Protein AF-A0A495WZF1-F1 (afdb_monomer)

Nearest PDB structures (foldseek):
  8got-assembly1_A  TM=5.894E-01  e=1.343E-05  Senecavirus A
  2fyq-assembly1_A-2  TM=5.288E-01  e=5.429E-03  Norwalk virus
  5oge-assembly3_H-2  TM=3.166E-01  e=3.454E+00  Saccharomyces cerevisiae S288C

Secondary structure (DSSP, 8-state):
-HHHHHHHHHHHHTTTT-TTT-TT--TTPPPPHHHHHHHHHHHHHHHHHHH-PPPPHHHHHHHHHHHHHHHHHHHHHGGG----HHHHHHHHHHHHHTTSS--EEEETTEE-TT-GGGTTHHHHHHHTHHHHHHHHHHEEEEE--STT-TTSEEEEEEEEETTEEEE-HHHHHHHSTT-EEETTEEES-PPTT-EEETT--TT---GGGEEEEEEEEEE-PPPPGGGB-SS-TT-BTTS---EEEEEPPBTTBPPPPPPEE--TT-TTTTT-SS-TT-EEEEEE---B-SS--HHHHHTGGGTT--EEEEEEEEE-TTSSTT-TTS-EEEE-S---BT-TT-EEEESSSSS-EEEEEEEEEETTTEEEEEEGGGSHHHHHHHHT-

Foldseek 3Di:
DQLLQLLLQLQLVLCQPVPPPDPDDDRSGGDPLVLLLVLLVLLLVVCCVQQVDHFDPVLVVLLSVLLSVLVVQSVPVPPNRDHDQSNVLSSVSSSCRSQSKHKFFADPLFTDLPRNNVRPCSVLCVVQRVQSSLFLLFKWFFADCDPVPVVRGAAIWGAAAFQKIKFFVVSVCVQWPPWDQDPQAIDTDGDPPTWTQSQQGRPDRDCLRIWHFPDWLGAWADADQVLADPVHNVDGLRIDRMTMTGTDDDPPRGHRDGFAADACVPPVCVLPQQAAFFKKKWKWFAQAAPRPNSVSVSPNVVHGHIIMIIWTWHHGQPRDPSNPQSFKTKIDHDHHRRHGQIFIGGSPPNSTYGQFGWHADDPSPITMTGGRRSCVVVVCVSVVD

Organism: NCBI:txid543527

Radius of gyration: 20.34 Å; Cα contacts (8 Å, |Δi|>4): 909; chains: 1; bounding box: 48×44×63 Å

Structure (mmCIF, N/CA/C/O backbone):
data_AF-A0A495WZF1-F1
#
_entry.id   AF-A0A495WZF1-F1
#
loop_
_atom_site.group_PDB
_atom_site.id
_atom_site.type_symbol
_atom_site.label_atom_id
_atom_site.label_alt_id
_atom_site.label_comp_id
_atom_site.label_asym_id
_atom_site.label_entity_id
_atom_site.label_seq_id
_atom_site.pdbx_PDB_ins_code
_atom_site.Cartn_x
_atom_site.Cartn_y
_atom_site.Cartn_z
_atom_site.occupancy
_atom_site.B_iso_or_equiv
_atom_site.auth_seq_id
_atom_site.auth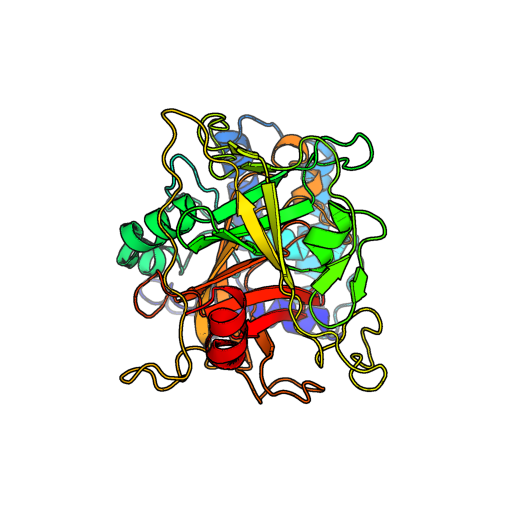_comp_id
_atom_site.auth_asym_id
_atom_site.auth_atom_id
_atom_site.pdbx_PDB_model_num
ATOM 1 N N . MET A 1 1 ? 22.920 -12.443 -8.332 1.00 47.28 1 MET A N 1
ATOM 2 C CA . MET A 1 1 ? 22.552 -13.458 -9.349 1.00 47.28 1 MET A CA 1
ATOM 3 C C . MET A 1 1 ? 21.035 -13.612 -9.475 1.00 47.28 1 MET A C 1
ATOM 5 O O . MET A 1 1 ? 20.539 -13.515 -10.585 1.00 47.28 1 MET A O 1
ATOM 9 N N . THR A 1 2 ? 20.268 -13.777 -8.387 1.00 58.72 2 THR A N 1
ATOM 10 C CA . THR A 1 2 ? 18.788 -13.861 -8.465 1.00 58.72 2 THR A CA 1
ATOM 11 C C . THR A 1 2 ? 18.129 -12.587 -9.016 1.00 58.72 2 THR A C 1
ATOM 13 O O . THR A 1 2 ? 17.181 -12.678 -9.790 1.00 58.72 2 THR A O 1
ATOM 16 N N . ASP A 1 3 ? 18.670 -11.411 -8.692 1.00 74.38 3 ASP A N 1
ATOM 17 C CA . ASP A 1 3 ? 18.010 -10.134 -9.000 1.00 74.38 3 ASP A CA 1
ATOM 18 C C . ASP A 1 3 ? 18.028 -9.801 -10.502 1.00 74.38 3 ASP A C 1
ATOM 20 O O . ASP A 1 3 ? 17.015 -9.382 -11.054 1.00 74.38 3 ASP A O 1
ATOM 24 N N . ALA A 1 4 ? 19.131 -10.084 -11.207 1.00 82.88 4 ALA A N 1
ATOM 25 C CA . ALA A 1 4 ? 19.244 -9.855 -12.651 1.00 82.88 4 ALA A CA 1
ATOM 26 C C . ALA A 1 4 ? 18.198 -10.654 -13.452 1.00 82.88 4 ALA A C 1
ATOM 28 O O . ALA A 1 4 ? 17.520 -10.117 -14.331 1.00 82.88 4 ALA A O 1
ATOM 29 N N . ARG A 1 5 ? 17.995 -11.934 -13.110 1.00 84.62 5 ARG A N 1
ATOM 30 C CA . ARG A 1 5 ? 16.960 -12.764 -13.747 1.00 84.62 5 ARG A CA 1
ATOM 31 C C . ARG A 1 5 ? 15.555 -12.194 -13.524 1.00 84.62 5 ARG A C 1
ATOM 33 O O . ARG A 1 5 ? 14.757 -12.191 -14.461 1.00 84.62 5 ARG A O 1
ATOM 40 N N . ASN A 1 6 ? 15.270 -11.691 -12.324 1.00 81.81 6 ASN A N 1
ATOM 41 C CA . ASN A 1 6 ? 13.982 -11.072 -12.009 1.00 81.81 6 ASN A CA 1
ATOM 42 C C . ASN A 1 6 ? 13.754 -9.796 -12.832 1.00 81.81 6 ASN A C 1
ATOM 44 O O . ASN A 1 6 ? 12.689 -9.647 -13.428 1.00 81.81 6 ASN A O 1
ATOM 48 N N . TYR A 1 7 ? 14.755 -8.919 -12.951 1.00 84.94 7 TYR A N 1
ATOM 49 C CA . TYR A 1 7 ? 14.640 -7.714 -13.778 1.00 84.94 7 TYR A CA 1
ATOM 50 C C . TYR A 1 7 ? 14.437 -8.023 -15.258 1.00 84.94 7 TYR A C 1
ATOM 52 O O . TYR A 1 7 ? 13.594 -7.399 -15.896 1.00 84.94 7 TYR A O 1
ATOM 60 N N . LEU A 1 8 ? 15.147 -9.010 -15.810 1.00 85.44 8 LEU A N 1
ATOM 61 C CA . LEU A 1 8 ? 14.919 -9.449 -17.191 1.00 85.44 8 LEU A CA 1
ATOM 62 C C . LEU A 1 8 ? 13.478 -9.917 -17.405 1.00 85.44 8 LEU A C 1
ATOM 64 O O . LEU A 1 8 ? 12.871 -9.587 -18.424 1.00 85.44 8 LEU A O 1
ATOM 68 N N . HIS A 1 9 ? 12.923 -10.653 -16.439 1.00 83.62 9 HIS A N 1
ATOM 69 C CA . HIS A 1 9 ? 11.530 -11.075 -16.488 1.00 83.62 9 HIS A CA 1
ATOM 70 C C . HIS A 1 9 ? 10.570 -9.879 -16.437 1.00 83.62 9 HIS A C 1
ATOM 72 O O . HIS A 1 9 ? 9.693 -9.786 -17.293 1.00 83.62 9 HIS A O 1
ATOM 78 N N . LEU A 1 10 ? 10.760 -8.954 -15.488 1.00 81.88 10 LEU A N 1
ATOM 79 C CA . LEU A 1 10 ? 9.926 -7.757 -15.327 1.00 81.88 10 LEU A CA 1
ATOM 80 C C . LEU A 1 10 ? 9.928 -6.892 -16.589 1.00 81.88 10 LEU A C 1
ATOM 82 O O . LEU A 1 10 ? 8.863 -6.640 -17.142 1.00 81.88 10 LEU A O 1
ATOM 86 N N . LEU A 1 11 ? 11.105 -6.537 -17.112 1.00 83.25 11 LEU A N 1
ATOM 87 C CA . LEU A 1 11 ? 11.225 -5.738 -18.338 1.00 83.25 11 LEU A CA 1
ATOM 88 C C . LEU A 1 11 ? 10.591 -6.446 -19.549 1.00 83.25 11 LEU A C 1
ATOM 90 O O . LEU A 1 11 ? 10.055 -5.801 -20.447 1.00 83.25 11 LEU A O 1
ATOM 94 N N . GLY A 1 12 ? 10.605 -7.782 -19.581 1.00 77.62 12 GLY A N 1
ATOM 95 C CA . GLY A 1 12 ? 9.908 -8.568 -20.602 1.00 77.62 12 GLY A CA 1
ATOM 96 C C . GLY A 1 12 ? 8.375 -8.463 -20.539 1.00 77.62 12 GLY A C 1
ATOM 97 O O . GLY A 1 12 ? 7.715 -8.647 -21.566 1.00 77.62 12 GLY A O 1
ATOM 98 N N . GLN A 1 13 ? 7.794 -8.148 -19.374 1.00 70.12 13 GLN A N 1
ATOM 99 C CA . GLN A 1 13 ? 6.345 -7.973 -19.194 1.00 70.12 13 GLN A CA 1
ATOM 100 C C . GLN A 1 13 ? 5.843 -6.630 -19.742 1.00 70.12 13 GLN A C 1
ATOM 102 O O . GLN A 1 13 ? 4.741 -6.584 -20.296 1.00 70.12 13 GLN A O 1
ATOM 107 N N . GLY A 1 14 ? 6.657 -5.569 -19.687 1.00 56.75 14 GLY A N 1
ATOM 108 C CA . GLY A 1 14 ? 6.304 -4.223 -20.166 1.00 56.75 14 GLY A CA 1
ATOM 109 C C . GLY A 1 14 ? 5.909 -4.131 -21.653 1.00 56.75 14 GLY A C 1
ATOM 110 O O . GLY A 1 14 ? 5.349 -3.126 -22.087 1.00 56.75 14 GLY A O 1
ATOM 111 N N . ARG A 1 15 ? 6.143 -5.185 -22.454 1.00 49.31 15 ARG A N 1
ATOM 112 C CA . ARG A 1 15 ? 5.791 -5.273 -23.889 1.00 49.31 15 ARG A CA 1
ATOM 113 C C . ARG A 1 15 ? 4.550 -6.107 -24.224 1.00 49.31 15 ARG A C 1
ATOM 115 O O . ARG A 1 15 ? 4.153 -6.137 -25.390 1.00 49.31 15 ARG A O 1
ATOM 122 N N . GLY A 1 16 ? 3.928 -6.779 -23.253 1.00 41.19 16 GLY A N 1
ATOM 123 C CA . GLY A 1 16 ? 2.973 -7.876 -23.478 1.00 41.19 16 GLY A CA 1
ATOM 124 C C . GLY A 1 16 ? 1.780 -7.622 -24.419 1.00 41.19 16 GLY A C 1
ATOM 125 O O . GLY A 1 16 ? 1.236 -8.595 -24.941 1.00 41.19 16 GLY A O 1
ATOM 126 N N . ALA A 1 17 ? 1.391 -6.371 -24.706 1.00 40.44 17 ALA A N 1
ATOM 127 C CA . ALA A 1 17 ? 0.242 -6.080 -25.574 1.00 40.44 17 ALA A CA 1
ATOM 128 C C . ALA A 1 17 ? 0.410 -4.936 -26.596 1.00 40.44 17 ALA A C 1
ATOM 130 O O . ALA A 1 17 ? -0.577 -4.560 -27.223 1.00 40.44 17 ALA A O 1
ATOM 131 N N . ALA A 1 18 ? 1.625 -4.457 -26.899 1.00 33.66 18 ALA A N 1
ATOM 132 C CA . ALA A 1 18 ? 1.863 -3.633 -28.106 1.00 33.66 18 ALA A CA 1
ATOM 133 C C . ALA A 1 18 ? 1.793 -4.474 -29.411 1.00 33.66 18 ALA A C 1
ATOM 135 O O . ALA A 1 18 ? 2.493 -4.226 -30.392 1.00 33.66 18 ALA A O 1
ATOM 136 N N . ARG A 1 19 ? 0.987 -5.544 -29.400 1.00 35.94 19 ARG A N 1
ATOM 137 C CA . ARG A 1 19 ? 0.975 -6.630 -30.387 1.00 35.94 19 ARG A CA 1
ATOM 138 C C . ARG A 1 19 ? 0.089 -6.383 -31.599 1.00 35.94 19 ARG A C 1
ATOM 140 O O . ARG A 1 19 ? 0.076 -7.228 -32.485 1.00 35.94 19 ARG A O 1
ATOM 147 N N . LEU A 1 20 ? -0.620 -5.261 -31.666 1.00 32.09 20 LEU A N 1
ATOM 148 C CA . LEU A 1 20 ? -1.395 -4.931 -32.862 1.00 32.09 20 LEU A CA 1
ATOM 149 C C . LEU A 1 20 ? -0.619 -4.111 -33.905 1.00 32.09 20 LEU A C 1
ATOM 151 O O . LEU A 1 20 ? -1.061 -4.076 -35.044 1.00 32.09 20 LEU A O 1
ATOM 155 N N . GLU A 1 21 ? 0.557 -3.550 -33.585 1.00 34.12 21 GLU A N 1
ATOM 156 C CA . GLU A 1 21 ? 1.238 -2.604 -34.497 1.00 34.12 21 GLU A CA 1
ATOM 157 C C . GLU A 1 21 ? 2.710 -2.944 -34.836 1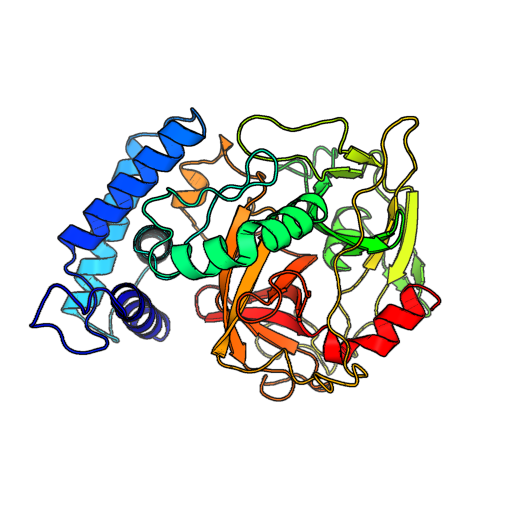.00 34.12 21 GLU A C 1
ATOM 159 O O . GLU A 1 21 ? 3.287 -2.307 -35.711 1.00 34.12 21 GLU A O 1
ATOM 164 N N . SER A 1 22 ? 3.354 -3.954 -34.227 1.00 33.81 22 SER A N 1
ATOM 165 C CA . SER A 1 22 ? 4.727 -4.339 -34.625 1.00 33.81 22 SER A CA 1
ATOM 166 C C . SER A 1 22 ? 4.941 -5.853 -34.709 1.00 33.81 22 SER A C 1
ATOM 168 O O . SER A 1 22 ? 5.063 -6.567 -33.713 1.00 33.81 22 SER A O 1
ATOM 170 N N . ALA A 1 23 ? 4.994 -6.364 -35.938 1.00 31.05 23 ALA A N 1
ATOM 171 C CA . ALA A 1 23 ? 5.399 -7.732 -36.224 1.00 31.05 23 ALA A CA 1
ATOM 172 C C . ALA A 1 23 ? 6.930 -7.845 -36.098 1.00 31.05 23 ALA A C 1
ATOM 174 O O . ALA A 1 23 ? 7.655 -7.315 -36.936 1.00 31.05 23 ALA A O 1
ATOM 175 N N . GLY A 1 24 ? 7.434 -8.524 -35.059 1.00 36.84 24 GLY A N 1
ATOM 176 C CA . GLY A 1 24 ? 8.856 -8.897 -35.019 1.00 36.84 24 GLY A CA 1
ATOM 177 C C . GLY A 1 24 ? 9.460 -9.339 -33.683 1.00 36.84 24 GLY A C 1
ATOM 178 O O . GLY A 1 24 ? 10.512 -9.969 -33.705 1.00 36.84 24 GLY A O 1
ATOM 179 N N . ALA A 1 25 ? 8.844 -9.062 -32.528 1.00 37.62 25 ALA A N 1
ATOM 180 C CA . ALA A 1 25 ? 9.428 -9.425 -31.228 1.00 37.62 25 ALA A CA 1
ATOM 181 C C . ALA A 1 25 ? 8.729 -10.636 -30.583 1.00 37.62 25 ALA A C 1
ATOM 183 O O . ALA A 1 25 ? 7.502 -10.674 -30.468 1.00 37.62 25 ALA A O 1
ATOM 184 N N . ALA A 1 26 ? 9.517 -11.621 -30.140 1.00 35.66 26 ALA A N 1
ATOM 185 C CA . ALA A 1 26 ? 9.022 -12.784 -29.409 1.00 35.66 26 ALA A CA 1
ATOM 186 C C . ALA A 1 26 ? 8.425 -12.379 -28.037 1.00 35.66 26 ALA A C 1
ATOM 188 O O . ALA A 1 26 ? 8.862 -11.391 -27.438 1.00 35.66 26 ALA A O 1
ATOM 189 N N . PRO A 1 27 ? 7.431 -13.124 -27.506 1.00 41.94 27 PRO A N 1
ATOM 190 C CA . PRO A 1 27 ? 6.984 -12.970 -26.121 1.00 41.94 27 PRO A CA 1
ATOM 191 C C . PRO A 1 27 ? 8.179 -12.999 -25.154 1.00 41.94 27 PRO A C 1
ATOM 193 O O . PRO A 1 27 ? 8.959 -13.945 -25.188 1.00 41.94 27 PRO A O 1
ATOM 196 N N . GLY A 1 28 ? 8.308 -11.991 -24.286 1.00 57.59 28 GLY A N 1
ATOM 197 C CA . GLY A 1 28 ? 9.335 -11.969 -23.238 1.00 57.59 28 GLY A CA 1
ATOM 198 C C . GLY A 1 28 ? 10.685 -11.358 -23.626 1.00 57.59 28 GLY A C 1
ATOM 199 O O . GLY A 1 28 ? 11.609 -11.426 -22.823 1.00 57.59 28 GLY A O 1
ATOM 200 N N . THR A 1 29 ? 10.831 -10.746 -24.809 1.00 67.44 29 THR A N 1
ATOM 201 C CA . THR A 1 29 ? 12.030 -9.947 -25.123 1.00 67.44 29 THR A CA 1
ATOM 202 C C . THR A 1 29 ? 11.923 -8.542 -24.506 1.00 67.44 29 THR A C 1
ATOM 204 O O . THR A 1 29 ? 10.969 -7.826 -24.834 1.00 67.44 29 THR A O 1
ATOM 207 N N . PRO A 1 30 ? 12.883 -8.118 -23.660 1.00 75.81 30 PRO A N 1
ATOM 208 C CA . PRO A 1 30 ? 12.905 -6.773 -23.084 1.00 75.81 30 PRO A CA 1
ATOM 209 C C . PRO A 1 30 ? 12.948 -5.656 -24.152 1.00 75.81 30 PRO A C 1
ATOM 211 O O . PRO A 1 30 ? 13.455 -5.888 -25.257 1.00 75.81 30 PRO A O 1
ATOM 214 N N . PRO A 1 31 ? 12.434 -4.443 -23.865 1.00 83.56 31 PRO A N 1
ATOM 215 C CA . PRO A 1 31 ? 12.527 -3.305 -24.778 1.00 83.56 31 PRO A CA 1
ATOM 216 C C . PRO A 1 31 ? 13.986 -2.895 -25.048 1.00 83.56 31 PRO A C 1
ATOM 218 O O . PRO A 1 31 ? 14.847 -3.093 -24.199 1.00 83.56 31 PRO A O 1
ATOM 221 N N . PRO A 1 32 ? 14.311 -2.282 -26.199 1.00 90.00 32 PRO A N 1
ATOM 222 C CA . PRO A 1 32 ? 15.640 -1.726 -26.429 1.00 90.00 32 PRO A CA 1
ATOM 223 C C . PRO A 1 32 ? 16.033 -0.718 -25.341 1.00 90.00 32 PRO A C 1
ATOM 225 O O . PRO A 1 32 ? 15.225 0.114 -24.935 1.00 90.00 32 PRO A O 1
ATOM 228 N N . LYS A 1 33 ? 17.307 -0.726 -24.926 1.00 93.00 33 LYS A N 1
ATOM 229 C CA . LYS A 1 33 ? 17.825 0.192 -23.897 1.00 93.00 33 LYS A CA 1
ATOM 230 C C . LYS A 1 33 ? 17.477 1.675 -24.144 1.00 93.00 33 LYS A C 1
ATOM 232 O O . LYS A 1 33 ? 17.077 2.323 -23.180 1.00 93.00 33 LYS A O 1
ATOM 237 N N . PRO A 1 34 ? 17.588 2.233 -25.373 1.00 93.06 34 PRO A N 1
ATOM 238 C CA . PRO A 1 34 ? 17.191 3.622 -25.615 1.00 93.06 34 PRO A CA 1
ATOM 239 C C . PRO A 1 34 ? 15.722 3.896 -25.265 1.00 93.06 34 PRO A C 1
ATOM 241 O O . PRO A 1 34 ? 15.437 4.891 -24.614 1.00 93.06 34 PRO A O 1
ATOM 244 N N . GLU A 1 35 ? 14.816 2.966 -25.591 1.00 91.62 35 GLU A N 1
ATOM 245 C CA . GLU A 1 35 ? 13.386 3.073 -25.269 1.00 91.62 35 GLU A CA 1
ATOM 246 C C . GLU A 1 35 ? 13.160 3.146 -23.749 1.00 91.62 35 GLU A C 1
ATOM 248 O O . GLU A 1 35 ? 12.401 3.985 -23.271 1.00 91.62 35 GLU A O 1
ATOM 253 N N . LEU A 1 36 ? 13.852 2.302 -22.974 1.00 90.94 36 LEU A N 1
ATOM 254 C CA . LEU A 1 36 ? 13.757 2.299 -21.509 1.00 90.94 36 LEU A CA 1
ATOM 255 C C . LEU A 1 36 ? 14.245 3.613 -20.886 1.00 90.94 36 LEU A C 1
ATOM 257 O O . LEU A 1 36 ? 13.603 4.150 -19.983 1.00 90.94 36 LEU A O 1
ATOM 261 N N . LEU A 1 37 ? 15.369 4.141 -21.372 1.00 93.75 37 LEU A N 1
ATOM 262 C CA . LEU A 1 37 ? 15.925 5.398 -20.870 1.00 93.75 37 LEU A CA 1
ATOM 263 C C . LEU A 1 37 ? 15.057 6.600 -21.260 1.00 93.75 37 LEU A C 1
ATOM 265 O O . LEU A 1 37 ? 14.905 7.516 -20.453 1.00 93.75 37 LEU A O 1
ATOM 269 N N . ASP A 1 38 ? 14.454 6.592 -22.449 1.00 93.00 38 ASP A N 1
ATOM 270 C CA . ASP A 1 38 ? 13.527 7.639 -22.882 1.00 93.00 38 ASP A CA 1
ATOM 271 C C . ASP A 1 38 ? 12.245 7.637 -22.041 1.00 93.00 38 ASP A C 1
ATOM 273 O O . ASP A 1 38 ? 11.805 8.701 -21.599 1.00 93.00 38 ASP A O 1
ATOM 277 N N . LYS A 1 39 ? 11.692 6.457 -21.726 1.00 90.44 39 LYS A N 1
ATOM 278 C CA . LYS A 1 39 ? 10.559 6.332 -20.795 1.00 90.44 39 LYS A CA 1
ATOM 279 C C . LYS A 1 39 ? 10.907 6.846 -19.400 1.00 90.44 39 LYS A C 1
ATOM 281 O O . LYS A 1 39 ? 10.132 7.606 -18.829 1.00 90.44 39 LYS A O 1
ATOM 286 N N . LEU A 1 40 ? 12.090 6.514 -18.876 1.00 90.75 40 LEU A N 1
ATOM 287 C CA . LEU A 1 40 ? 12.552 7.041 -17.588 1.00 90.75 40 LEU A CA 1
ATOM 288 C C . LEU A 1 40 ? 12.671 8.574 -17.601 1.00 90.75 40 LEU A C 1
ATOM 290 O O . LEU A 1 40 ? 12.231 9.233 -16.662 1.00 90.75 40 LEU A O 1
ATOM 294 N N . ARG A 1 41 ? 13.212 9.166 -18.673 1.00 92.38 41 ARG A N 1
ATOM 295 C CA . ARG A 1 41 ? 13.269 10.632 -18.829 1.00 92.38 41 ARG A CA 1
ATOM 296 C C . ARG A 1 41 ? 11.875 11.255 -18.881 1.00 92.38 41 ARG A C 1
ATOM 298 O O . ARG A 1 41 ? 11.660 12.289 -18.250 1.00 92.38 41 ARG A O 1
ATOM 305 N N . ALA A 1 42 ? 10.948 10.638 -19.613 1.00 91.06 42 ALA A N 1
ATOM 306 C CA . ALA A 1 42 ? 9.567 11.096 -19.712 1.00 91.06 42 ALA A CA 1
ATOM 307 C C . ALA A 1 42 ? 8.847 11.036 -18.358 1.00 91.06 42 ALA A C 1
ATOM 309 O O . ALA A 1 42 ? 8.158 11.987 -18.001 1.00 91.06 42 ALA A O 1
ATOM 310 N N . GLU A 1 43 ? 9.058 9.970 -17.583 1.00 88.25 43 GLU A N 1
ATOM 311 C CA . GLU A 1 43 ? 8.495 9.824 -16.239 1.00 88.25 43 GLU A CA 1
ATOM 312 C C . GLU A 1 43 ? 9.058 10.880 -15.279 1.00 88.25 43 GLU A C 1
ATOM 314 O O . GLU A 1 43 ? 8.296 11.540 -14.579 1.00 88.25 43 GLU A O 1
ATOM 319 N N . ILE A 1 44 ? 10.375 11.126 -15.292 1.00 88.38 44 ILE A N 1
ATOM 320 C CA . ILE A 1 44 ? 10.987 12.192 -14.480 1.00 88.38 44 ILE A CA 1
ATOM 321 C C . ILE A 1 44 ? 10.352 13.550 -14.814 1.00 88.38 44 ILE A C 1
ATOM 323 O O . ILE A 1 44 ? 9.903 14.251 -13.909 1.00 88.38 44 ILE A O 1
ATOM 327 N N . ALA A 1 45 ? 10.247 13.891 -16.102 1.00 89.88 45 ALA A N 1
ATOM 328 C CA . ALA A 1 45 ? 9.630 15.142 -16.543 1.00 89.88 45 ALA A CA 1
ATOM 329 C C . ALA A 1 45 ? 8.138 15.229 -16.170 1.00 89.88 45 ALA A C 1
ATOM 331 O O . ALA A 1 45 ? 7.638 16.307 -15.834 1.00 89.88 45 ALA A O 1
ATOM 332 N N . TRP A 1 46 ? 7.417 14.104 -16.210 1.00 88.31 46 TRP A N 1
ATOM 333 C CA . TRP A 1 46 ? 6.023 14.027 -15.780 1.00 88.31 46 TRP A CA 1
ATOM 334 C C . TRP A 1 46 ? 5.881 14.323 -14.288 1.00 88.31 46 TRP A C 1
ATOM 336 O O . TRP A 1 46 ? 5.069 15.168 -13.910 1.00 88.31 46 TRP A O 1
ATOM 346 N N . VAL A 1 47 ? 6.701 13.690 -13.445 1.00 85.94 47 VAL A N 1
ATOM 347 C CA . VAL A 1 47 ? 6.698 13.916 -11.993 1.00 85.94 47 VAL A CA 1
ATOM 348 C C . VAL A 1 47 ? 7.050 15.370 -11.668 1.00 85.94 47 VAL A C 1
ATOM 350 O O . VAL A 1 47 ? 6.351 15.989 -10.866 1.00 85.94 47 VAL A O 1
ATOM 353 N N . GLU A 1 48 ? 8.066 15.953 -12.311 1.00 87.56 48 GLU A N 1
ATOM 354 C CA . GLU A 1 48 ? 8.429 17.372 -12.145 1.00 87.56 48 GLU A CA 1
ATOM 355 C C . GLU A 1 48 ? 7.253 18.299 -12.479 1.00 87.56 48 GLU A C 1
ATOM 357 O O . GLU A 1 48 ? 6.910 19.194 -11.704 1.00 87.56 48 GLU A O 1
ATOM 362 N N . LYS A 1 49 ? 6.580 18.050 -13.608 1.00 88.50 49 LYS A N 1
ATOM 363 C CA . LYS A 1 49 ? 5.398 18.812 -14.027 1.00 88.50 49 LYS A CA 1
ATOM 364 C C . LYS A 1 49 ? 4.240 18.658 -13.042 1.00 88.50 49 LYS A C 1
ATOM 366 O O . LYS A 1 49 ? 3.611 19.651 -12.690 1.00 88.50 49 LYS A O 1
ATOM 371 N N . LYS A 1 50 ? 3.934 17.425 -12.632 1.00 84.69 50 LYS A N 1
ATOM 372 C CA . LYS A 1 50 ? 2.773 17.102 -11.790 1.00 84.69 50 LYS A CA 1
ATOM 373 C C . LYS A 1 50 ? 2.911 17.669 -10.382 1.00 84.69 50 LYS A C 1
ATOM 375 O O . LYS A 1 50 ? 1.927 18.067 -9.772 1.00 84.69 50 LYS A O 1
ATOM 380 N N . THR A 1 51 ? 4.131 17.690 -9.864 1.00 82.44 51 THR A N 1
ATOM 381 C CA . THR A 1 51 ? 4.404 18.043 -8.467 1.00 82.44 51 THR A CA 1
ATOM 382 C C . THR A 1 51 ? 4.865 19.486 -8.311 1.00 82.44 51 THR A C 1
ATOM 384 O O . THR A 1 51 ? 4.860 20.010 -7.201 1.00 82.44 51 THR A O 1
ATOM 387 N N . GLY A 1 52 ? 5.300 20.122 -9.404 1.00 84.38 52 GLY A N 1
ATOM 388 C CA . GLY A 1 52 ? 5.967 21.422 -9.375 1.00 84.38 52 GLY A CA 1
ATOM 389 C C . GLY A 1 52 ? 7.369 21.381 -8.756 1.00 84.38 52 GLY A C 1
ATOM 390 O O . GLY A 1 52 ? 8.021 22.420 -8.673 1.00 84.38 52 GLY A O 1
ATOM 391 N N . VAL A 1 53 ? 7.854 20.209 -8.327 1.00 82.06 53 VAL A N 1
ATOM 392 C CA . VAL A 1 53 ? 9.177 20.031 -7.718 1.00 82.06 53 VAL A CA 1
ATOM 393 C C . VAL A 1 53 ? 10.172 19.669 -8.810 1.00 82.06 53 VAL A C 1
ATOM 395 O O . VAL A 1 53 ? 10.051 18.621 -9.437 1.00 82.06 53 VAL A O 1
ATOM 398 N N . GLN A 1 54 ? 11.166 20.527 -9.028 1.00 83.06 54 GLN A N 1
ATOM 399 C CA . GLN A 1 54 ? 12.277 20.212 -9.926 1.00 83.06 54 GLN A CA 1
ATOM 400 C C . GLN A 1 54 ? 13.226 19.22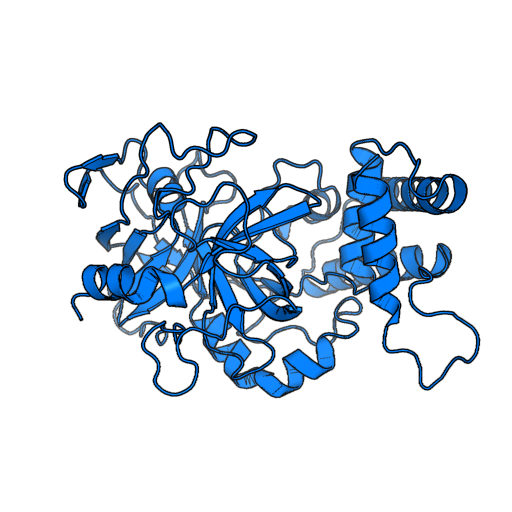3 -9.249 1.00 83.06 54 GLN A C 1
ATOM 402 O O . GLN A 1 54 ? 13.559 19.391 -8.071 1.00 83.06 54 GLN A O 1
ATOM 407 N N . ALA A 1 55 ? 13.651 18.199 -9.987 1.00 79.00 55 ALA A N 1
ATOM 408 C CA . ALA A 1 55 ? 14.691 17.299 -9.525 1.00 79.00 55 ALA A CA 1
ATOM 409 C C . ALA A 1 55 ? 16.021 18.050 -9.397 1.00 79.00 55 ALA A C 1
ATOM 411 O O . ALA A 1 55 ? 16.322 18.952 -10.177 1.00 79.00 55 ALA A O 1
ATOM 412 N N . ASP A 1 56 ? 16.853 17.633 -8.446 1.00 83.56 56 ASP A N 1
ATOM 413 C CA . ASP A 1 56 ? 18.261 18.016 -8.469 1.00 83.56 56 ASP A CA 1
ATOM 414 C C . ASP A 1 56 ? 18.928 17.441 -9.734 1.00 83.56 56 ASP A C 1
ATOM 416 O O . ASP A 1 56 ? 18.836 16.240 -10.006 1.00 83.56 56 ASP A O 1
ATOM 420 N N . GLU A 1 57 ? 19.567 18.300 -10.531 1.00 85.50 57 GLU A N 1
ATOM 421 C CA . GLU A 1 57 ? 20.101 17.923 -11.846 1.00 85.50 57 GLU A CA 1
ATOM 422 C C . GLU A 1 57 ? 21.262 16.922 -11.747 1.00 85.50 57 GLU A C 1
ATOM 424 O O . GLU A 1 57 ? 21.387 16.033 -12.597 1.00 85.50 57 GLU A O 1
ATOM 429 N N . ASP A 1 58 ? 22.078 17.002 -10.692 1.00 85.94 58 ASP A N 1
ATOM 430 C CA . ASP A 1 58 ? 23.154 16.038 -10.450 1.00 85.94 58 ASP A CA 1
ATOM 431 C C . ASP A 1 58 ? 22.580 14.676 -10.041 1.00 85.94 58 ASP A C 1
ATOM 433 O O . ASP A 1 58 ? 23.003 13.639 -10.560 1.00 85.94 58 ASP A O 1
ATOM 437 N N . ALA A 1 59 ? 21.553 14.654 -9.189 1.00 83.25 59 ALA A N 1
ATOM 438 C CA . ALA A 1 59 ? 20.838 13.433 -8.828 1.00 83.25 59 ALA A CA 1
ATOM 439 C C . ALA A 1 59 ? 20.127 12.799 -10.036 1.00 83.25 59 ALA A C 1
ATOM 441 O O . ALA A 1 59 ? 20.182 11.578 -10.211 1.00 83.25 59 ALA A O 1
ATOM 442 N N . LYS A 1 60 ? 19.505 13.608 -10.902 1.00 87.62 60 LYS A N 1
ATOM 443 C CA . LYS A 1 60 ? 18.865 13.168 -12.154 1.00 87.62 60 LYS A CA 1
ATOM 444 C C . LYS A 1 60 ? 19.876 12.535 -13.101 1.00 87.62 60 LYS A C 1
ATOM 446 O O . LYS A 1 60 ? 19.623 11.452 -13.630 1.00 87.62 60 LYS A O 1
ATOM 451 N N . ARG A 1 61 ? 21.038 13.171 -13.279 1.00 89.88 61 ARG A N 1
ATOM 452 C CA . ARG A 1 61 ? 22.146 12.618 -14.068 1.00 89.88 61 ARG A CA 1
ATOM 453 C C . ARG A 1 61 ? 22.627 11.295 -13.483 1.00 89.88 61 ARG A C 1
ATOM 455 O O . ARG A 1 61 ? 22.660 10.306 -14.206 1.00 89.88 61 ARG A O 1
ATOM 462 N N . ALA A 1 62 ? 22.889 11.252 -12.178 1.00 89.44 62 ALA A N 1
ATOM 463 C CA . ALA A 1 62 ? 23.333 10.041 -11.495 1.00 89.44 62 ALA A CA 1
ATOM 464 C C . ALA A 1 62 ? 22.335 8.883 -11.651 1.00 89.44 62 ALA A C 1
ATOM 466 O O . ALA A 1 62 ? 22.743 7.749 -11.888 1.00 89.44 62 ALA A O 1
ATOM 467 N N . LEU A 1 63 ? 21.026 9.146 -11.567 1.00 88.12 63 LEU A N 1
ATOM 468 C CA . LEU A 1 63 ? 20.008 8.116 -11.781 1.00 88.12 63 LEU A CA 1
ATOM 469 C C . LEU A 1 63 ? 20.022 7.578 -13.211 1.00 88.12 63 LEU A C 1
ATOM 471 O O . LEU A 1 63 ? 19.969 6.365 -13.402 1.00 88.12 63 LEU A O 1
ATOM 475 N N . LEU A 1 64 ? 20.083 8.462 -14.205 1.00 91.88 64 LEU A N 1
ATOM 476 C CA . LEU A 1 64 ? 20.100 8.070 -15.613 1.00 91.88 64 LEU A CA 1
ATOM 477 C C . LEU A 1 64 ? 21.374 7.300 -15.976 1.00 91.88 64 LEU A C 1
ATOM 479 O O . LEU A 1 64 ? 21.296 6.329 -16.729 1.00 91.88 64 LEU A O 1
ATOM 483 N N . ASP A 1 65 ? 22.519 7.689 -15.416 1.00 93.62 65 ASP A N 1
ATOM 484 C CA . ASP A 1 65 ? 23.793 6.995 -15.603 1.00 93.62 65 ASP A CA 1
ATOM 485 C C . ASP A 1 65 ? 23.752 5.601 -14.965 1.00 93.62 65 ASP A C 1
ATOM 487 O O . ASP A 1 65 ? 24.068 4.612 -15.630 1.00 93.62 65 ASP A O 1
ATOM 491 N N . ASN A 1 66 ? 23.261 5.502 -13.724 1.00 91.94 66 ASN A N 1
ATOM 492 C CA . ASN A 1 66 ? 23.062 4.225 -13.036 1.00 91.94 66 ASN A CA 1
ATOM 493 C C . ASN A 1 66 ? 22.099 3.312 -13.805 1.00 91.94 66 ASN A C 1
ATOM 495 O O . ASN A 1 66 ? 22.376 2.126 -13.964 1.00 91.94 66 ASN A O 1
ATOM 499 N N . ALA A 1 67 ? 20.987 3.850 -14.316 1.00 92.12 67 ALA A N 1
ATOM 500 C CA . ALA A 1 67 ? 20.031 3.102 -15.128 1.00 92.12 67 ALA A CA 1
ATOM 501 C C . ALA A 1 67 ? 20.656 2.620 -16.447 1.00 92.12 67 ALA A C 1
ATOM 503 O O . ALA A 1 67 ? 20.490 1.461 -16.828 1.00 92.12 67 ALA A O 1
ATOM 504 N N . ASN A 1 68 ? 21.409 3.480 -17.138 1.00 95.06 68 ASN A N 1
ATOM 505 C CA . ASN A 1 68 ? 22.088 3.116 -18.379 1.00 95.06 68 ASN A CA 1
ATOM 506 C C . ASN A 1 68 ? 23.129 2.011 -18.157 1.00 95.06 68 ASN A C 1
ATOM 508 O O . ASN A 1 68 ? 23.175 1.061 -18.942 1.00 95.06 68 ASN A O 1
ATOM 512 N N . GLU A 1 69 ? 23.944 2.119 -17.108 1.00 93.75 69 GLU A N 1
ATOM 513 C CA . GLU A 1 69 ? 24.941 1.104 -16.758 1.00 93.75 69 GLU A CA 1
ATOM 514 C C . GLU A 1 69 ? 24.265 -0.220 -16.399 1.00 93.75 69 GLU A C 1
ATOM 516 O O . GLU A 1 69 ? 24.611 -1.269 -16.945 1.00 93.75 69 GLU A O 1
ATOM 521 N N . ALA A 1 70 ? 23.235 -0.168 -15.556 1.00 91.62 70 ALA A N 1
ATOM 522 C CA . ALA A 1 70 ? 22.521 -1.352 -15.110 1.00 91.62 70 ALA A CA 1
ATOM 523 C C . ALA A 1 70 ? 21.856 -2.107 -16.268 1.00 91.62 70 ALA A C 1
ATOM 525 O O . ALA A 1 70 ? 22.028 -3.318 -16.382 1.00 91.62 70 ALA A O 1
ATOM 526 N N . VAL A 1 71 ? 21.161 -1.407 -17.175 1.00 92.62 71 VAL A N 1
ATOM 527 C CA . VAL A 1 71 ? 20.557 -2.033 -18.365 1.00 92.62 71 VAL A CA 1
ATOM 528 C C . VAL A 1 71 ? 21.633 -2.566 -19.317 1.00 92.62 71 VAL A C 1
ATOM 530 O O . VAL A 1 71 ? 21.448 -3.624 -19.914 1.00 92.62 71 VAL A O 1
ATOM 533 N N . SER A 1 72 ? 22.773 -1.878 -19.446 1.00 93.75 72 SER A N 1
ATOM 534 C CA . SER A 1 72 ? 23.883 -2.349 -20.290 1.00 93.75 72 SER A CA 1
ATOM 535 C C . SER A 1 72 ? 24.456 -3.669 -19.781 1.00 93.75 72 SER A C 1
ATOM 537 O O . SER A 1 72 ? 24.592 -4.605 -20.566 1.00 93.75 72 SER A O 1
ATOM 539 N N . ARG A 1 73 ? 24.718 -3.774 -18.473 1.00 92.44 73 ARG A N 1
ATOM 540 C CA . ARG A 1 73 ? 25.165 -5.027 -17.846 1.00 92.44 73 ARG A CA 1
ATOM 541 C C . ARG A 1 73 ? 24.106 -6.111 -17.942 1.00 92.44 73 ARG A C 1
ATOM 543 O O . ARG A 1 73 ? 24.416 -7.235 -18.308 1.00 92.44 73 ARG A O 1
ATOM 550 N N . LEU A 1 74 ? 22.845 -5.766 -17.688 1.00 91.12 74 LEU A N 1
ATOM 551 C CA . LEU A 1 74 ? 21.744 -6.722 -17.747 1.00 91.12 74 LEU A CA 1
ATOM 552 C C . LEU A 1 74 ? 21.572 -7.330 -19.147 1.00 91.12 74 LEU A C 1
ATOM 554 O O . LEU A 1 74 ? 21.267 -8.512 -19.268 1.00 91.12 74 LEU A O 1
ATOM 558 N N . TYR A 1 75 ? 21.759 -6.543 -20.210 1.00 91.62 75 TYR A N 1
ATOM 559 C CA . TYR A 1 75 ? 21.616 -7.025 -21.590 1.00 91.62 75 TYR A CA 1
ATOM 560 C C . TYR A 1 75 ? 22.889 -7.664 -22.145 1.00 91.62 75 TYR A C 1
ATOM 562 O O . TYR A 1 75 ? 22.787 -8.502 -23.039 1.00 91.62 75 TYR A O 1
ATOM 570 N N . GLY A 1 76 ? 24.063 -7.286 -21.636 1.00 90.25 76 GLY A N 1
ATOM 571 C CA . GLY A 1 76 ? 25.338 -7.908 -21.996 1.00 90.25 76 GLY A CA 1
ATOM 572 C C . GLY A 1 76 ? 25.547 -9.255 -21.306 1.00 90.25 76 GLY A C 1
ATOM 573 O O . GLY A 1 76 ? 25.770 -10.261 -21.975 1.00 90.25 76 GLY A O 1
ATOM 574 N N . ASP A 1 77 ? 25.415 -9.273 -19.980 1.00 90.06 77 ASP A N 1
ATOM 575 C CA . ASP A 1 77 ? 25.744 -10.420 -19.123 1.00 90.06 77 ASP A CA 1
ATOM 576 C C . ASP A 1 77 ? 24.510 -11.279 -18.786 1.00 90.06 77 ASP A C 1
ATOM 578 O O . ASP A 1 77 ? 24.615 -12.357 -18.199 1.00 90.06 77 ASP A O 1
ATOM 582 N N . GLY A 1 78 ? 23.309 -10.818 -19.147 1.00 87.19 78 GLY A N 1
ATOM 583 C CA . GLY A 1 78 ? 22.069 -11.560 -18.949 1.00 87.19 78 GLY A CA 1
ATOM 584 C C . GLY A 1 78 ? 21.766 -11.832 -17.473 1.00 87.19 78 GLY A C 1
ATOM 585 O O . GLY A 1 78 ? 21.881 -10.965 -16.608 1.00 87.19 78 GLY A O 1
ATOM 586 N N . ALA A 1 79 ? 21.343 -13.063 -17.176 1.00 86.00 79 ALA A N 1
ATOM 587 C CA . ALA A 1 79 ? 20.992 -13.482 -15.817 1.00 86.00 79 ALA A CA 1
ATOM 588 C C . ALA A 1 79 ? 22.200 -13.549 -14.861 1.00 86.00 79 ALA A C 1
ATOM 590 O O . ALA A 1 79 ? 22.001 -13.613 -13.646 1.00 86.00 79 ALA A O 1
ATOM 591 N N . ASP A 1 80 ? 23.422 -13.516 -15.395 1.00 87.12 80 ASP A N 1
ATOM 592 C CA . ASP A 1 80 ? 24.663 -13.589 -14.623 1.00 87.12 80 ASP A CA 1
ATOM 593 C C . ASP A 1 80 ? 25.214 -12.198 -14.263 1.00 87.12 80 ASP A C 1
ATOM 595 O O . ASP A 1 80 ? 26.226 -12.093 -13.567 1.00 87.12 80 ASP A O 1
ATOM 599 N N . ALA A 1 81 ? 24.526 -11.124 -14.674 1.00 88.19 81 ALA A N 1
ATOM 600 C CA . ALA A 1 81 ? 24.916 -9.752 -14.373 1.00 88.19 81 ALA A CA 1
ATOM 601 C C . ALA A 1 81 ? 25.084 -9.516 -12.859 1.00 88.19 81 ALA A C 1
ATOM 603 O O . ALA A 1 81 ? 24.205 -9.821 -12.040 1.00 88.19 81 ALA A O 1
ATOM 604 N N . SER A 1 82 ? 26.218 -8.916 -12.490 1.00 87.94 82 SER A N 1
ATOM 605 C CA . SER A 1 82 ? 26.496 -8.465 -11.126 1.00 87.94 82 SER A CA 1
ATOM 606 C C . SER A 1 82 ? 26.105 -6.995 -10.977 1.00 87.94 82 SER A C 1
ATOM 608 O O . SER A 1 82 ? 26.688 -6.109 -11.610 1.00 87.94 82 SER A O 1
ATOM 610 N N . LEU A 1 83 ? 25.090 -6.742 -10.152 1.00 84.69 83 LEU A N 1
ATOM 611 C CA . LEU A 1 83 ? 24.490 -5.424 -9.957 1.00 84.69 83 LEU A CA 1
ATOM 612 C C . LEU A 1 83 ? 24.778 -4.936 -8.535 1.00 84.69 83 LEU A C 1
ATOM 614 O O . LEU A 1 83 ? 24.500 -5.643 -7.565 1.00 84.69 83 LEU A O 1
ATOM 618 N N . GLY A 1 84 ? 25.351 -3.738 -8.417 1.00 85.12 84 GLY A N 1
ATOM 619 C CA . GLY A 1 84 ? 25.547 -3.056 -7.144 1.00 85.12 84 GLY A CA 1
ATOM 620 C C . GLY A 1 84 ? 24.319 -2.241 -6.737 1.00 85.12 84 GLY A C 1
ATOM 621 O O . GLY A 1 84 ? 23.345 -2.115 -7.477 1.00 85.12 84 GLY A O 1
ATOM 622 N N . GLY A 1 85 ? 24.363 -1.656 -5.537 1.00 83.25 85 GLY A N 1
ATOM 623 C CA . GLY A 1 85 ? 23.276 -0.817 -5.018 1.00 83.25 85 GLY A CA 1
ATOM 624 C C . GLY A 1 85 ? 22.846 0.324 -5.960 1.00 83.25 85 GLY A C 1
ATOM 625 O O . GLY A 1 85 ? 21.641 0.498 -6.157 1.00 83.25 85 GLY A O 1
ATOM 626 N N . PRO A 1 86 ? 23.778 1.091 -6.563 1.00 84.50 86 PRO A N 1
ATOM 627 C CA . PRO A 1 86 ? 23.438 2.121 -7.544 1.00 84.50 86 PRO A CA 1
ATOM 628 C C . PRO A 1 86 ? 22.751 1.563 -8.797 1.00 84.50 86 PRO A C 1
ATOM 630 O O . PRO A 1 86 ? 21.736 2.112 -9.222 1.00 84.50 86 PRO A O 1
ATOM 633 N N . GLU A 1 87 ? 23.245 0.459 -9.361 1.00 87.38 87 GLU A N 1
ATOM 634 C CA . GLU A 1 87 ? 22.662 -0.163 -10.555 1.00 87.38 87 GLU A CA 1
ATOM 635 C C . GLU A 1 87 ? 21.258 -0.723 -10.290 1.00 87.38 87 GLU A C 1
ATOM 637 O O . GLU A 1 87 ? 20.350 -0.515 -11.095 1.00 87.38 87 GLU A O 1
ATOM 642 N N . LEU A 1 88 ? 21.049 -1.371 -9.139 1.00 84.56 88 LEU A N 1
ATOM 643 C CA . LEU A 1 88 ? 19.727 -1.842 -8.708 1.00 84.56 88 LEU A CA 1
ATOM 644 C C . LEU A 1 88 ? 18.743 -0.673 -8.571 1.00 84.56 88 LEU A C 1
ATOM 646 O O . LEU A 1 88 ? 17.616 -0.744 -9.048 1.00 84.56 88 LEU A O 1
ATOM 650 N N . SER A 1 89 ? 19.193 0.445 -8.000 1.00 82.19 89 SER A N 1
ATOM 651 C CA . SER A 1 89 ? 18.397 1.673 -7.901 1.00 82.19 89 SER A CA 1
ATOM 652 C C . SER A 1 89 ? 18.001 2.240 -9.270 1.00 82.19 89 SER A C 1
ATOM 654 O O . SER A 1 89 ? 16.855 2.644 -9.477 1.00 82.19 89 SER A O 1
ATOM 656 N N . GLY A 1 90 ? 18.934 2.237 -10.228 1.00 87.00 90 GLY A N 1
ATOM 657 C CA . GLY A 1 90 ? 18.663 2.618 -11.614 1.00 87.00 90 GLY A CA 1
ATOM 658 C C . GLY A 1 90 ? 17.626 1.710 -12.280 1.00 87.00 90 GLY A C 1
ATOM 659 O O . GLY A 1 90 ? 16.712 2.208 -12.935 1.00 87.00 90 GLY A O 1
ATOM 660 N N . LEU A 1 91 ? 17.720 0.391 -12.078 1.00 86.88 91 LEU A N 1
ATOM 661 C CA . LEU A 1 91 ? 16.753 -0.575 -12.615 1.00 86.88 91 LEU A CA 1
ATOM 662 C C . LEU A 1 91 ? 15.363 -0.431 -12.000 1.00 86.88 91 LEU A C 1
ATOM 664 O O . LEU A 1 91 ? 14.383 -0.498 -12.736 1.00 86.88 91 LEU A O 1
ATOM 668 N N . GLU A 1 92 ? 15.258 -0.174 -10.695 1.00 83.75 92 GLU A N 1
ATOM 669 C CA . GLU A 1 92 ? 13.972 0.111 -10.047 1.00 83.75 92 GLU A CA 1
ATOM 670 C C . GLU A 1 92 ? 13.261 1.300 -10.696 1.00 83.75 92 GLU A C 1
ATOM 672 O O . GLU A 1 92 ? 12.063 1.246 -10.973 1.00 83.75 92 GLU A O 1
ATOM 677 N N . ALA A 1 93 ? 14.001 2.371 -10.988 1.00 84.81 93 ALA A N 1
ATOM 678 C CA . ALA A 1 93 ? 13.436 3.531 -11.665 1.00 84.81 93 ALA A CA 1
ATOM 679 C C . ALA A 1 93 ? 12.969 3.194 -13.088 1.00 84.81 93 ALA A C 1
ATOM 681 O O . ALA A 1 93 ? 11.902 3.643 -13.505 1.00 84.81 93 ALA A O 1
ATOM 682 N N . VAL A 1 94 ? 13.727 2.368 -13.814 1.00 87.69 94 VAL A N 1
ATOM 683 C CA . VAL A 1 94 ? 13.337 1.895 -15.149 1.00 87.69 94 VAL A CA 1
ATOM 684 C C . VAL A 1 94 ? 12.067 1.047 -15.090 1.00 87.69 94 VAL A C 1
ATOM 686 O O . VAL A 1 94 ? 11.148 1.314 -15.854 1.00 87.69 94 VAL A O 1
ATOM 689 N N . VAL A 1 95 ? 11.971 0.080 -14.176 1.00 84.69 95 VAL A N 1
ATOM 690 C CA . VAL A 1 95 ? 10.792 -0.799 -14.017 1.00 84.69 95 VAL A CA 1
ATOM 691 C C . VAL A 1 95 ? 9.531 -0.018 -13.632 1.00 84.69 95 VAL A C 1
ATOM 693 O O . VAL A 1 95 ? 8.415 -0.389 -14.006 1.00 84.69 95 VAL A O 1
ATOM 696 N N . ARG A 1 96 ? 9.687 1.078 -12.884 1.00 82.31 96 ARG A N 1
ATOM 697 C CA . ARG A 1 96 ? 8.573 1.984 -12.577 1.00 82.31 96 ARG A CA 1
ATOM 698 C C . ARG A 1 96 ? 8.144 2.799 -13.789 1.00 82.31 96 ARG A C 1
ATOM 700 O O . ARG A 1 96 ? 6.952 3.014 -13.976 1.00 82.31 96 ARG A O 1
ATOM 707 N N . ALA A 1 97 ? 9.097 3.238 -14.606 1.00 84.50 97 ALA A N 1
ATOM 708 C CA . ALA A 1 97 ? 8.838 4.104 -15.751 1.00 84.50 97 ALA A CA 1
ATOM 709 C C . ALA A 1 97 ? 8.413 3.351 -17.023 1.00 84.50 97 ALA A C 1
ATOM 711 O O . ALA A 1 97 ? 7.728 3.917 -17.873 1.00 84.50 97 ALA A O 1
ATOM 712 N N . ASP A 1 98 ? 8.819 2.092 -17.198 1.00 83.44 98 ASP A N 1
ATOM 713 C CA . ASP A 1 98 ? 8.593 1.348 -18.442 1.00 83.44 98 ASP A CA 1
ATOM 714 C C . ASP A 1 98 ? 7.172 0.777 -18.588 1.00 83.44 98 ASP A C 1
ATOM 716 O O . ASP A 1 98 ? 6.776 0.384 -19.695 1.00 83.44 98 ASP A O 1
ATOM 720 N N . GLY A 1 99 ? 6.431 0.787 -17.478 1.00 79.94 99 GLY A N 1
ATOM 721 C CA . GLY A 1 99 ? 5.074 0.285 -17.305 1.00 79.94 99 GLY A CA 1
ATOM 722 C C . GLY A 1 99 ? 4.958 -1.156 -16.849 1.00 79.94 99 GLY A C 1
ATOM 723 O O . GLY A 1 99 ? 3.850 -1.694 -16.799 1.00 79.94 99 GLY A O 1
ATOM 724 N N . SER A 1 100 ? 6.071 -1.765 -16.452 1.00 80.75 100 SER A N 1
ATOM 725 C CA . SER A 1 100 ? 6.082 -3.058 -15.786 1.00 80.75 100 SER A CA 1
ATOM 726 C C . SER A 1 100 ? 5.469 -2.939 -14.393 1.00 80.75 100 SER A C 1
ATOM 728 O O . SER A 1 100 ? 4.549 -3.692 -14.079 1.00 80.75 100 SER A O 1
ATOM 730 N N . ARG A 1 101 ? 5.914 -1.988 -13.559 1.00 84.75 101 ARG A N 1
ATOM 731 C CA . ARG A 1 101 ? 5.339 -1.742 -12.220 1.00 84.75 101 ARG A CA 1
ATOM 732 C C . ARG A 1 101 ? 5.158 -0.243 -11.957 1.00 84.75 101 ARG A C 1
ATOM 734 O O . ARG A 1 101 ? 5.926 0.346 -11.196 1.00 84.75 101 ARG A O 1
ATOM 741 N N . PRO A 1 102 ? 4.168 0.395 -12.605 1.00 87.00 102 PRO A N 1
ATOM 742 C CA . PRO A 1 102 ? 3.968 1.826 -12.455 1.00 87.00 102 PRO A CA 1
ATOM 743 C C . PRO A 1 102 ? 3.540 2.194 -11.040 1.00 87.00 102 PRO A C 1
ATOM 745 O O . PRO A 1 102 ? 2.890 1.423 -10.334 1.00 87.00 102 PRO A O 1
ATOM 748 N N . VAL A 1 103 ? 3.860 3.421 -10.648 1.00 88.06 103 VAL A N 1
ATOM 749 C CA . VAL A 1 103 ? 3.346 4.029 -9.423 1.00 88.06 103 VAL A CA 1
ATOM 750 C C . VAL A 1 103 ? 2.747 5.366 -9.800 1.00 88.06 103 VAL A C 1
ATOM 752 O O . VAL A 1 103 ? 3.445 6.249 -10.286 1.00 88.06 103 VAL A O 1
ATOM 755 N N . VAL A 1 104 ? 1.451 5.517 -9.568 1.00 88.88 104 VAL A N 1
ATOM 756 C CA . VAL A 1 104 ? 0.684 6.657 -10.065 1.00 88.88 104 VAL A CA 1
ATOM 757 C C . VAL A 1 104 ? 0.165 7.510 -8.923 1.00 88.88 104 VAL A C 1
ATOM 759 O O . VAL A 1 104 ? -0.144 7.013 -7.837 1.00 88.88 104 VAL A O 1
ATOM 762 N N . PHE A 1 105 ? 0.096 8.816 -9.158 1.00 90.88 105 PHE A N 1
ATOM 763 C CA . PHE A 1 105 ? -0.444 9.745 -8.178 1.00 90.88 105 PHE A CA 1
ATOM 764 C C . PHE A 1 105 ? -1.959 9.626 -8.068 1.00 90.88 105 PHE A C 1
ATOM 766 O O . PHE A 1 105 ? -2.650 9.350 -9.052 1.00 90.88 105 PHE A O 1
ATOM 773 N N . VAL A 1 106 ? -2.443 9.894 -6.857 1.00 93.31 106 VAL A N 1
ATOM 774 C CA . VAL A 1 106 ? -3.848 10.196 -6.603 1.00 93.31 106 VAL A CA 1
ATOM 775 C C . VAL A 1 106 ? -3.984 11.697 -6.354 1.00 93.31 106 VAL A C 1
ATOM 777 O O . VAL A 1 106 ? -3.214 12.254 -5.566 1.00 93.31 106 VAL A O 1
ATOM 780 N N . GLU A 1 107 ? -4.941 12.323 -7.033 1.00 92.69 107 GLU A N 1
ATOM 781 C CA . GLU A 1 107 ? -5.312 13.739 -6.945 1.00 92.69 107 GLU A CA 1
ATOM 782 C C . GLU A 1 107 ? -6.839 13.862 -7.004 1.00 92.69 107 GLU A C 1
ATOM 784 O O . GLU A 1 107 ? -7.469 13.340 -7.925 1.00 92.69 107 GLU A O 1
ATOM 789 N N . ASP A 1 108 ? -7.437 14.531 -6.021 1.00 92.75 108 ASP A N 1
ATOM 790 C CA . ASP A 1 108 ? -8.891 14.656 -5.858 1.00 92.75 108 ASP A CA 1
ATOM 791 C C . ASP A 1 108 ? -9.630 13.305 -5.899 1.00 92.75 108 ASP A C 1
ATOM 793 O O . ASP A 1 108 ? -10.721 13.165 -6.466 1.00 92.75 108 ASP A O 1
ATOM 797 N N . ASP A 1 109 ? -9.030 12.295 -5.265 1.00 95.06 109 ASP A N 1
ATOM 798 C CA . ASP A 1 109 ? -9.427 10.883 -5.270 1.00 95.06 109 ASP A CA 1
ATOM 799 C C . ASP A 1 109 ? -9.275 10.161 -6.621 1.00 95.06 109 ASP A C 1
ATOM 801 O O . ASP A 1 109 ? -9.534 8.958 -6.704 1.00 95.06 109 ASP A O 1
ATOM 805 N N . PHE A 1 110 ? -8.866 10.857 -7.681 1.00 94.12 110 PHE A N 1
ATOM 806 C CA . PHE A 1 110 ? -8.663 10.278 -9.003 1.00 94.12 110 PHE A CA 1
ATOM 807 C C . PHE A 1 110 ? -7.228 9.832 -9.205 1.00 94.12 110 PHE A C 1
ATOM 809 O O . PHE A 1 110 ? -6.270 10.471 -8.779 1.00 94.12 110 PHE A O 1
ATOM 816 N N . VAL A 1 111 ? -7.088 8.732 -9.928 1.00 92.25 111 VAL A N 1
ATOM 817 C CA . VAL A 1 111 ? -5.794 8.229 -10.363 1.00 92.25 111 VAL A CA 1
ATOM 818 C C . VAL A 1 111 ? -5.402 8.897 -11.671 1.00 92.25 111 VAL A C 1
ATOM 820 O O . VAL A 1 111 ? -6.220 9.029 -12.583 1.00 92.25 111 VAL A O 1
ATOM 823 N N . ASP A 1 112 ? -4.133 9.272 -11.783 1.00 87.12 112 ASP A N 1
ATOM 824 C CA . ASP A 1 112 ? -3.583 9.832 -13.011 1.00 87.12 112 ASP A CA 1
ATOM 825 C C . ASP A 1 112 ? -3.438 8.761 -14.107 1.00 87.12 112 ASP A C 1
ATOM 827 O O . ASP A 1 112 ? -2.412 8.092 -14.229 1.00 87.12 112 ASP A O 1
ATOM 831 N N . LEU A 1 113 ? -4.489 8.591 -14.914 1.00 87.25 113 LEU A N 1
ATOM 832 C CA . LEU A 1 113 ? -4.507 7.639 -16.029 1.00 87.25 113 LEU A CA 1
ATOM 833 C C . LEU A 1 113 ? -3.666 8.086 -17.237 1.00 87.25 113 LEU A C 1
ATOM 835 O O . LEU A 1 113 ? -3.517 7.318 -18.186 1.00 87.25 113 LEU A O 1
ATOM 839 N N . GLN A 1 114 ? -3.148 9.318 -17.232 1.00 82.81 114 GLN A N 1
ATOM 840 C CA . GLN A 1 114 ? -2.382 9.890 -18.344 1.00 82.81 114 GLN A CA 1
ATOM 841 C C . GLN A 1 114 ? -0.872 9.729 -18.176 1.00 82.81 114 GLN A C 1
ATOM 843 O O . GLN A 1 114 ? -0.123 10.062 -19.096 1.00 82.81 114 GLN A O 1
ATOM 848 N N . THR A 1 115 ? -0.417 9.233 -17.024 1.00 82.31 115 THR A N 1
ATOM 849 C CA . THR A 1 115 ? 1.012 9.059 -16.777 1.00 82.31 115 THR A CA 1
ATOM 850 C C . THR A 1 115 ? 1.643 8.080 -17.780 1.00 82.31 115 THR A C 1
ATOM 852 O O . THR A 1 115 ? 1.088 6.997 -18.010 1.00 82.31 115 THR A O 1
ATOM 855 N N . PRO A 1 116 ? 2.802 8.425 -18.381 1.00 78.12 116 PRO A N 1
ATOM 856 C CA . PRO A 1 116 ? 3.459 7.594 -19.393 1.00 78.12 116 PRO A CA 1
ATOM 857 C C . PRO A 1 116 ? 3.750 6.169 -18.917 1.00 78.12 116 PRO A C 1
ATOM 859 O O . PRO A 1 116 ? 3.687 5.224 -19.705 1.00 78.12 116 PRO A O 1
ATOM 862 N N . SER A 1 117 ? 4.039 6.016 -17.626 1.00 82.12 117 SER A N 1
ATOM 863 C CA . SER A 1 117 ? 4.349 4.735 -17.005 1.00 82.12 117 SER A CA 1
ATOM 864 C C . SER A 1 117 ? 3.153 3.795 -16.889 1.00 82.12 117 SER A C 1
ATOM 866 O O . SER A 1 117 ? 3.363 2.598 -16.767 1.00 82.12 117 SER A O 1
ATOM 868 N N . LEU A 1 118 ? 1.893 4.242 -16.952 1.00 83.69 118 LEU A N 1
ATOM 869 C CA . LEU A 1 118 ? 0.765 3.361 -16.602 1.00 83.69 118 LEU A CA 1
ATOM 870 C C . LEU A 1 118 ? 0.619 2.135 -17.517 1.00 83.69 118 LEU A C 1
ATOM 872 O O . LEU A 1 118 ? 0.120 1.089 -17.091 1.00 83.69 118 LEU A O 1
ATOM 876 N N . GLY A 1 119 ? 1.074 2.263 -18.766 1.00 83.12 119 GLY A N 1
ATOM 877 C CA . GLY A 1 119 ? 1.201 1.161 -19.710 1.00 83.12 119 GLY A CA 1
ATOM 878 C C . GLY A 1 119 ? -0.072 0.319 -19.822 1.00 83.12 119 GLY A C 1
ATOM 879 O O . GLY A 1 119 ? -1.163 0.822 -20.094 1.00 83.12 119 GLY A O 1
ATOM 880 N N . LEU A 1 120 ? 0.070 -0.988 -19.601 1.00 81.50 120 LEU A N 1
ATOM 881 C CA . LEU A 1 120 ? -1.007 -1.967 -19.781 1.00 81.50 120 LEU A CA 1
ATOM 882 C C . LEU A 1 120 ? -2.126 -1.855 -18.733 1.00 81.50 120 LEU A C 1
ATOM 884 O O . LEU A 1 120 ? -3.240 -2.320 -18.977 1.00 81.50 120 LEU A O 1
ATOM 888 N N . PHE A 1 121 ? -1.867 -1.221 -17.589 1.00 89.00 121 PHE A N 1
ATOM 889 C CA . PHE A 1 121 ? -2.847 -1.105 -16.511 1.00 89.00 121 PHE A CA 1
ATOM 890 C C . PHE A 1 121 ? -3.889 -0.009 -16.756 1.00 89.00 121 PHE A C 1
ATOM 892 O O . PHE A 1 121 ? -4.933 -0.022 -16.103 1.00 89.00 121 PHE A O 1
ATOM 899 N N . ALA A 1 122 ? -3.659 0.897 -17.714 1.00 90.06 122 ALA A N 1
ATOM 900 C CA . ALA A 1 122 ? -4.553 2.024 -17.987 1.00 90.06 122 ALA A CA 1
ATOM 901 C C . ALA A 1 122 ? -5.978 1.565 -18.332 1.00 90.06 122 ALA A C 1
ATOM 903 O O . ALA A 1 122 ? -6.949 2.079 -17.779 1.00 90.06 122 ALA A O 1
ATOM 904 N N . ALA A 1 123 ? -6.110 0.546 -19.188 1.00 90.12 123 ALA A N 1
ATOM 905 C CA . ALA A 1 123 ? -7.413 0.006 -19.569 1.00 90.12 123 ALA A CA 1
ATOM 906 C C . ALA A 1 123 ? -8.130 -0.661 -18.383 1.00 90.12 123 ALA A C 1
ATOM 908 O O . ALA A 1 123 ? -9.319 -0.426 -18.175 1.00 90.12 123 ALA A O 1
ATOM 909 N N . SER A 1 124 ? -7.418 -1.466 -17.584 1.00 92.06 124 SER A N 1
ATOM 910 C CA . SER A 1 124 ? -8.006 -2.129 -16.415 1.00 92.06 124 SER A CA 1
ATOM 911 C C . SER A 1 124 ? -8.461 -1.121 -15.365 1.00 92.06 124 SER A C 1
ATOM 913 O O . SER A 1 124 ? -9.615 -1.180 -14.954 1.00 92.06 124 SER A O 1
ATOM 915 N N . LEU A 1 125 ? -7.615 -0.153 -15.004 1.00 94.06 125 LEU A N 1
ATOM 916 C CA . LEU A 1 125 ? -7.956 0.889 -14.031 1.00 94.06 125 LEU A CA 1
ATOM 917 C C . LEU A 1 125 ? -9.083 1.798 -14.529 1.00 94.06 125 LEU A C 1
ATOM 919 O O . LEU A 1 125 ? -9.969 2.146 -13.755 1.00 94.06 125 LEU A O 1
ATOM 923 N N . SER A 1 126 ? -9.107 2.130 -15.824 1.00 93.75 126 SER A N 1
ATOM 924 C CA . SER A 1 126 ? -10.189 2.928 -16.406 1.00 93.75 126 SER A CA 1
ATOM 925 C C . SER A 1 126 ? -11.545 2.223 -16.334 1.00 93.75 126 SER A C 1
ATOM 927 O O . SER A 1 126 ? -12.552 2.904 -16.166 1.00 93.75 126 SER A O 1
ATOM 929 N N . ARG A 1 127 ? -11.601 0.887 -16.444 1.00 94.88 127 ARG A N 1
ATOM 930 C CA . ARG A 1 127 ? -12.867 0.133 -16.338 1.00 94.88 127 ARG A CA 1
ATOM 931 C C . ARG A 1 127 ? -13.484 0.186 -14.944 1.00 94.88 127 ARG A C 1
ATOM 933 O O . ARG A 1 127 ? -14.700 0.073 -14.827 1.00 94.88 127 ARG A O 1
ATOM 940 N N . VAL A 1 128 ? -12.661 0.336 -13.909 1.00 95.56 128 VAL A N 1
ATOM 941 C CA . VAL A 1 128 ? -13.090 0.339 -12.504 1.00 95.56 128 VAL A CA 1
ATOM 942 C C . VAL A 1 128 ? -12.846 1.688 -11.821 1.00 95.56 128 VAL A C 1
ATOM 944 O O . VAL A 1 128 ? -12.757 1.750 -10.598 1.00 95.56 128 VAL A O 1
ATOM 947 N N . SER A 1 129 ? -12.748 2.782 -12.584 1.00 95.56 129 SER A N 1
ATOM 948 C CA . SER A 1 129 ? -12.302 4.090 -12.081 1.00 95.56 129 SER A CA 1
ATOM 949 C C . SER A 1 129 ? -13.114 4.609 -10.895 1.00 95.56 129 SER A C 1
ATOM 951 O O . SER A 1 129 ? -12.538 5.140 -9.950 1.00 95.56 129 SER A O 1
ATOM 953 N N . ASP A 1 130 ? -14.435 4.423 -10.910 1.00 96.25 130 ASP A N 1
ATOM 954 C CA . ASP A 1 130 ? -15.310 4.866 -9.819 1.00 96.25 130 ASP A CA 1
ATOM 955 C C . ASP A 1 130 ? -15.076 4.049 -8.543 1.00 96.25 130 ASP A C 1
ATOM 957 O O . ASP A 1 130 ? -15.007 4.597 -7.447 1.00 96.25 130 ASP A O 1
ATOM 961 N N . ALA A 1 131 ? -14.881 2.737 -8.690 1.00 97.56 131 ALA A N 1
ATOM 962 C CA . ALA A 1 131 ? -14.577 1.848 -7.575 1.00 97.56 131 ALA A CA 1
ATOM 963 C C . ALA A 1 131 ? -13.196 2.168 -6.975 1.00 97.56 131 ALA A C 1
ATOM 965 O O . ALA A 1 131 ? -13.060 2.306 -5.759 1.00 97.56 131 ALA A O 1
ATOM 966 N N . VAL A 1 132 ? -12.198 2.399 -7.834 1.00 97.62 132 VAL A N 1
ATOM 967 C CA . VAL A 1 132 ? -10.858 2.842 -7.433 1.00 97.62 132 VAL A CA 1
ATOM 968 C C . VAL A 1 132 ? -10.924 4.172 -6.687 1.00 97.62 132 VAL A C 1
ATOM 970 O O . VAL A 1 132 ? -10.295 4.308 -5.639 1.00 97.62 132 VAL A O 1
ATOM 973 N N . ARG A 1 133 ? -11.727 5.127 -7.167 1.00 97.50 133 ARG A N 1
ATOM 974 C CA . ARG A 1 133 ? -11.946 6.420 -6.508 1.00 97.50 133 ARG A CA 1
ATOM 975 C C . ARG A 1 133 ? -12.526 6.257 -5.102 1.00 97.50 133 ARG A C 1
ATOM 977 O O . ARG A 1 133 ? -12.037 6.889 -4.165 1.00 97.50 133 ARG A O 1
ATOM 984 N N . ASP A 1 134 ? -13.530 5.399 -4.936 1.00 97.56 134 ASP A N 1
ATOM 985 C CA . ASP A 1 134 ? -14.126 5.107 -3.626 1.00 97.56 134 ASP A CA 1
ATOM 986 C C . ASP A 1 134 ? -13.097 4.498 -2.658 1.00 97.56 134 ASP A C 1
ATOM 988 O O . ASP A 1 134 ? -13.029 4.882 -1.485 1.00 97.56 134 ASP A O 1
ATOM 992 N N . VAL A 1 135 ? -12.240 3.596 -3.148 1.00 98.38 135 VAL A N 1
ATOM 993 C CA . VAL A 1 135 ? -11.125 3.054 -2.358 1.00 98.38 135 VAL A CA 1
ATOM 994 C C . VAL A 1 135 ? -10.132 4.149 -1.991 1.00 98.38 135 VAL A C 1
ATOM 996 O O . VAL A 1 135 ? -9.776 4.272 -0.819 1.00 98.38 135 VAL A O 1
ATOM 999 N N . CYS A 1 136 ? -9.712 4.981 -2.946 1.00 98.00 136 CYS A N 1
ATOM 1000 C CA . CYS A 1 136 ? -8.794 6.086 -2.691 1.00 98.00 136 CYS A CA 1
ATOM 1001 C C . CYS A 1 136 ? -9.326 7.012 -1.592 1.00 98.00 136 CYS A C 1
ATOM 1003 O O . CYS A 1 136 ? -8.571 7.328 -0.675 1.00 98.00 136 CYS A O 1
ATOM 1005 N N . ARG A 1 137 ? -10.618 7.362 -1.593 1.00 97.88 137 ARG A N 1
ATOM 1006 C CA . ARG A 1 137 ? -11.255 8.173 -0.529 1.00 97.88 137 ARG A CA 1
ATOM 1007 C C . ARG A 1 137 ? -11.137 7.569 0.867 1.00 97.88 137 ARG A C 1
ATOM 1009 O O . ARG A 1 137 ? -11.137 8.299 1.856 1.00 97.88 137 ARG A O 1
ATOM 1016 N N . SER A 1 138 ? -11.060 6.249 0.932 1.00 98.44 138 SER A N 1
ATOM 1017 C CA . SER A 1 138 ? -11.164 5.455 2.155 1.00 98.44 138 SER A CA 1
ATOM 1018 C C . SER A 1 138 ? -9.806 4.999 2.690 1.00 98.44 138 SER A C 1
ATOM 1020 O O . SER A 1 138 ? -9.734 4.405 3.763 1.00 98.44 138 SER A O 1
ATOM 1022 N N . VAL A 1 139 ? -8.723 5.290 1.965 1.00 98.56 139 VAL A N 1
ATOM 1023 C CA . VAL A 1 139 ? -7.339 5.005 2.355 1.00 98.56 139 VAL A CA 1
ATOM 1024 C C . VAL A 1 139 ? -6.672 6.303 2.803 1.00 98.56 139 VAL A C 1
ATOM 1026 O O . VAL A 1 139 ? -6.704 7.3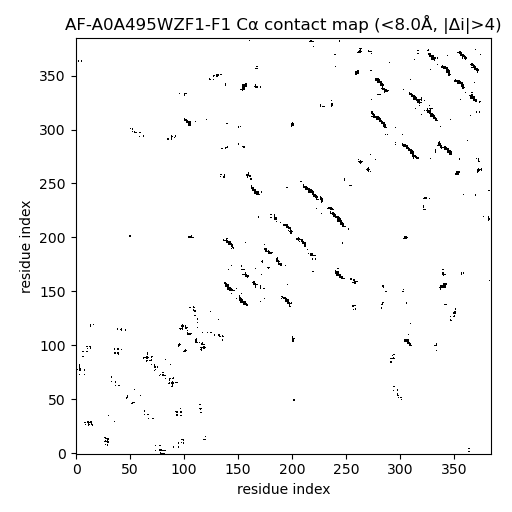14 2.099 1.00 98.56 139 VAL A O 1
ATOM 1029 N N . GLY A 1 140 ? -6.077 6.289 3.993 1.00 98.19 140 GLY A N 1
ATOM 1030 C CA . GLY A 1 140 ? -5.507 7.459 4.648 1.00 98.19 140 GLY A CA 1
ATOM 1031 C C . GLY A 1 140 ? -4.126 7.214 5.240 1.00 98.19 140 GLY A C 1
ATOM 1032 O O . GLY A 1 140 ? -3.724 6.085 5.523 1.00 98.19 140 GLY A O 1
ATOM 1033 N N . ARG A 1 141 ? -3.378 8.303 5.406 1.00 97.62 141 ARG A N 1
ATOM 1034 C CA . ARG A 1 141 ? -2.022 8.288 5.953 1.00 97.62 141 ARG A CA 1
ATOM 1035 C C . ARG A 1 141 ? -2.068 8.337 7.469 1.00 97.62 141 ARG A C 1
ATOM 1037 O O . ARG A 1 141 ? -2.772 9.180 8.016 1.00 97.62 141 ARG A O 1
ATOM 1044 N N . VAL A 1 142 ? -1.311 7.483 8.145 1.00 98.38 142 VAL A N 1
ATOM 1045 C CA . VAL A 1 142 ? -1.188 7.510 9.609 1.00 98.38 142 VAL A CA 1
ATOM 1046 C C . VAL A 1 142 ? -0.145 8.558 9.993 1.00 98.38 142 VAL A C 1
ATOM 1048 O O . VAL A 1 142 ? 1.052 8.268 10.023 1.00 98.38 142 VAL A O 1
ATOM 1051 N N . ASP A 1 143 ? -0.609 9.784 10.230 1.00 97.56 143 ASP A N 1
ATOM 1052 C CA . ASP A 1 143 ? 0.202 10.950 10.580 1.00 97.56 143 ASP A CA 1
ATOM 1053 C C . ASP A 1 143 ? 0.748 10.831 12.012 1.00 97.56 143 ASP A C 1
ATOM 1055 O O . ASP A 1 143 ? 0.016 10.538 12.963 1.00 97.56 143 ASP A O 1
ATOM 1059 N N . ASP A 1 144 ? 2.034 11.138 12.158 1.00 96.12 144 ASP A N 1
ATOM 1060 C CA . ASP A 1 144 ? 2.758 11.206 13.424 1.00 96.12 144 ASP A CA 1
ATOM 1061 C C . ASP A 1 144 ? 3.473 12.561 13.487 1.00 96.12 144 ASP A C 1
ATOM 1063 O O . ASP A 1 144 ? 4.475 12.755 12.798 1.00 96.12 144 ASP A O 1
ATOM 1067 N N . PRO A 1 145 ? 2.952 13.531 14.261 1.00 94.19 145 PRO A N 1
ATOM 1068 C CA . PRO A 1 145 ? 3.524 14.871 14.321 1.00 94.19 145 PRO A CA 1
ATOM 1069 C C . PRO A 1 145 ? 4.779 14.943 15.203 1.00 94.19 145 PRO A C 1
ATOM 1071 O O . PRO A 1 145 ? 5.284 16.043 15.440 1.00 94.19 145 PRO A O 1
ATOM 1074 N N . SER A 1 146 ? 5.255 13.818 15.753 1.00 92.19 146 SER A N 1
ATOM 1075 C CA . SER A 1 146 ? 6.407 13.828 16.648 1.00 92.19 146 SER A CA 1
ATOM 1076 C C . SER A 1 146 ? 7.701 14.179 15.895 1.00 92.19 146 SER A C 1
ATOM 1078 O O . SER A 1 146 ? 7.863 13.785 14.740 1.00 92.19 146 SER A O 1
ATOM 1080 N N . PRO A 1 147 ? 8.653 14.898 16.522 1.00 87.81 147 PRO A N 1
ATOM 1081 C CA . PRO A 1 147 ? 9.898 15.302 15.859 1.00 87.81 147 PRO A CA 1
ATOM 1082 C C . PRO A 1 147 ? 10.738 14.129 15.330 1.00 87.81 147 PRO A C 1
ATOM 1084 O O . PRO A 1 147 ? 11.509 14.289 14.388 1.00 87.81 147 PRO A O 1
ATOM 1087 N N . GLU A 1 148 ? 10.597 12.946 15.931 1.00 87.12 148 GLU A N 1
ATOM 1088 C CA . GLU A 1 148 ? 11.302 11.724 15.533 1.00 87.12 148 GLU A CA 1
ATOM 1089 C C . GLU A 1 148 ? 10.736 11.119 14.237 1.00 87.12 148 GLU A C 1
ATOM 1091 O O . GLU A 1 148 ? 11.438 10.391 13.530 1.00 87.12 148 GLU A O 1
ATOM 1096 N N . ALA A 1 149 ? 9.480 11.422 13.895 1.00 85.31 149 ALA A N 1
ATOM 1097 C CA . ALA A 1 149 ? 8.863 11.018 12.641 1.00 85.31 149 ALA A CA 1
ATOM 1098 C C . ALA A 1 149 ? 9.316 11.960 11.517 1.00 85.31 149 ALA A C 1
ATOM 1100 O O . ALA A 1 149 ? 8.616 12.889 11.131 1.00 85.31 149 ALA A O 1
ATOM 1101 N N . THR A 1 150 ? 10.503 11.707 10.963 1.00 80.69 150 THR A N 1
ATOM 1102 C CA . THR A 1 150 ? 11.138 12.573 9.943 1.00 80.69 150 THR A CA 1
ATOM 1103 C C . THR A 1 150 ? 10.286 12.833 8.694 1.00 80.69 150 THR A C 1
ATOM 1105 O O . THR A 1 150 ? 10.460 13.858 8.041 1.00 80.69 150 THR A O 1
ATOM 1108 N N . LEU A 1 151 ? 9.356 11.931 8.363 1.00 82.31 151 LEU A N 1
ATOM 1109 C CA . LEU A 1 151 ? 8.407 12.098 7.257 1.00 82.31 151 LEU A CA 1
ATOM 1110 C C . LEU A 1 151 ? 7.045 12.673 7.694 1.00 82.31 151 LEU A C 1
ATOM 1112 O O . LEU A 1 151 ? 6.213 12.982 6.841 1.00 82.31 151 LEU A O 1
ATOM 1116 N N . GLY A 1 152 ? 6.798 12.789 9.002 1.00 90.31 152 GLY A N 1
ATOM 1117 C CA . GLY A 1 152 ? 5.528 13.211 9.600 1.00 90.31 152 GLY A CA 1
ATOM 1118 C C . GLY A 1 152 ? 4.429 12.142 9.602 1.00 90.31 152 GLY A C 1
ATOM 1119 O O . GLY A 1 152 ? 3.266 12.460 9.847 1.00 90.31 152 GLY A O 1
ATOM 1120 N N . TYR A 1 153 ? 4.760 10.888 9.279 1.00 93.94 153 TYR A N 1
ATOM 1121 C CA . TYR A 1 153 ? 3.822 9.765 9.235 1.00 93.94 153 TYR A CA 1
ATOM 1122 C C . TYR A 1 153 ? 4.545 8.418 9.390 1.00 93.94 153 TYR A C 1
ATOM 1124 O O . TYR A 1 153 ? 5.760 8.348 9.201 1.00 93.94 153 TYR A O 1
ATOM 1132 N N . GLN A 1 154 ? 3.798 7.360 9.726 1.00 94.31 154 GLN A N 1
ATOM 1133 C CA . GLN A 1 154 ? 4.351 6.024 10.022 1.00 94.31 154 GLN A CA 1
ATOM 1134 C C . GLN A 1 154 ? 3.801 4.894 9.143 1.00 94.31 154 GLN A C 1
ATOM 1136 O O . GLN A 1 154 ? 4.362 3.801 9.122 1.00 94.31 154 GLN A O 1
ATOM 1141 N N . GLY A 1 155 ? 2.714 5.125 8.407 1.00 95.38 155 GLY A N 1
ATOM 1142 C CA . GLY A 1 155 ? 2.119 4.089 7.568 1.00 95.38 155 GLY A CA 1
ATOM 1143 C C . GLY A 1 155 ? 0.809 4.506 6.921 1.00 95.38 155 GLY A C 1
ATOM 1144 O O . GLY A 1 155 ? 0.490 5.693 6.812 1.00 95.38 155 GLY A O 1
ATOM 1145 N N . THR A 1 156 ? 0.048 3.500 6.512 1.00 98.38 156 THR A N 1
ATOM 1146 C CA . THR A 1 156 ? -1.243 3.618 5.837 1.00 98.38 156 THR A CA 1
ATOM 1147 C C . THR A 1 156 ? -2.331 2.933 6.669 1.00 98.38 156 THR A C 1
ATOM 1149 O O . THR A 1 156 ? -2.075 1.954 7.371 1.00 98.38 156 THR A O 1
ATOM 1152 N N . ALA A 1 157 ? -3.549 3.461 6.618 1.00 98.62 157 ALA A N 1
ATOM 1153 C CA . ALA A 1 157 ? -4.740 2.858 7.201 1.00 98.62 157 ALA A CA 1
ATOM 1154 C C . ALA A 1 157 ? -5.924 2.994 6.238 1.00 98.62 157 ALA A C 1
ATOM 1156 O O . ALA A 1 157 ? -5.912 3.850 5.352 1.00 98.62 157 ALA A O 1
ATOM 1157 N N . TRP A 1 158 ? -6.961 2.183 6.411 1.00 98.69 158 TRP A N 1
ATOM 1158 C CA . TRP A 1 158 ? -8.152 2.236 5.561 1.00 98.69 158 TRP A CA 1
ATOM 1159 C C . TRP A 1 158 ? -9.427 1.912 6.331 1.00 98.69 158 TRP A C 1
ATOM 1161 O O . TRP A 1 158 ? -9.396 1.172 7.313 1.00 98.69 158 TRP A O 1
ATOM 1171 N N . VAL A 1 159 ? -10.543 2.514 5.919 1.00 98.62 159 VAL A N 1
ATOM 1172 C CA . VAL A 1 159 ? -11.816 2.449 6.654 1.00 98.62 159 VAL A CA 1
ATOM 1173 C C . VAL A 1 159 ? -12.449 1.059 6.546 1.00 98.62 159 VAL A C 1
ATOM 1175 O O . VAL A 1 159 ? -12.728 0.583 5.451 1.00 98.62 159 VAL A O 1
ATOM 1178 N N . VAL A 1 160 ? -12.719 0.433 7.692 1.00 97.88 160 VAL A N 1
ATOM 1179 C CA . VAL A 1 160 ? -13.380 -0.886 7.827 1.00 97.88 160 VAL A CA 1
ATOM 1180 C C . VAL A 1 160 ? -14.792 -0.794 8.402 1.00 97.88 160 VAL A C 1
ATOM 1182 O O . VAL A 1 160 ? -15.563 -1.742 8.307 1.00 97.88 160 VAL A O 1
ATOM 1185 N N . GLY A 1 161 ? -15.142 0.345 8.992 1.00 96.81 161 GLY A N 1
ATOM 1186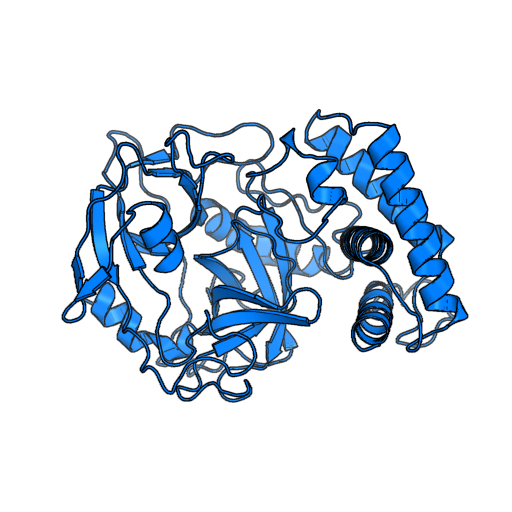 C CA . GLY A 1 161 ? -16.455 0.624 9.562 1.00 96.81 161 GLY A CA 1
ATOM 1187 C C . GLY A 1 161 ? -16.601 2.112 9.861 1.00 96.81 161 GLY A C 1
ATOM 1188 O O . GLY A 1 161 ? -15.658 2.879 9.667 1.00 96.81 161 GLY A O 1
ATOM 1189 N N . ASP A 1 162 ? -17.769 2.532 10.342 1.00 96.00 162 ASP A N 1
ATOM 1190 C CA . ASP A 1 162 ? -18.004 3.939 10.682 1.00 96.00 162 ASP A CA 1
ATOM 1191 C C . ASP A 1 162 ? -17.032 4.408 11.779 1.00 96.00 162 ASP A C 1
ATOM 1193 O O . ASP A 1 162 ? -17.036 3.888 12.893 1.00 96.00 162 ASP A O 1
ATOM 1197 N N . GLY A 1 163 ? -16.135 5.337 11.435 1.00 97.50 163 GLY A N 1
ATOM 1198 C CA . GLY A 1 163 ? -15.068 5.806 12.326 1.00 97.50 163 GLY A CA 1
ATOM 1199 C C . GLY A 1 163 ? -13.996 4.764 12.677 1.00 97.50 163 GLY A C 1
ATOM 1200 O O . GLY A 1 163 ? -13.175 5.027 13.555 1.00 97.50 163 GLY A O 1
ATOM 1201 N N . LEU A 1 164 ? -13.967 3.603 12.016 1.00 98.62 164 LEU A N 1
ATOM 1202 C CA . LEU A 1 164 ? -13.016 2.521 12.284 1.00 98.62 164 LEU A CA 1
ATOM 1203 C C . LEU A 1 164 ? -12.067 2.314 11.107 1.00 98.62 164 LEU A C 1
ATOM 1205 O O . LEU A 1 164 ? -12.505 2.184 9.964 1.00 98.62 164 LEU A O 1
ATOM 1209 N N . VAL A 1 165 ? -10.768 2.212 11.389 1.00 98.81 165 VAL A N 1
ATOM 1210 C CA . VAL A 1 165 ? -9.741 1.933 10.375 1.00 98.81 165 VAL A CA 1
ATOM 1211 C C . VAL A 1 165 ? -8.897 0.717 10.735 1.00 98.81 165 VAL A C 1
ATOM 1213 O O . VAL A 1 165 ? -8.566 0.510 11.903 1.00 98.81 165 VAL A O 1
ATOM 1216 N N . ALA A 1 166 ? -8.511 -0.058 9.725 1.00 98.62 166 ALA A N 1
ATOM 1217 C CA . ALA A 1 166 ? -7.494 -1.093 9.835 1.00 98.62 166 ALA A CA 1
ATOM 1218 C C . ALA A 1 166 ? -6.121 -0.552 9.423 1.00 98.62 166 ALA A C 1
ATOM 1220 O O . ALA A 1 166 ? -5.998 0.245 8.494 1.00 98.62 166 ALA A O 1
ATOM 1221 N N . THR A 1 167 ? -5.083 -1.006 10.117 1.00 98.75 167 THR A N 1
ATOM 1222 C CA . THR A 1 167 ? -3.668 -0.797 9.781 1.00 98.75 167 THR A CA 1
ATOM 1223 C C . THR A 1 167 ? -2.840 -1.962 10.334 1.00 98.75 167 THR A C 1
ATOM 1225 O O . THR A 1 167 ? -3.392 -2.885 10.939 1.00 98.75 167 THR A O 1
ATOM 1228 N N . ASN A 1 168 ? -1.520 -1.946 10.152 1.00 98.38 168 ASN A N 1
ATOM 1229 C CA . ASN A 1 168 ? -0.656 -2.924 10.806 1.00 98.38 168 ASN A CA 1
ATOM 1230 C C . ASN A 1 168 ? -0.445 -2.608 12.285 1.00 98.38 168 ASN A C 1
ATOM 1232 O O . ASN A 1 168 ? -0.421 -1.453 12.716 1.00 98.38 168 ASN A O 1
ATOM 1236 N N . PHE A 1 169 ? -0.190 -3.644 13.074 1.00 97.56 169 PHE A N 1
ATOM 1237 C CA . PHE A 1 169 ? 0.193 -3.458 14.464 1.00 97.56 169 PHE A CA 1
ATOM 1238 C C . PHE A 1 169 ? 1.564 -2.800 14.593 1.00 97.56 169 PHE A C 1
ATOM 1240 O O . PHE A 1 169 ? 1.739 -1.975 15.483 1.00 97.56 169 PHE A O 1
ATOM 1247 N N . HIS A 1 170 ? 2.524 -3.087 13.712 1.00 96.06 170 HIS A N 1
ATOM 1248 C CA . HIS A 1 170 ? 3.813 -2.390 13.780 1.00 96.06 170 HIS A CA 1
ATOM 1249 C C . HIS A 1 170 ? 3.688 -0.886 13.450 1.00 96.06 170 HIS A C 1
ATOM 1251 O O . HIS A 1 170 ? 4.420 -0.075 14.016 1.00 96.06 170 HIS A O 1
ATOM 1257 N N . VAL A 1 171 ? 2.714 -0.484 12.617 1.00 97.44 171 VAL A N 1
ATOM 1258 C CA . VAL A 1 171 ? 2.370 0.938 12.411 1.00 97.44 171 VAL A CA 1
ATOM 1259 C C . VAL A 1 171 ? 1.812 1.533 13.706 1.00 97.44 171 VAL A C 1
ATOM 1261 O O . VAL A 1 171 ? 2.240 2.610 14.120 1.00 97.44 171 VAL A O 1
ATOM 1264 N N . LEU A 1 172 ? 0.927 0.806 14.403 1.00 98.31 172 LEU A N 1
ATOM 1265 C CA . LEU A 1 172 ? 0.467 1.187 15.743 1.00 98.31 172 LEU A CA 1
ATOM 1266 C C . LEU A 1 172 ? 1.639 1.327 16.735 1.00 98.31 172 LEU A C 1
ATOM 1268 O O . LEU A 1 172 ? 1.681 2.297 17.485 1.00 98.31 172 LEU A O 1
ATOM 1272 N N . GLN A 1 173 ? 2.612 0.414 16.733 1.00 96.62 173 GLN A N 1
ATOM 1273 C CA . GLN A 1 173 ? 3.785 0.501 17.615 1.00 96.62 173 GLN A CA 1
ATOM 1274 C C . GLN A 1 173 ? 4.635 1.747 17.341 1.00 96.62 173 GLN A C 1
ATOM 1276 O O . GLN A 1 173 ? 5.155 2.348 18.281 1.00 96.62 173 GLN A O 1
ATOM 1281 N N . ALA A 1 174 ? 4.739 2.179 16.082 1.00 95.81 174 ALA A N 1
ATOM 1282 C CA . ALA A 1 174 ? 5.460 3.397 15.722 1.00 95.81 174 ALA A CA 1
ATOM 1283 C C . ALA A 1 174 ? 4.785 4.666 16.283 1.00 95.81 174 ALA A C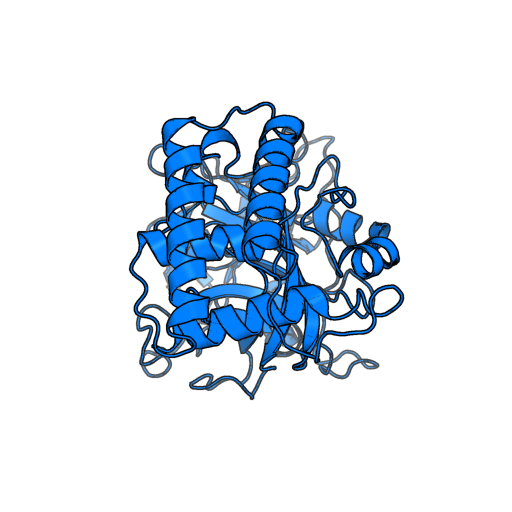 1
ATOM 1285 O O . ALA A 1 174 ? 5.466 5.570 16.777 1.00 95.81 174 ALA A O 1
ATOM 1286 N N . ILE A 1 175 ? 3.447 4.712 16.282 1.00 97.81 175 ILE A N 1
ATOM 1287 C CA . ILE A 1 175 ? 2.661 5.824 16.852 1.00 97.81 175 ILE A CA 1
ATOM 1288 C C . ILE A 1 175 ? 2.343 5.659 18.346 1.00 97.81 175 ILE A C 1
ATOM 1290 O O . ILE A 1 175 ? 1.724 6.538 18.945 1.00 97.81 175 ILE A O 1
ATOM 1294 N N . ALA A 1 176 ? 2.756 4.554 18.962 1.00 97.44 176 ALA A N 1
ATOM 1295 C CA . ALA A 1 176 ? 2.589 4.272 20.383 1.00 97.44 176 ALA A CA 1
ATOM 1296 C C . ALA A 1 176 ? 3.814 3.521 20.937 1.00 97.44 176 ALA A C 1
ATOM 1298 O O . ALA A 1 176 ? 3.718 2.328 21.253 1.00 97.44 176 ALA A O 1
ATOM 1299 N N . PRO A 1 177 ? 4.978 4.194 21.045 1.00 94.19 177 PRO A N 1
ATOM 1300 C CA . PRO A 1 177 ? 6.222 3.554 21.460 1.00 94.19 177 PRO A CA 1
ATOM 1301 C C . PRO A 1 177 ? 6.079 2.813 22.794 1.00 94.19 177 PRO A C 1
ATOM 1303 O O . PRO A 1 177 ? 5.519 3.340 23.755 1.00 94.19 177 PRO A O 1
ATOM 1306 N N . GLY A 1 178 ? 6.588 1.580 22.848 1.00 92.06 178 GLY A N 1
ATOM 1307 C CA . GLY A 1 178 ? 6.455 0.696 24.013 1.00 92.06 178 GLY A CA 1
ATOM 1308 C C . GLY A 1 178 ? 5.099 -0.010 24.129 1.00 92.06 178 GLY A C 1
ATOM 1309 O O . GLY A 1 178 ? 4.886 -0.748 25.086 1.00 92.06 178 GLY A O 1
ATOM 1310 N N . GLY A 1 179 ? 4.189 0.192 23.171 1.00 94.75 179 GLY A N 1
ATOM 1311 C CA . GLY A 1 179 ? 2.934 -0.541 23.088 1.00 94.75 179 GLY A CA 1
ATOM 1312 C C . GLY A 1 179 ? 3.143 -2.033 22.815 1.00 94.75 179 GLY A C 1
ATOM 1313 O O . GLY A 1 179 ? 3.902 -2.416 21.919 1.00 94.75 179 GLY A O 1
ATOM 1314 N N . VAL A 1 180 ? 2.441 -2.874 23.572 1.00 95.12 180 VAL A N 1
ATOM 1315 C CA . VAL A 1 180 ? 2.532 -4.339 23.498 1.00 95.12 180 VAL A CA 1
ATOM 1316 C C . VAL A 1 180 ? 1.159 -4.985 23.351 1.00 95.12 180 VAL A C 1
ATOM 1318 O O . VAL A 1 180 ? 0.123 -4.375 23.633 1.00 95.12 180 VAL A O 1
ATOM 1321 N N . ARG A 1 181 ? 1.158 -6.247 22.913 1.00 94.00 181 ARG A N 1
ATOM 1322 C CA . ARG A 1 181 ? -0.017 -7.118 22.976 1.00 94.00 181 ARG A CA 1
ATOM 1323 C C . ARG A 1 181 ? 0.019 -7.861 24.305 1.00 94.00 181 ARG A C 1
ATOM 1325 O O . ARG A 1 181 ? 1.027 -8.469 24.639 1.00 94.00 181 ARG A O 1
ATOM 1332 N N . ALA A 1 182 ? -1.068 -7.808 25.055 1.00 90.38 182 ALA A N 1
ATOM 1333 C CA . ALA A 1 182 ? -1.220 -8.541 26.303 1.00 90.38 182 ALA A CA 1
ATOM 1334 C C . ALA A 1 182 ? -2.661 -9.037 26.403 1.00 90.38 182 ALA A C 1
ATOM 1336 O O . ALA A 1 182 ? -3.601 -8.252 26.270 1.00 90.38 182 ALA A O 1
ATOM 1337 N N . ASP A 1 183 ? -2.824 -10.351 26.564 1.00 83.56 183 ASP A N 1
ATOM 1338 C CA . ASP A 1 183 ? -4.123 -11.031 26.643 1.00 83.56 183 ASP A CA 1
ATOM 1339 C C . ASP A 1 183 ? -5.081 -10.672 25.488 1.00 83.56 183 ASP A C 1
ATOM 1341 O O . ASP A 1 183 ? -6.269 -10.416 25.682 1.00 83.56 183 ASP A O 1
ATOM 1345 N N . GLY A 1 184 ? -4.545 -10.595 24.263 1.00 79.75 184 GLY A N 1
ATOM 1346 C CA . GLY A 1 184 ? -5.318 -10.249 23.062 1.00 79.75 184 GLY A CA 1
ATOM 1347 C C . GLY A 1 184 ? -5.747 -8.779 22.980 1.00 79.75 184 GLY A C 1
ATOM 1348 O O . GLY A 1 184 ? -6.562 -8.423 22.134 1.00 79.75 184 GLY A O 1
ATOM 1349 N N . ARG A 1 185 ? -5.213 -7.911 23.845 1.00 89.94 185 ARG A N 1
ATOM 1350 C CA . ARG A 1 185 ? -5.487 -6.469 23.862 1.00 89.94 185 ARG A CA 1
ATOM 1351 C C . ARG A 1 185 ? -4.213 -5.664 23.676 1.00 89.94 185 ARG A C 1
ATOM 1353 O O . ARG A 1 185 ? -3.108 -6.138 23.929 1.00 89.94 185 ARG A O 1
ATOM 1360 N N . PHE A 1 186 ? -4.381 -4.415 23.262 1.00 96.50 186 PHE A N 1
ATOM 1361 C CA . PHE A 1 186 ? -3.293 -3.450 23.246 1.00 96.50 186 PHE A CA 1
ATOM 1362 C C . PHE A 1 186 ? -3.089 -2.838 24.633 1.00 96.50 186 PHE A C 1
ATOM 1364 O O . PHE A 1 186 ? -4.042 -2.350 25.243 1.00 96.50 186 PHE A O 1
ATOM 1371 N N . GLN A 1 187 ? -1.845 -2.813 25.102 1.00 96.81 187 GLN A N 1
ATOM 1372 C CA . GLN A 1 187 ? -1.428 -2.048 26.274 1.00 96.81 187 GLN A CA 1
ATOM 1373 C C . GLN A 1 187 ? -0.347 -1.056 25.854 1.00 96.81 187 GLN A C 1
ATOM 1375 O O . GLN A 1 187 ? 0.748 -1.446 25.461 1.00 96.81 187 GLN A O 1
ATOM 1380 N N . GLY A 1 188 ? -0.659 0.235 25.918 1.00 96.06 188 GLY A N 1
ATOM 1381 C CA . GLY A 1 188 ? 0.249 1.299 25.508 1.00 96.06 188 GLY A CA 1
ATOM 1382 C C . GLY A 1 188 ? -0.445 2.654 25.463 1.00 96.06 188 GLY A C 1
ATOM 1383 O O . GLY A 1 188 ? -1.651 2.762 25.698 1.00 96.06 188 GLY A O 1
ATOM 1384 N N . ARG A 1 189 ? 0.322 3.701 25.154 1.00 96.81 189 ARG A N 1
ATOM 1385 C CA . ARG A 1 189 ? -0.180 5.071 25.011 1.00 96.81 189 ARG A CA 1
ATOM 1386 C C . ARG A 1 189 ? 0.166 5.596 23.623 1.00 96.81 189 ARG A C 1
ATOM 1388 O O . ARG A 1 189 ? 1.331 5.583 23.240 1.00 96.81 189 ARG A O 1
ATOM 1395 N N . LEU A 1 190 ? -0.848 6.073 22.903 1.00 98.00 190 LEU A N 1
ATOM 1396 C CA . LEU A 1 190 ? -0.662 6.776 21.635 1.00 98.00 190 LEU A CA 1
ATOM 1397 C C . LEU A 1 190 ? 0.140 8.067 21.862 1.00 98.00 190 LEU A C 1
ATOM 1399 O O . LEU A 1 190 ? -0.070 8.761 22.864 1.00 98.00 190 LEU A O 1
ATOM 1403 N N . LYS A 1 191 ? 1.026 8.411 20.927 1.00 97.81 191 LYS A N 1
ATOM 1404 C CA . LYS A 1 191 ? 1.657 9.734 20.876 1.00 97.81 191 LYS A CA 1
ATOM 1405 C C . LYS A 1 191 ? 0.587 10.820 20.734 1.00 97.81 191 LYS A C 1
ATOM 1407 O O . LYS A 1 191 ? -0.478 10.610 20.159 1.00 97.81 191 LYS A O 1
ATOM 1412 N N . THR A 1 192 ? 0.877 12.011 21.244 1.00 96.75 192 THR A N 1
ATOM 1413 C CA . THR A 1 192 ? -0.035 13.153 21.131 1.00 96.75 192 THR A CA 1
ATOM 1414 C C . THR A 1 192 ? -0.187 13.590 19.673 1.00 96.75 192 THR A C 1
ATOM 1416 O O . THR A 1 192 ? 0.805 13.767 18.974 1.00 96.75 192 THR A O 1
ATOM 1419 N N . GLY A 1 193 ? -1.426 13.825 19.235 1.00 97.06 193 GLY A N 1
ATOM 1420 C CA . GLY A 1 193 ? -1.720 14.430 17.930 1.00 97.06 193 GLY A CA 1
ATOM 1421 C C . GLY A 1 193 ? -1.671 13.477 16.733 1.00 97.06 193 GLY A C 1
ATOM 1422 O O . GLY A 1 193 ? -1.804 13.937 15.600 1.00 97.06 193 GLY A O 1
ATOM 1423 N N . VAL A 1 194 ? -1.509 12.172 16.964 1.00 98.62 194 VAL A N 1
ATOM 1424 C CA . VAL A 1 194 ? -1.587 11.164 15.898 1.00 98.62 194 VAL A CA 1
ATOM 1425 C C . VAL A 1 194 ? -2.972 11.167 15.250 1.00 98.62 194 VAL A C 1
ATOM 1427 O O . VAL A 1 194 ? -3.999 11.354 15.914 1.00 98.62 194 VAL A O 1
ATOM 1430 N N . SER A 1 195 ? -3.013 10.990 13.934 1.00 98.69 195 SER A N 1
ATOM 1431 C CA . SER A 1 195 ? -4.253 11.096 13.159 1.00 98.69 195 SER A CA 1
ATOM 1432 C C . SER A 1 195 ? -4.200 10.257 11.889 1.00 98.69 195 SER A C 1
ATOM 1434 O O . SER A 1 195 ? -3.133 9.811 11.477 1.00 98.69 195 SER A O 1
ATOM 1436 N N . VAL A 1 196 ? -5.353 10.052 11.258 1.00 98.75 196 VAL A N 1
ATOM 1437 C CA . VAL A 1 196 ? -5.435 9.512 9.900 1.00 98.75 196 VAL A CA 1
ATOM 1438 C C . VAL A 1 196 ? -5.841 10.627 8.946 1.00 98.75 196 VAL A C 1
ATOM 1440 O O . VAL A 1 196 ? -6.863 11.287 9.149 1.00 98.75 196 VAL A O 1
ATOM 1443 N N . HIS A 1 197 ? -5.034 10.856 7.910 1.00 98.00 197 HIS A N 1
ATOM 1444 C CA . HIS A 1 197 ? -5.252 11.883 6.893 1.00 98.00 197 HIS A CA 1
ATOM 1445 C C . HIS A 1 197 ? -5.596 11.246 5.543 1.00 98.00 197 HIS A C 1
ATOM 1447 O O . HIS A 1 197 ? -4.716 10.831 4.793 1.00 98.00 197 HIS A O 1
ATOM 1453 N N . PHE A 1 198 ? -6.887 11.210 5.208 1.00 98.19 198 PHE A N 1
ATOM 1454 C CA . PHE A 1 198 ? -7.398 10.646 3.949 1.00 98.19 198 PHE A CA 1
ATOM 1455 C C . PHE A 1 198 ? -7.186 11.559 2.740 1.00 98.19 198 PHE A C 1
ATOM 1457 O O . PHE A 1 198 ? -7.342 11.128 1.609 1.00 98.19 198 PHE A O 1
ATOM 1464 N N . GLY A 1 199 ? -6.845 12.826 2.962 1.00 96.25 199 GLY A N 1
ATOM 1465 C CA . GLY A 1 199 ? -6.715 13.840 1.919 1.00 96.25 199 GLY A CA 1
ATOM 1466 C C . GLY A 1 199 ? -5.283 14.235 1.582 1.00 96.25 199 GLY A C 1
ATOM 1467 O O . GLY A 1 199 ? -5.092 15.312 1.037 1.00 96.25 199 GLY A O 1
ATOM 1468 N N . HIS A 1 200 ? -4.268 13.457 1.972 1.00 94.50 200 HIS A N 1
ATOM 1469 C CA . HIS A 1 200 ? -2.868 13.800 1.695 1.00 94.50 200 HIS A CA 1
ATOM 1470 C C . HIS A 1 200 ? -2.446 13.404 0.266 1.00 94.50 200 HIS A C 1
ATOM 1472 O O . HIS A 1 200 ? -1.682 12.464 0.050 1.00 94.50 200 HIS A O 1
ATOM 1478 N N . GLU A 1 201 ? -2.997 14.097 -0.720 1.00 93.56 201 GLU A N 1
ATOM 1479 C CA . GLU A 1 201 ? -2.864 13.808 -2.153 1.00 93.56 201 GLU A CA 1
ATOM 1480 C C . GLU A 1 201 ? -1.955 14.824 -2.854 1.00 93.56 201 GLU 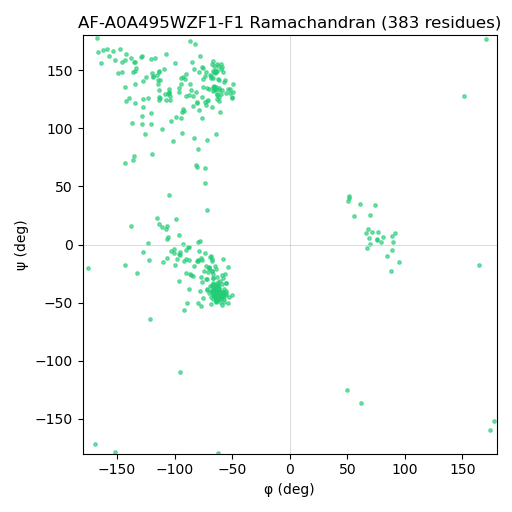A C 1
ATOM 1482 O O . GLU A 1 201 ? -1.640 15.878 -2.289 1.00 93.56 201 GLU A O 1
ATOM 1487 N N . VAL A 1 202 ? -1.493 14.499 -4.069 1.00 88.62 202 VAL A N 1
ATOM 1488 C CA . VAL A 1 202 ? -0.779 15.491 -4.893 1.00 88.62 202 VAL A CA 1
ATOM 1489 C C . VAL A 1 202 ? -1.762 16.592 -5.311 1.00 88.62 202 VAL A C 1
ATOM 1491 O O . VAL A 1 202 ? -2.965 16.363 -5.326 1.00 88.62 202 VAL A O 1
ATOM 1494 N N . GLY A 1 203 ? -1.272 17.797 -5.603 1.00 84.50 203 GLY A N 1
ATOM 1495 C CA . GLY A 1 203 ? -2.125 18.953 -5.926 1.00 84.50 203 GLY A CA 1
ATOM 1496 C C . GLY A 1 203 ? -2.562 19.763 -4.699 1.00 84.50 203 GLY A C 1
ATOM 1497 O O . GLY A 1 203 ? -2.773 20.969 -4.804 1.00 84.50 203 GLY A O 1
ATOM 1498 N N . GLY A 1 204 ? -2.571 19.157 -3.508 1.00 86.31 204 GLY A N 1
ATOM 1499 C CA . GLY A 1 204 ? -2.775 19.870 -2.247 1.00 86.31 204 GLY A CA 1
ATOM 1500 C C . GLY A 1 204 ? -3.424 18.996 -1.172 1.00 86.31 204 GLY A C 1
ATOM 1501 O O . GLY A 1 204 ? -4.486 18.429 -1.415 1.00 86.31 204 GLY A O 1
ATOM 1502 N N . PRO A 1 205 ? -2.853 18.898 0.044 1.00 89.06 205 PRO A N 1
ATOM 1503 C CA . PRO A 1 205 ? -3.494 18.144 1.110 1.00 89.06 205 PRO A CA 1
ATOM 1504 C C . PRO A 1 205 ? -4.810 18.790 1.555 1.00 89.06 205 PRO A C 1
ATOM 1506 O O . PRO A 1 205 ? -4.836 19.987 1.822 1.00 89.06 205 PRO A O 1
ATOM 1509 N N . LEU A 1 206 ? -5.857 17.983 1.737 1.00 94.00 206 LEU A N 1
ATOM 1510 C CA . LEU A 1 206 ? -7.186 18.392 2.218 1.00 94.00 206 LEU A CA 1
ATOM 1511 C C . LEU A 1 206 ? -7.289 18.213 3.749 1.00 94.00 206 LEU A C 1
ATOM 1513 O O . LEU A 1 206 ? -7.510 17.084 4.212 1.00 94.00 206 LEU A O 1
ATOM 1517 N N . PRO A 1 207 ? -7.067 19.247 4.590 1.00 94.06 207 PRO A N 1
ATOM 1518 C CA . PRO A 1 207 ? -6.957 19.090 6.047 1.00 94.06 207 PRO A CA 1
ATOM 1519 C C . PRO A 1 207 ? -8.287 18.733 6.726 1.00 94.06 207 PRO A C 1
ATOM 1521 O O . PRO A 1 207 ? -8.307 18.202 7.838 1.00 94.06 207 PRO A O 1
ATOM 1524 N N . GLU A 1 208 ? -9.411 19.007 6.071 1.00 96.00 208 GLU A N 1
ATOM 1525 C CA . GLU A 1 208 ? -10.750 18.593 6.485 1.00 96.00 208 GLU A CA 1
ATOM 1526 C C . GLU A 1 208 ? -10.965 17.078 6.396 1.00 96.00 208 GLU A C 1
ATOM 1528 O O . GLU A 1 208 ? -11.904 16.558 6.986 1.00 96.00 208 GLU A O 1
ATOM 1533 N N . ARG A 1 209 ? -10.065 16.346 5.736 1.00 97.06 209 ARG A N 1
ATOM 1534 C CA . ARG A 1 209 ? -10.063 14.878 5.697 1.00 97.06 209 ARG A CA 1
ATOM 1535 C C . ARG A 1 209 ? -9.075 14.252 6.687 1.00 97.06 209 ARG A C 1
ATOM 1537 O O . ARG A 1 209 ? -8.624 13.125 6.484 1.00 97.06 209 ARG A O 1
ATOM 1544 N N . ARG A 1 210 ? -8.682 14.990 7.729 1.00 97.94 210 ARG A N 1
ATOM 1545 C CA . ARG A 1 210 ? -7.838 14.500 8.827 1.00 97.94 210 ARG A CA 1
ATOM 1546 C C . ARG A 1 210 ? -8.666 14.299 10.093 1.00 97.94 210 ARG A C 1
ATOM 1548 O O . ARG A 1 210 ? -9.346 15.226 10.537 1.00 97.94 210 ARG A O 1
ATOM 1555 N N . PHE A 1 211 ? -8.537 13.119 10.692 1.00 98.75 211 PHE A N 1
ATOM 1556 C CA . PHE A 1 211 ? -9.260 12.714 11.896 1.00 98.75 211 PHE A CA 1
ATOM 1557 C C . PHE A 1 211 ? -8.277 12.205 12.959 1.00 98.75 211 PHE A C 1
ATOM 1559 O O . PHE A 1 211 ? -7.482 11.312 12.656 1.00 98.75 211 PHE A O 1
ATOM 1566 N N . PRO A 1 212 ? -8.284 12.752 14.189 1.00 98.75 212 PRO A N 1
ATOM 1567 C CA . PRO A 1 212 ? -7.461 12.238 15.284 1.00 98.75 212 PRO A CA 1
ATOM 1568 C C . PRO A 1 212 ? -7.754 10.766 15.576 1.00 98.75 212 PRO A C 1
ATOM 1570 O O . PRO A 1 212 ? -8.893 10.326 15.444 1.00 98.75 212 PRO A O 1
ATOM 1573 N N . ILE A 1 213 ? -6.750 10.009 16.017 1.00 98.75 213 ILE A N 1
ATOM 1574 C CA . ILE A 1 213 ? -6.976 8.643 16.506 1.00 98.75 213 ILE A CA 1
ATOM 1575 C C . ILE A 1 213 ? -7.390 8.729 17.977 1.00 98.75 213 ILE A C 1
ATOM 1577 O O . ILE A 1 213 ? -6.629 9.213 18.816 1.00 98.75 213 ILE A O 1
ATOM 1581 N N . ARG A 1 214 ? -8.597 8.254 18.290 1.00 98.25 214 ARG A N 1
ATOM 1582 C CA . ARG A 1 214 ? -9.193 8.297 19.631 1.00 98.25 214 ARG A CA 1
ATOM 1583 C C . ARG A 1 214 ? -8.649 7.189 20.526 1.00 98.25 214 ARG A C 1
ATOM 1585 O O . ARG A 1 214 ? -8.240 7.449 21.656 1.00 98.25 214 ARG A O 1
ATOM 1592 N N . ARG A 1 215 ? -8.662 5.943 20.041 1.00 97.75 215 ARG A N 1
ATOM 1593 C CA . ARG A 1 215 ? -8.175 4.765 20.780 1.00 97.75 215 ARG A CA 1
ATOM 1594 C C . ARG A 1 215 ? -7.895 3.577 19.864 1.00 97.75 215 ARG A C 1
ATOM 1596 O O . ARG A 1 215 ? -8.344 3.527 18.723 1.00 97.75 215 ARG A O 1
ATOM 1603 N N . VAL A 1 216 ? -7.206 2.584 20.419 1.00 98.31 216 VAL A N 1
ATOM 1604 C CA . VAL A 1 216 ? -7.077 1.248 19.825 1.00 98.31 216 VAL A CA 1
ATOM 1605 C C . VAL A 1 216 ? -8.297 0.416 20.222 1.00 98.31 216 VAL A C 1
ATOM 1607 O O . VAL A 1 216 ? -8.635 0.337 21.404 1.00 98.31 216 VAL A O 1
ATOM 1610 N N . VAL A 1 217 ? -8.972 -0.178 19.241 1.00 97.19 217 VAL A N 1
ATOM 1611 C CA . VAL A 1 217 ? -10.153 -1.035 19.441 1.00 97.19 217 VAL A CA 1
ATOM 1612 C C . VAL A 1 217 ? -9.727 -2.480 19.636 1.00 97.19 217 VAL A C 1
ATOM 1614 O O . VAL A 1 217 ? -10.120 -3.117 20.610 1.00 97.19 217 VAL A O 1
ATOM 1617 N N . ALA A 1 218 ? -8.892 -2.972 18.725 1.00 96.88 218 ALA A N 1
ATOM 1618 C CA . ALA A 1 218 ? -8.442 -4.352 18.696 1.00 96.88 218 ALA A CA 1
ATOM 1619 C C . ALA A 1 218 ? -7.055 -4.448 18.060 1.00 96.88 218 ALA A C 1
ATOM 1621 O O . ALA A 1 218 ? -6.632 -3.574 17.300 1.00 96.88 218 ALA A O 1
ATOM 1622 N N . VAL A 1 219 ? -6.354 -5.533 18.361 1.00 97.25 219 VAL A N 1
ATOM 1623 C CA . VAL A 1 219 ? -5.098 -5.917 17.715 1.00 97.25 219 VAL A CA 1
ATOM 1624 C C . VAL A 1 219 ? -5.178 -7.393 17.367 1.00 97.25 219 VAL A C 1
ATOM 1626 O O . VAL A 1 219 ? -5.883 -8.148 18.033 1.00 97.25 219 VAL A O 1
ATOM 1629 N N . GLY A 1 220 ? -4.470 -7.812 16.323 1.00 94.94 220 GLY A N 1
ATOM 1630 C CA . GLY A 1 220 ? -4.430 -9.220 15.947 1.00 94.94 220 GLY A CA 1
ATOM 1631 C C . GLY A 1 220 ? -3.807 -10.101 17.039 1.00 94.94 220 GLY A C 1
ATOM 1632 O O . GLY A 1 220 ? -3.300 -9.634 18.066 1.00 94.94 220 GLY A O 1
ATOM 1633 N N . ARG A 1 221 ? -3.726 -11.402 16.776 1.00 91.88 221 ARG A N 1
ATOM 1634 C CA . ARG A 1 221 ? -2.961 -12.334 17.618 1.00 91.88 221 ARG A CA 1
ATOM 1635 C C . ARG A 1 221 ? -1.452 -12.208 17.407 1.00 91.88 221 ARG A C 1
ATOM 1637 O O . ARG A 1 221 ? -0.998 -12.023 16.280 1.00 91.88 221 ARG A O 1
ATOM 1644 N N . GLU A 1 222 ? -0.676 -12.331 18.479 1.00 92.25 222 GLU A N 1
ATOM 1645 C CA . GLU A 1 222 ? 0.780 -12.463 18.383 1.00 92.25 222 GLU A CA 1
ATOM 1646 C C . GLU A 1 222 ? 1.157 -13.866 17.885 1.00 92.25 222 GLU A C 1
ATOM 1648 O O . GLU A 1 222 ? 0.475 -14.848 18.185 1.00 92.25 222 GLU A O 1
ATOM 1653 N N . GLY A 1 223 ? 2.225 -13.961 17.093 1.00 90.56 223 GLY A N 1
ATOM 1654 C CA . GLY A 1 223 ? 2.750 -15.242 16.629 1.00 90.56 223 GLY A CA 1
ATOM 1655 C C . GLY A 1 223 ? 3.664 -15.891 17.668 1.00 90.56 223 GLY A C 1
ATOM 1656 O O . GLY A 1 223 ? 4.345 -15.207 18.428 1.00 90.56 223 GLY A O 1
ATOM 1657 N N . GLY A 1 224 ? 3.731 -17.222 17.677 1.00 89.62 224 GLY A N 1
ATOM 1658 C CA . GLY A 1 224 ? 4.661 -17.944 18.546 1.00 89.62 224 GLY A CA 1
ATOM 1659 C C . GLY A 1 224 ? 6.125 -17.693 18.161 1.00 89.62 224 GLY A C 1
ATOM 1660 O O . GLY A 1 224 ? 6.436 -17.357 17.020 1.00 89.62 224 GLY A O 1
ATOM 1661 N N . ALA A 1 225 ? 7.060 -17.900 19.091 1.00 86.81 225 ALA A N 1
ATOM 1662 C CA . ALA A 1 225 ? 8.489 -17.740 18.798 1.00 86.81 225 ALA A CA 1
ATOM 1663 C C . ALA A 1 225 ? 8.971 -18.667 17.660 1.00 86.81 225 ALA A C 1
ATOM 1665 O O . ALA A 1 225 ? 9.813 -18.273 16.861 1.00 86.81 225 ALA A O 1
ATOM 1666 N N . GLY A 1 226 ? 8.391 -19.870 17.558 1.00 87.56 226 GLY A N 1
ATOM 1667 C CA . GLY A 1 226 ? 8.709 -20.859 16.522 1.00 87.56 226 GLY A CA 1
ATOM 1668 C C . GLY A 1 226 ? 8.063 -20.612 15.154 1.00 87.56 226 GLY A C 1
ATOM 1669 O O . GLY A 1 226 ? 8.232 -21.437 14.267 1.00 87.56 226 GLY A O 1
ATOM 1670 N N . THR A 1 227 ? 7.309 -19.522 14.976 1.00 89.88 227 THR A N 1
ATOM 1671 C CA . THR A 1 227 ? 6.649 -19.177 13.700 1.00 89.88 227 THR A CA 1
ATOM 1672 C C . THR A 1 227 ? 7.257 -17.944 13.028 1.00 89.88 227 THR A C 1
ATOM 1674 O O . THR A 1 227 ? 6.651 -17.357 12.131 1.00 89.88 227 THR A O 1
ATOM 1677 N N . ARG A 1 228 ? 8.450 -17.531 13.477 1.00 91.75 228 ARG A N 1
ATOM 1678 C CA . ARG A 1 228 ? 9.251 -16.496 12.815 1.00 91.75 228 ARG A CA 1
ATOM 1679 C C . ARG A 1 228 ? 9.774 -17.004 11.478 1.00 91.75 228 ARG A C 1
ATOM 1681 O O . ARG A 1 228 ? 10.122 -18.178 11.357 1.00 91.75 228 ARG A O 1
ATOM 1688 N N . HIS A 1 229 ? 9.831 -16.115 10.492 1.00 90.44 229 HIS A N 1
ATOM 1689 C CA . HIS A 1 229 ? 10.372 -16.463 9.187 1.00 90.44 229 HIS A CA 1
ATOM 1690 C C . HIS A 1 229 ? 11.881 -16.739 9.319 1.00 90.44 229 HIS A C 1
ATOM 1692 O O . HIS A 1 229 ? 12.584 -15.927 9.927 1.00 90.44 229 HIS A O 1
ATOM 1698 N N . PRO A 1 230 ? 12.407 -17.847 8.763 1.00 88.81 230 PRO A N 1
ATOM 1699 C CA . PRO A 1 230 ? 13.809 -18.229 8.949 1.00 88.81 230 PRO A CA 1
ATOM 1700 C C . PRO A 1 230 ? 14.787 -17.184 8.400 1.00 88.81 230 PRO A C 1
ATOM 1702 O O . PRO A 1 230 ? 15.764 -16.854 9.065 1.00 88.81 230 PRO A O 1
ATOM 1705 N N . ASP A 1 231 ? 14.482 -16.613 7.232 1.00 88.75 231 ASP A N 1
ATOM 1706 C CA . ASP A 1 231 ? 15.334 -15.599 6.593 1.00 88.75 231 ASP A CA 1
ATOM 1707 C C . ASP A 1 231 ? 15.040 -14.158 7.051 1.00 88.75 231 ASP A C 1
ATOM 1709 O O . ASP A 1 231 ? 15.828 -13.251 6.790 1.00 88.75 231 ASP A O 1
ATOM 1713 N N . PHE A 1 232 ? 13.914 -13.933 7.741 1.00 88.38 232 PHE A N 1
ATOM 1714 C CA . PHE A 1 232 ? 13.444 -12.606 8.159 1.00 88.38 232 PHE A CA 1
ATOM 1715 C C . PHE A 1 232 ? 12.969 -12.673 9.616 1.00 88.38 232 PHE A C 1
ATOM 1717 O O . PHE A 1 232 ? 11.766 -12.701 9.871 1.00 88.38 232 PHE A O 1
ATOM 1724 N N . PRO A 1 233 ? 13.890 -12.719 10.595 1.00 83.94 233 PRO A N 1
ATOM 1725 C CA . PRO A 1 233 ? 13.554 -13.008 11.992 1.00 83.94 233 PRO A CA 1
ATOM 1726 C C . PRO A 1 233 ? 12.648 -11.954 12.647 1.00 83.94 233 PRO A C 1
ATOM 1728 O O . PRO A 1 233 ? 11.954 -12.260 13.622 1.00 83.94 233 PRO A O 1
ATOM 1731 N N . ASP A 1 234 ? 12.613 -10.736 12.103 1.00 86.38 234 ASP A N 1
ATOM 1732 C CA . ASP A 1 234 ? 11.705 -9.669 12.532 1.00 86.38 234 ASP A CA 1
ATOM 1733 C C . ASP A 1 234 ? 10.250 -9.916 12.096 1.00 86.38 234 ASP A C 1
ATOM 1735 O O . ASP A 1 234 ? 9.324 -9.366 12.692 1.00 86.38 234 ASP A O 1
ATOM 1739 N N . LEU A 1 235 ? 10.029 -10.792 11.110 1.00 91.25 235 LEU A N 1
ATOM 1740 C CA . LEU A 1 235 ? 8.709 -11.176 10.621 1.00 91.25 235 LEU A CA 1
ATOM 1741 C C . LEU A 1 235 ? 8.235 -12.470 11.283 1.00 91.25 235 LEU A C 1
ATOM 1743 O O . LEU A 1 235 ? 8.959 -13.463 11.380 1.00 91.25 235 LEU A O 1
ATOM 1747 N N . ASN A 1 236 ? 6.975 -12.476 11.715 1.00 93.19 236 ASN A N 1
ATOM 1748 C CA . ASN A 1 236 ? 6.343 -13.641 12.323 1.00 93.19 236 ASN A CA 1
ATOM 1749 C C . ASN A 1 236 ? 5.047 -13.995 11.596 1.00 93.19 236 ASN A C 1
ATOM 1751 O O . ASN A 1 236 ? 3.985 -13.464 11.915 1.00 93.19 236 ASN A O 1
ATOM 1755 N N . PHE A 1 237 ? 5.135 -14.932 10.649 1.00 94.94 237 PHE A N 1
ATOM 1756 C CA . PHE A 1 237 ? 3.996 -15.356 9.829 1.00 94.94 237 PHE A CA 1
ATOM 1757 C C . PHE A 1 237 ? 2.945 -16.138 10.628 1.00 94.94 237 PHE A C 1
ATOM 1759 O O . PHE A 1 237 ? 1.834 -16.334 10.149 1.00 94.94 237 PHE A O 1
ATOM 1766 N N . GLY A 1 238 ? 3.232 -16.553 11.867 1.00 94.62 238 GLY A N 1
ATOM 1767 C CA . GLY A 1 238 ? 2.214 -17.121 12.758 1.00 94.62 238 GLY A CA 1
ATOM 1768 C C . GLY A 1 238 ? 1.338 -16.084 13.471 1.00 94.62 238 GLY A C 1
ATOM 1769 O O . GLY A 1 238 ? 0.300 -16.459 14.026 1.00 94.62 238 GLY A O 1
ATOM 1770 N N . GLY A 1 239 ? 1.734 -14.806 13.467 1.00 94.62 239 GLY A N 1
ATOM 1771 C CA . GLY A 1 239 ? 0.989 -13.690 14.058 1.00 94.62 239 GLY A CA 1
ATOM 1772 C C . GLY A 1 239 ? 0.198 -12.892 13.023 1.00 94.62 239 GLY A C 1
ATOM 1773 O O . GLY A 1 239 ? 0.533 -12.895 11.846 1.00 94.62 239 GLY A O 1
ATOM 1774 N N . LEU A 1 240 ? -0.853 -12.202 13.470 1.00 96.25 240 LEU A N 1
ATOM 1775 C CA . LEU A 1 240 ? -1.642 -11.295 12.638 1.00 96.25 240 LEU A CA 1
ATOM 1776 C C . LEU A 1 240 ? -1.184 -9.860 12.884 1.00 96.25 240 LEU A C 1
ATOM 1778 O O . LEU A 1 240 ? -1.440 -9.292 13.953 1.00 96.25 240 LEU A O 1
ATOM 1782 N N . ASP A 1 241 ? -0.522 -9.253 11.911 1.00 96.94 241 ASP A N 1
ATOM 1783 C CA . ASP A 1 241 ? -0.062 -7.870 11.973 1.00 96.94 241 ASP A CA 1
ATOM 1784 C C . ASP A 1 241 ? -1.196 -6.884 11.651 1.00 96.94 241 ASP A C 1
ATOM 1786 O O . ASP A 1 241 ? -1.203 -6.212 10.624 1.00 96.94 241 ASP A O 1
ATOM 1790 N N . LEU A 1 242 ? -2.186 -6.832 12.545 1.00 97.75 242 LEU A N 1
ATOM 1791 C CA . LEU A 1 242 ? -3.397 -6.021 12.434 1.00 97.75 242 LEU A CA 1
ATOM 1792 C C . LEU A 1 242 ? -3.590 -5.165 13.688 1.00 97.75 242 LEU A C 1
ATOM 1794 O O . LEU A 1 242 ? -3.418 -5.647 14.812 1.00 97.75 242 LEU A O 1
ATOM 1798 N N . ALA A 1 243 ? -4.041 -3.934 13.491 1.00 98.19 243 ALA A N 1
ATOM 1799 C CA . ALA A 1 243 ? -4.660 -3.096 14.505 1.00 98.19 243 ALA A CA 1
ATOM 1800 C C . ALA A 1 243 ? -5.922 -2.437 13.934 1.00 98.19 243 ALA A C 1
ATOM 1802 O O . ALA A 1 243 ? -5.912 -1.955 12.801 1.00 98.19 243 ALA A O 1
ATOM 1803 N N . ILE A 1 244 ? -6.984 -2.391 14.740 1.00 98.31 244 ILE A N 1
ATOM 1804 C CA . ILE A 1 244 ? -8.188 -1.603 14.472 1.00 98.31 244 ILE A CA 1
ATOM 1805 C C . ILE A 1 244 ? -8.159 -0.375 15.371 1.00 98.31 244 ILE A C 1
ATOM 1807 O O . ILE A 1 244 ? -8.044 -0.489 16.596 1.00 98.31 244 ILE A O 1
ATOM 1811 N N . LEU A 1 245 ? -8.257 0.799 14.761 1.00 98.69 245 LEU A N 1
ATOM 1812 C CA . LEU A 1 245 ? -8.227 2.088 15.440 1.00 98.69 245 LEU A CA 1
ATOM 1813 C C . LEU A 1 245 ? -9.581 2.778 15.287 1.00 98.69 245 LEU A C 1
ATOM 1815 O O . LEU A 1 245 ? -10.192 2.724 14.223 1.00 98.69 245 LEU A O 1
ATOM 1819 N N . GLU A 1 246 ? -10.023 3.446 16.346 1.00 98.62 246 GLU A N 1
ATOM 1820 C CA . GLU A 1 246 ? -11.195 4.320 16.319 1.00 98.62 246 GLU A CA 1
ATOM 1821 C C . GLU A 1 246 ? -10.738 5.765 16.116 1.00 98.62 246 GLU A C 1
ATOM 1823 O O . GLU A 1 246 ? -9.831 6.245 16.806 1.00 98.62 246 GLU A O 1
ATOM 1828 N N . LEU A 1 247 ? -11.370 6.453 15.174 1.00 98.81 247 LEU A N 1
ATOM 1829 C CA . LEU A 1 247 ? -11.149 7.860 14.871 1.00 98.81 247 LEU A CA 1
ATOM 1830 C C . LEU A 1 247 ? -12.078 8.747 15.707 1.00 98.81 247 LEU A C 1
ATOM 1832 O O . LEU A 1 247 ? -13.219 8.394 15.991 1.00 98.81 247 LEU A O 1
ATOM 1836 N N . GLU A 1 248 ? -11.597 9.928 16.083 1.00 98.38 248 GLU A N 1
ATOM 1837 C CA . GLU A 1 248 ? -12.408 10.946 16.749 1.00 98.38 248 GLU A CA 1
ATOM 1838 C C . GLU A 1 248 ? -13.322 11.639 15.721 1.00 98.38 248 GLU A C 1
ATOM 1840 O O . GLU A 1 248 ? -12.818 12.163 14.718 1.00 98.38 248 GLU A O 1
ATOM 1845 N N . PRO A 1 249 ? -14.648 11.698 15.951 1.00 97.44 249 PRO A N 1
ATOM 1846 C CA . PRO A 1 249 ? -15.549 12.480 15.115 1.00 97.44 249 PRO A CA 1
ATOM 1847 C C . PRO A 1 249 ? -15.183 13.963 15.153 1.00 97.44 249 PRO A C 1
ATOM 1849 O O . PRO A 1 249 ? -14.978 14.543 16.218 1.00 97.44 249 PRO A O 1
ATOM 1852 N N . VAL A 1 250 ? -15.161 14.610 13.988 1.00 97.06 250 VAL A N 1
ATOM 1853 C CA . VAL A 1 250 ? -14.943 16.057 13.894 1.00 97.06 250 VAL A CA 1
ATOM 1854 C C . VAL A 1 250 ? -16.223 16.714 13.370 1.00 97.06 250 VAL A C 1
ATOM 1856 O O . VAL A 1 250 ? -16.697 16.334 12.297 1.00 97.06 250 VAL A O 1
ATOM 1859 N N . PRO A 1 251 ? -16.808 17.699 14.082 1.00 96.25 251 PRO A N 1
ATOM 1860 C CA . PRO A 1 251 ? -18.055 18.336 13.664 1.00 96.25 251 PRO A CA 1
ATOM 1861 C C . PRO A 1 251 ? -18.015 18.845 12.218 1.00 96.25 251 PRO A C 1
ATOM 1863 O O . PRO A 1 251 ? -17.081 19.538 11.814 1.00 96.25 251 PRO A O 1
ATOM 1866 N N . GLY A 1 252 ? -19.042 18.496 11.439 1.00 95.31 252 GLY A N 1
ATOM 1867 C CA . GLY A 1 252 ? -19.171 18.893 10.034 1.00 95.31 252 GLY A CA 1
ATOM 1868 C C . GLY A 1 252 ? -18.277 18.128 9.051 1.00 95.31 252 GLY A C 1
ATOM 1869 O O . GLY A 1 252 ? -18.274 18.464 7.870 1.00 95.31 252 GLY A O 1
ATOM 1870 N N . ARG A 1 253 ? -17.533 17.109 9.503 1.00 96.25 253 ARG A N 1
ATOM 1871 C CA . ARG A 1 253 ? -16.659 16.286 8.655 1.00 96.25 253 ARG A CA 1
ATOM 1872 C C . ARG A 1 253 ? -17.105 14.823 8.734 1.00 96.25 253 ARG A C 1
ATOM 1874 O O . ARG A 1 253 ? -16.846 14.180 9.750 1.00 96.25 253 ARG A O 1
ATOM 1881 N N . PRO A 1 254 ? -17.800 14.292 7.712 1.00 96.12 254 PRO A N 1
ATOM 1882 C CA . PRO A 1 254 ? -18.194 12.890 7.711 1.00 96.12 254 PRO A CA 1
ATOM 1883 C C . PRO A 1 254 ? -16.962 11.994 7.553 1.00 96.12 254 PRO A C 1
ATOM 1885 O O . PRO A 1 254 ? -16.025 12.346 6.832 1.00 96.12 254 PRO A O 1
ATOM 1888 N N . PHE A 1 255 ? -16.979 10.825 8.191 1.00 97.69 255 PHE A N 1
ATOM 1889 C CA . PHE A 1 255 ? -15.986 9.796 7.901 1.00 97.69 255 PHE A CA 1
ATOM 1890 C C . PHE A 1 255 ? -16.121 9.320 6.443 1.00 97.69 255 PHE A C 1
ATOM 1892 O O . PHE A 1 255 ? -17.228 9.338 5.890 1.00 97.69 255 PHE A O 1
ATOM 1899 N N . PRO A 1 256 ? -15.023 8.893 5.793 1.00 97.44 256 PRO A N 1
ATOM 1900 C CA . PRO A 1 256 ? -15.123 8.172 4.529 1.00 97.44 256 PRO A CA 1
ATOM 1901 C C . PRO A 1 256 ? -15.928 6.877 4.699 1.00 97.44 256 PRO A C 1
ATOM 1903 O O . PRO A 1 256 ? -15.993 6.316 5.793 1.00 97.44 256 PRO A O 1
ATOM 1906 N N . ALA A 1 257 ? -16.531 6.395 3.613 1.00 97.44 257 ALA A N 1
ATOM 1907 C CA . ALA A 1 257 ? -17.236 5.119 3.628 1.00 97.44 257 ALA A CA 1
ATOM 1908 C C . ALA A 1 257 ? -16.248 3.952 3.839 1.00 97.44 257 ALA A C 1
ATOM 1910 O O . ALA A 1 257 ? -15.102 4.041 3.403 1.00 97.44 257 ALA A O 1
ATOM 1911 N N . PRO A 1 258 ? -16.660 2.848 4.483 1.00 97.19 258 PRO A N 1
ATOM 1912 C CA . PRO A 1 258 ? -15.819 1.664 4.581 1.00 97.19 258 PRO A CA 1
ATOM 1913 C C . PRO A 1 258 ? -15.611 1.014 3.212 1.00 97.19 258 PRO A C 1
ATOM 1915 O O . PRO A 1 258 ? -16.535 0.940 2.396 1.00 97.19 258 PRO A O 1
ATOM 1918 N N . VAL A 1 259 ? -14.406 0.494 2.976 1.00 96.12 259 VAL A N 1
ATOM 1919 C CA . VAL A 1 259 ? -14.149 -0.351 1.803 1.00 96.12 259 VAL A CA 1
ATOM 1920 C C . VAL A 1 259 ? -14.744 -1.736 2.012 1.00 96.12 259 VAL A C 1
ATOM 1922 O O . VAL A 1 259 ? -14.858 -2.237 3.133 1.00 96.12 259 VAL A O 1
ATOM 1925 N N . ARG A 1 260 ? -15.104 -2.390 0.907 1.00 96.06 260 ARG A N 1
ATOM 1926 C CA . ARG A 1 260 ? -15.500 -3.795 0.946 1.00 96.06 260 ARG A CA 1
ATOM 1927 C C . ARG A 1 260 ? -14.267 -4.644 1.242 1.00 96.06 260 ARG A C 1
ATOM 1929 O O . ARG A 1 260 ? -13.238 -4.479 0.599 1.00 96.06 260 ARG A O 1
ATOM 1936 N N . VAL A 1 261 ? -14.392 -5.590 2.164 1.00 97.19 261 VAL A N 1
ATOM 1937 C CA . VAL A 1 261 ? -13.342 -6.566 2.473 1.00 97.19 261 VAL A CA 1
ATOM 1938 C C . VAL A 1 261 ? -13.771 -7.930 1.950 1.00 97.19 261 VAL A C 1
ATOM 1940 O O . VAL A 1 261 ? -14.899 -8.352 2.205 1.00 97.19 261 VAL A O 1
ATOM 1943 N N . ALA A 1 262 ? -12.899 -8.606 1.201 1.00 97.00 262 ALA A N 1
ATOM 1944 C CA . ALA A 1 262 ? -13.164 -9.956 0.721 1.00 97.00 262 ALA A CA 1
ATOM 1945 C C . ALA A 1 262 ? -13.241 -10.936 1.900 1.00 97.00 262 ALA A C 1
ATOM 1947 O O . ALA A 1 262 ? -12.413 -10.891 2.813 1.00 97.00 262 ALA A O 1
ATOM 1948 N N . ARG A 1 263 ? -14.236 -11.827 1.879 1.00 96.12 263 ARG A N 1
ATOM 1949 C CA . ARG A 1 263 ? -14.515 -12.754 2.980 1.00 96.12 263 ARG A CA 1
ATOM 1950 C C . ARG A 1 263 ? -14.383 -14.208 2.551 1.00 96.12 263 ARG A C 1
ATOM 1952 O O . ARG A 1 263 ? -14.769 -14.578 1.446 1.00 96.12 263 ARG A O 1
ATOM 1959 N N . GLY A 1 264 ? -13.882 -15.044 3.457 1.00 95.56 264 GLY A N 1
ATOM 1960 C CA . GLY A 1 264 ? -13.762 -16.487 3.241 1.00 95.56 264 GLY A CA 1
ATOM 1961 C C . GLY A 1 264 ? -15.102 -17.222 3.231 1.00 95.56 264 GLY A C 1
ATOM 1962 O O . GLY A 1 264 ? -15.213 -18.292 2.638 1.00 95.56 264 GLY A O 1
ATOM 1963 N N . ASP A 1 265 ? -16.117 -16.642 3.870 1.00 95.00 265 ASP A N 1
ATOM 1964 C CA . ASP A 1 265 ? -17.485 -17.158 3.953 1.00 95.00 265 ASP A CA 1
ATOM 1965 C C . ASP A 1 265 ? -18.431 -16.543 2.906 1.00 95.00 265 ASP A C 1
ATOM 1967 O O . ASP A 1 265 ? -19.635 -16.804 2.942 1.00 95.00 265 ASP A O 1
ATOM 1971 N N . ASP A 1 266 ? -17.908 -15.761 1.950 1.00 95.00 266 ASP A N 1
ATOM 1972 C CA . ASP A 1 266 ? -18.718 -15.215 0.863 1.00 95.00 266 ASP A CA 1
ATOM 1973 C C . ASP A 1 266 ? -19.319 -16.362 0.022 1.00 95.00 266 ASP A C 1
ATOM 1975 O O . ASP A 1 266 ? -18.591 -17.244 -0.448 1.00 95.00 266 ASP A O 1
ATOM 1979 N N . PRO A 1 267 ? -20.646 -16.389 -0.200 1.00 92.31 267 PRO A N 1
ATOM 1980 C CA . PRO A 1 267 ? -21.304 -17.513 -0.864 1.00 92.31 267 PRO A CA 1
ATOM 1981 C C . PRO A 1 267 ? -20.919 -17.658 -2.343 1.00 92.31 267 PRO A C 1
ATOM 1983 O O . PRO A 1 267 ? -21.063 -18.753 -2.903 1.00 92.31 267 PRO A O 1
ATOM 1986 N N . VAL A 1 268 ? -20.452 -16.575 -2.975 1.00 91.31 268 VAL A N 1
ATOM 1987 C CA . VAL A 1 268 ? -20.091 -16.523 -4.394 1.00 91.31 268 VAL A CA 1
ATOM 1988 C C . VAL A 1 268 ? -18.615 -16.851 -4.579 1.00 91.31 268 VAL A C 1
ATOM 1990 O O . VAL A 1 268 ? -18.300 -17.790 -5.310 1.00 91.31 268 VAL A O 1
ATOM 1993 N N . SER A 1 269 ? -17.712 -16.119 -3.923 1.00 90.44 269 SER A N 1
ATOM 1994 C CA . SER A 1 269 ? -16.270 -16.334 -4.074 1.00 90.44 269 SER A CA 1
ATOM 1995 C C . SER A 1 269 ? -15.766 -17.547 -3.303 1.00 90.44 269 SER A C 1
ATOM 1997 O O . SER A 1 269 ? -14.770 -18.143 -3.710 1.00 90.44 269 SER A O 1
ATOM 1999 N N . ARG A 1 270 ? -16.435 -17.914 -2.200 1.00 90.25 270 ARG A N 1
ATOM 2000 C CA . ARG A 1 270 ? -16.046 -18.997 -1.282 1.00 90.25 270 ARG A CA 1
ATOM 2001 C C . ARG A 1 270 ? -14.589 -18.894 -0.822 1.00 90.25 270 ARG A C 1
ATOM 2003 O O . ARG A 1 270 ? -13.893 -19.907 -0.733 1.00 90.25 270 ARG A O 1
ATOM 2010 N N . GLY A 1 271 ? -14.111 -17.670 -0.593 1.00 89.69 271 GLY A N 1
ATOM 2011 C CA . GLY A 1 271 ? -12.723 -17.421 -0.203 1.00 89.69 271 GLY A CA 1
ATOM 2012 C C . GLY A 1 271 ? -11.696 -17.674 -1.314 1.00 89.69 271 GLY A C 1
ATOM 2013 O O . GLY A 1 271 ? -10.561 -18.048 -1.017 1.00 89.69 271 GLY A O 1
ATOM 2014 N N . GLY A 1 272 ? -12.115 -17.579 -2.578 1.00 91.31 272 GLY A N 1
ATOM 2015 C CA . GLY A 1 272 ? -11.311 -17.891 -3.760 1.00 91.31 272 GLY A CA 1
ATOM 2016 C C . GLY A 1 272 ? -10.855 -16.677 -4.571 1.00 91.31 272 GLY A C 1
ATOM 2017 O O . GLY A 1 272 ? -10.426 -16.858 -5.713 1.00 91.31 272 GLY A O 1
ATOM 2018 N N . LEU A 1 273 ? -10.965 -15.447 -4.057 1.00 93.56 273 LEU A N 1
ATOM 2019 C CA . LEU A 1 273 ? -10.495 -14.270 -4.794 1.00 93.56 273 LEU A CA 1
ATOM 2020 C C . LEU A 1 273 ? -8.971 -14.170 -4.764 1.00 93.56 273 LEU A C 1
ATOM 2022 O O . LEU A 1 273 ? -8.377 -13.971 -5.821 1.00 93.56 273 LEU A O 1
ATOM 2026 N N . ALA A 1 274 ? -8.327 -14.352 -3.609 1.00 94.38 274 ALA A N 1
ATOM 2027 C CA . ALA A 1 274 ? -6.882 -14.177 -3.426 1.00 94.38 274 ALA A CA 1
ATOM 2028 C C . ALA A 1 274 ? -6.041 -15.311 -4.057 1.00 94.38 274 ALA A C 1
ATOM 2030 O O . ALA A 1 274 ? -5.384 -16.088 -3.369 1.00 94.38 274 ALA A O 1
ATOM 2031 N N . THR A 1 275 ? -6.059 -15.423 -5.384 1.00 95.12 275 THR A N 1
ATOM 2032 C CA . THR A 1 275 ? -5.410 -16.495 -6.153 1.00 95.12 275 THR A CA 1
ATOM 2033 C C . THR A 1 275 ? -4.258 -15.968 -7.002 1.00 95.12 275 THR A C 1
ATOM 2035 O O . THR A 1 275 ? -4.272 -14.826 -7.465 1.00 95.12 275 THR A O 1
ATOM 2038 N N . ARG A 1 276 ? -3.241 -16.812 -7.209 1.00 96.38 276 ARG A N 1
ATOM 2039 C CA . ARG A 1 276 ? -2.074 -16.504 -8.043 1.00 96.38 276 ARG A CA 1
ATOM 2040 C C . ARG A 1 276 ? -2.491 -16.003 -9.428 1.00 96.38 276 ARG A C 1
ATOM 2042 O O . ARG A 1 276 ? -3.320 -16.612 -10.096 1.00 96.38 276 ARG A O 1
ATOM 2049 N N . GLY A 1 277 ? -1.861 -14.921 -9.870 1.00 94.81 277 GLY A N 1
ATOM 2050 C CA . GLY A 1 277 ? -2.086 -14.289 -11.166 1.00 94.81 277 GLY A CA 1
ATOM 2051 C C . GLY A 1 277 ? -3.252 -13.303 -11.203 1.00 94.81 277 GLY A C 1
ATOM 2052 O O . GLY A 1 277 ? -3.360 -12.581 -12.191 1.00 94.81 277 GLY A O 1
ATOM 2053 N N . ARG A 1 278 ? -4.093 -13.223 -10.160 1.00 96.00 278 ARG A N 1
ATOM 2054 C CA . ARG A 1 278 ? -5.155 -12.210 -10.098 1.00 96.00 278 ARG A CA 1
ATOM 2055 C C . ARG A 1 278 ? -4.546 -10.809 -10.063 1.00 96.00 278 ARG A C 1
ATOM 2057 O O . ARG A 1 278 ? -3.688 -10.524 -9.223 1.00 96.00 278 ARG A O 1
ATOM 2064 N N . GLY A 1 279 ? -5.032 -9.945 -10.946 1.00 96.62 279 GLY A N 1
ATOM 2065 C CA . GLY A 1 279 ? -4.704 -8.531 -10.995 1.00 96.62 279 GLY A CA 1
ATOM 2066 C C . GLY A 1 279 ? -5.172 -7.805 -9.741 1.00 96.62 279 GLY A C 1
ATOM 2067 O O . GLY A 1 279 ? -6.296 -7.975 -9.262 1.00 96.62 279 GLY A O 1
ATOM 2068 N N . THR A 1 280 ? -4.299 -6.963 -9.208 1.00 97.56 280 THR A N 1
ATOM 2069 C CA . THR A 1 280 ? -4.546 -6.197 -7.991 1.00 97.56 280 THR A CA 1
ATOM 2070 C C . THR A 1 280 ? -3.951 -4.802 -8.105 1.00 97.56 280 THR A C 1
ATOM 2072 O O . THR A 1 280 ? -3.125 -4.525 -8.976 1.00 97.56 280 THR A O 1
ATOM 2075 N N . TYR A 1 281 ? -4.367 -3.904 -7.225 1.00 97.50 281 TYR A N 1
ATOM 2076 C CA . TYR A 1 281 ? -3.660 -2.663 -6.980 1.00 97.50 281 TYR A CA 1
ATOM 2077 C C . TYR A 1 281 ? -3.534 -2.390 -5.485 1.00 97.50 281 TYR A C 1
ATOM 2079 O O . TYR A 1 281 ? -4.386 -2.765 -4.684 1.00 97.50 281 TYR A O 1
ATOM 2087 N N . LEU A 1 282 ? -2.453 -1.717 -5.116 1.00 97.19 282 LEU A N 1
ATOM 2088 C CA . LEU A 1 282 ? -2.191 -1.245 -3.767 1.00 97.19 282 LEU A CA 1
ATOM 2089 C C . LEU A 1 282 ? -2.430 0.262 -3.716 1.00 97.19 282 LEU A C 1
ATOM 2091 O O . LEU A 1 282 ? -1.931 0.980 -4.582 1.00 97.19 282 LEU A O 1
ATOM 2095 N N . VAL A 1 283 ? -3.146 0.752 -2.705 1.00 97.00 283 VAL A N 1
ATOM 2096 C CA . VAL A 1 283 ? -3.243 2.195 -2.418 1.00 97.00 283 VAL A CA 1
ATOM 2097 C C . VAL A 1 283 ? -2.570 2.477 -1.088 1.00 97.00 283 VAL A C 1
ATOM 2099 O O . VAL A 1 283 ? -2.912 1.857 -0.081 1.00 97.00 283 VAL A O 1
ATOM 2102 N N . GLY A 1 284 ? -1.635 3.423 -1.083 1.00 94.31 284 GLY A N 1
ATOM 2103 C CA . GLY A 1 284 ? -0.833 3.713 0.097 1.00 94.31 284 GLY A CA 1
ATOM 2104 C C . GLY A 1 284 ? -0.008 4.983 0.000 1.00 94.31 284 GLY A C 1
ATOM 2105 O O . GLY A 1 284 ? -0.140 5.781 -0.931 1.00 94.31 284 GLY A O 1
ATOM 2106 N N . TYR A 1 285 ? 0.851 5.170 0.999 1.00 91.75 285 TYR A N 1
ATOM 2107 C CA . TYR A 1 285 ? 1.676 6.365 1.165 1.00 91.75 285 TYR A CA 1
ATOM 2108 C C . TYR A 1 285 ? 3.170 6.019 1.151 1.00 91.75 285 TYR A C 1
ATOM 2110 O O . TYR A 1 285 ? 3.817 5.984 2.202 1.00 91.75 285 TYR A O 1
ATOM 2118 N N . PRO A 1 286 ? 3.765 5.772 -0.028 1.00 84.81 286 PRO A N 1
ATOM 2119 C CA . PRO A 1 286 ? 5.203 5.551 -0.136 1.00 84.81 286 PRO A CA 1
ATOM 2120 C C . PRO A 1 286 ? 5.991 6.825 0.211 1.00 84.81 286 PRO A C 1
ATOM 2122 O O . PRO A 1 286 ? 5.680 7.924 -0.264 1.00 84.81 286 PRO A O 1
ATOM 2125 N N . GLY A 1 287 ? 7.057 6.683 0.996 1.00 67.00 287 GLY A N 1
ATOM 2126 C CA . GLY A 1 287 ? 7.933 7.814 1.330 1.00 67.00 287 GLY A CA 1
ATOM 2127 C C . GLY A 1 287 ? 9.183 7.485 2.141 1.00 67.00 287 GLY A C 1
ATOM 2128 O O . GLY A 1 287 ? 10.144 8.250 2.080 1.00 67.00 287 GLY A O 1
ATOM 2129 N N . GLY A 1 288 ? 9.231 6.348 2.837 1.00 60.75 288 GLY A N 1
ATOM 2130 C CA . GLY A 1 288 ? 10.462 5.823 3.432 1.00 60.75 288 GLY A CA 1
ATOM 2131 C C . GLY A 1 288 ? 11.186 4.891 2.464 1.00 60.75 288 GLY A C 1
ATOM 2132 O O . GLY A 1 288 ? 10.549 4.116 1.762 1.00 60.75 288 GLY A O 1
ATOM 2133 N N . SER A 1 289 ? 12.515 4.914 2.431 1.00 51.53 289 SER A N 1
ATOM 2134 C CA . SER A 1 289 ? 13.280 3.865 1.756 1.00 51.53 289 SER A CA 1
ATOM 2135 C C . SER A 1 289 ? 14.434 3.422 2.640 1.00 51.53 289 SER A C 1
ATOM 2137 O O . SER A 1 289 ? 15.266 4.243 3.023 1.00 51.53 289 SER A O 1
ATOM 2139 N N . THR A 1 290 ? 14.479 2.131 2.965 1.00 40.62 290 THR A N 1
ATOM 2140 C CA . THR A 1 290 ? 15.675 1.462 3.499 1.00 40.62 290 THR A CA 1
ATOM 2141 C C . THR A 1 290 ? 16.621 1.040 2.373 1.00 40.62 290 THR A C 1
ATOM 2143 O O . THR A 1 290 ? 17.809 0.843 2.617 1.00 40.62 290 THR A O 1
ATOM 2146 N N . SER A 1 291 ? 16.130 0.956 1.128 1.00 44.22 291 SER A N 1
ATOM 2147 C CA . SER A 1 291 ? 16.956 0.766 -0.064 1.00 44.22 291 SER A CA 1
ATOM 2148 C C . SER A 1 291 ? 17.480 2.116 -0.578 1.00 44.22 291 SER A C 1
ATOM 2150 O O . SER A 1 291 ? 16.887 3.170 -0.306 1.00 44.22 291 SER A O 1
ATOM 2152 N N . PRO A 1 292 ? 18.587 2.151 -1.334 1.00 48.34 292 PRO A N 1
ATOM 2153 C CA . PRO A 1 292 ? 19.061 3.366 -1.978 1.00 48.34 292 PRO A CA 1
ATOM 2154 C C . PRO A 1 292 ? 18.182 3.735 -3.186 1.00 48.34 292 PRO A C 1
ATOM 2156 O O . PRO A 1 292 ? 18.717 3.951 -4.261 1.00 48.34 292 PRO A O 1
ATOM 2159 N N . ASP A 1 293 ? 16.857 3.829 -3.033 1.00 62.09 293 ASP A N 1
ATOM 2160 C CA . ASP A 1 293 ? 15.928 4.294 -4.069 1.00 62.09 293 ASP A CA 1
ATOM 2161 C C . ASP A 1 293 ? 16.221 5.765 -4.401 1.00 62.09 293 ASP A C 1
ATOM 2163 O O . ASP A 1 293 ? 15.808 6.701 -3.708 1.00 62.09 293 ASP A O 1
ATOM 2167 N N . LEU A 1 294 ? 17.025 5.960 -5.444 1.00 60.84 294 LEU A N 1
ATOM 2168 C CA . LEU A 1 294 ? 17.496 7.258 -5.887 1.00 60.84 294 LEU A CA 1
ATOM 2169 C C . LEU A 1 294 ? 16.351 8.031 -6.542 1.00 60.84 294 LEU A C 1
ATOM 2171 O O . LEU A 1 294 ? 16.297 9.243 -6.381 1.00 60.84 294 LEU A O 1
ATOM 2175 N N . PHE A 1 295 ? 15.379 7.351 -7.156 1.00 62.59 295 PHE A N 1
ATOM 2176 C CA . PHE A 1 295 ? 14.166 7.974 -7.686 1.00 62.59 295 PHE A CA 1
ATOM 2177 C C . PHE A 1 295 ? 13.342 8.617 -6.559 1.00 62.59 295 PHE A C 1
ATOM 2179 O O . PHE A 1 295 ? 12.991 9.794 -6.624 1.00 62.59 295 PHE A O 1
ATOM 2186 N N . ALA A 1 296 ? 13.130 7.904 -5.450 1.00 62.81 296 ALA A N 1
ATOM 2187 C CA . ALA A 1 296 ? 12.477 8.467 -4.264 1.00 62.81 296 ALA A CA 1
ATOM 2188 C C . ALA A 1 296 ? 13.312 9.557 -3.558 1.00 62.81 296 ALA A C 1
ATOM 2190 O O . ALA A 1 296 ? 12.767 10.368 -2.802 1.00 62.81 296 ALA A O 1
ATOM 2191 N N . LYS A 1 297 ? 14.640 9.584 -3.741 1.00 62.66 297 LYS A N 1
ATOM 2192 C CA . LYS A 1 297 ? 15.527 10.666 -3.259 1.00 62.66 297 LYS A CA 1
ATOM 2193 C C . LYS A 1 297 ? 15.480 11.905 -4.141 1.00 62.66 297 LYS A C 1
ATOM 2195 O O . LYS A 1 297 ? 15.431 12.999 -3.592 1.00 62.66 297 LYS A O 1
ATOM 2200 N N . ILE A 1 298 ? 15.428 11.733 -5.457 1.00 61.94 298 ILE A N 1
ATOM 2201 C CA . ILE A 1 298 ? 15.283 12.824 -6.425 1.00 61.94 298 ILE A CA 1
ATOM 2202 C C . ILE A 1 298 ? 14.013 13.627 -6.138 1.00 61.94 298 ILE A C 1
ATOM 2204 O O . ILE A 1 298 ? 14.030 14.852 -6.173 1.00 61.94 298 ILE A O 1
ATOM 2208 N N . PHE A 1 299 ? 12.939 12.941 -5.747 1.00 61.00 299 PHE A N 1
ATOM 2209 C CA . PHE A 1 299 ? 11.661 13.564 -5.421 1.00 61.00 299 PHE A CA 1
ATOM 2210 C C . PHE A 1 299 ? 11.398 13.623 -3.912 1.00 61.00 299 PHE A C 1
ATOM 2212 O O . PHE A 1 299 ? 10.287 13.352 -3.456 1.00 61.00 299 PHE A O 1
ATOM 2219 N N . ALA A 1 300 ? 12.409 13.975 -3.110 1.00 54.59 300 ALA A N 1
ATOM 2220 C CA . ALA A 1 300 ? 12.289 14.021 -1.649 1.00 54.59 300 ALA A CA 1
ATOM 2221 C C . ALA A 1 300 ? 11.131 14.909 -1.142 1.00 54.59 300 ALA A C 1
ATOM 2223 O O . ALA A 1 300 ? 10.497 14.557 -0.150 1.00 54.59 300 ALA A O 1
ATOM 2224 N N . GLY A 1 301 ? 10.801 15.998 -1.850 1.00 56.66 301 GLY A N 1
ATOM 2225 C CA . GLY A 1 301 ? 9.649 16.869 -1.556 1.00 56.66 301 GLY A CA 1
ATOM 2226 C C . GLY A 1 301 ? 8.284 16.335 -2.020 1.00 56.66 301 GLY A C 1
ATOM 2227 O O . GLY A 1 301 ? 7.259 16.931 -1.718 1.00 56.66 301 GLY A O 1
ATOM 2228 N N . VAL A 1 302 ? 8.267 15.211 -2.737 1.00 62.88 302 VAL A N 1
ATOM 2229 C CA . VAL A 1 302 ? 7.069 14.521 -3.253 1.00 62.88 302 VAL A CA 1
ATOM 2230 C C . VAL A 1 302 ? 6.792 13.237 -2.457 1.00 62.88 302 VAL A C 1
ATOM 2232 O O . VAL A 1 302 ? 5.922 12.422 -2.783 1.00 62.88 302 VAL A O 1
ATOM 2235 N N . ARG A 1 303 ? 7.570 12.986 -1.405 1.00 66.69 303 ARG A N 1
ATOM 2236 C CA . ARG A 1 303 ? 7.318 11.874 -0.491 1.00 66.69 303 ARG A CA 1
ATOM 2237 C C . ARG A 1 303 ? 5.974 12.081 0.198 1.00 66.69 303 ARG A C 1
ATOM 2239 O O . ARG A 1 303 ? 5.484 13.200 0.318 1.00 66.69 303 ARG A O 1
ATOM 2246 N N . SER A 1 304 ? 5.381 10.978 0.642 1.00 77.00 304 SER A N 1
ATOM 2247 C CA . SER A 1 304 ? 4.231 11.015 1.545 1.00 77.00 304 SER A CA 1
ATOM 2248 C C . SER A 1 304 ? 2.879 11.386 0.919 1.00 77.00 304 SER A C 1
ATOM 2250 O O . SER A 1 304 ? 1.907 11.464 1.671 1.00 77.00 304 SER A O 1
ATOM 2252 N N . PHE A 1 305 ? 2.786 11.578 -0.405 1.00 90.00 305 PHE A N 1
ATOM 2253 C CA . PHE A 1 305 ? 1.506 11.646 -1.124 1.00 90.00 305 PHE A CA 1
ATOM 2254 C C . PHE A 1 305 ? 0.918 10.261 -1.373 1.00 90.00 305 PHE A C 1
ATOM 2256 O O . PHE A 1 305 ? 1.655 9.291 -1.585 1.00 90.00 305 PHE A O 1
ATOM 2263 N N . LYS A 1 306 ? -0.415 10.200 -1.385 1.00 94.06 306 LYS A N 1
ATOM 2264 C CA . LYS A 1 306 ? -1.171 9.007 -1.760 1.00 94.06 306 LYS A CA 1
ATOM 2265 C C . LYS A 1 306 ? -0.813 8.581 -3.180 1.00 94.06 306 LYS A C 1
ATOM 2267 O O . LYS A 1 306 ? -0.779 9.401 -4.103 1.00 94.06 306 LYS A O 1
ATOM 2272 N N . ARG A 1 307 ? -0.555 7.290 -3.348 1.00 93.19 307 ARG A N 1
ATOM 2273 C CA . ARG A 1 307 ? -0.269 6.670 -4.639 1.00 93.19 307 ARG A CA 1
ATOM 2274 C C . ARG A 1 307 ? -1.027 5.365 -4.791 1.00 93.19 307 ARG A C 1
ATOM 2276 O O . ARG A 1 307 ? -1.391 4.730 -3.800 1.00 93.19 307 ARG A O 1
ATOM 2283 N N . LEU A 1 308 ? -1.217 4.973 -6.042 1.00 94.88 308 LEU A N 1
ATOM 2284 C CA . LEU A 1 308 ? -1.694 3.656 -6.426 1.00 94.88 308 LEU A CA 1
ATOM 2285 C C . LEU A 1 308 ? -0.578 2.923 -7.179 1.00 94.88 308 LEU A C 1
ATOM 2287 O O . LEU A 1 308 ? 0.110 3.517 -8.007 1.00 94.88 308 LEU A O 1
ATOM 2291 N N . ALA A 1 309 ? -0.396 1.638 -6.897 1.00 94.19 309 ALA A N 1
ATOM 2292 C CA . ALA A 1 309 ? 0.520 0.766 -7.626 1.00 94.19 309 ALA A CA 1
ATOM 2293 C C . ALA A 1 309 ? -0.224 -0.505 -8.063 1.00 94.19 309 ALA A C 1
ATOM 2295 O O . ALA A 1 309 ? -0.592 -1.308 -7.201 1.00 94.19 309 ALA A O 1
ATOM 2296 N N . PRO A 1 310 ? -0.492 -0.706 -9.364 1.00 95.12 310 PRO A N 1
ATOM 2297 C CA . PRO A 1 310 ? -1.085 -1.941 -9.847 1.00 95.12 310 PRO A CA 1
ATOM 2298 C C . PRO A 1 310 ? -0.041 -3.068 -9.935 1.00 95.12 310 PRO A C 1
ATOM 2300 O O . PRO A 1 310 ? 1.169 -2.833 -9.936 1.00 95.12 310 PRO A O 1
ATOM 2303 N N . GLY A 1 311 ? -0.521 -4.305 -9.998 1.00 94.06 311 GLY A N 1
ATOM 2304 C CA . GLY A 1 311 ? 0.288 -5.518 -10.050 1.00 94.06 311 GLY A CA 1
ATOM 2305 C C . GLY A 1 311 ? -0.583 -6.772 -10.056 1.00 94.06 311 GLY A C 1
ATOM 2306 O O . GLY A 1 311 ? -1.731 -6.748 -10.504 1.00 94.06 311 GLY A O 1
ATOM 2307 N N . ALA A 1 312 ? -0.044 -7.869 -9.545 1.00 95.25 312 ALA A N 1
ATOM 2308 C CA . ALA A 1 312 ? -0.708 -9.156 -9.428 1.00 95.25 312 ALA A CA 1
ATOM 2309 C C . ALA A 1 312 ? -0.312 -9.888 -8.138 1.00 95.25 312 ALA A C 1
ATOM 2311 O O . ALA A 1 312 ? 0.744 -9.649 -7.540 1.00 95.25 312 ALA A O 1
ATOM 2312 N N . ILE A 1 313 ? -1.165 -10.825 -7.728 1.00 96.94 313 ILE A N 1
ATOM 2313 C CA . ILE A 1 313 ? -0.832 -11.819 -6.705 1.00 96.94 313 ILE A CA 1
ATOM 2314 C C . ILE A 1 313 ? 0.177 -12.808 -7.302 1.00 96.94 313 ILE A C 1
ATOM 2316 O O . ILE A 1 313 ? -0.086 -13.437 -8.327 1.00 96.94 313 ILE A O 1
ATOM 2320 N N . MET A 1 314 ? 1.324 -12.975 -6.652 1.00 95.44 314 MET A N 1
ATOM 2321 C CA . MET A 1 314 ? 2.372 -13.910 -7.069 1.00 95.44 314 MET A CA 1
ATOM 2322 C C . MET A 1 314 ? 2.156 -15.311 -6.496 1.00 95.44 314 MET A C 1
ATOM 2324 O O . MET A 1 314 ? 2.392 -16.289 -7.201 1.00 95.44 314 MET A O 1
ATOM 2328 N N . ALA A 1 315 ? 1.691 -15.412 -5.251 1.00 96.88 315 ALA A N 1
ATOM 2329 C CA . ALA A 1 315 ? 1.317 -16.656 -4.588 1.00 96.88 315 ALA A CA 1
ATOM 2330 C C . ALA A 1 315 ? 0.088 -16.420 -3.704 1.00 96.88 315 ALA A C 1
ATOM 2332 O O . ALA A 1 315 ? 0.004 -15.413 -2.997 1.00 96.88 315 ALA A O 1
ATOM 2333 N N . GLY A 1 316 ? -0.879 -17.333 -3.771 1.00 97.00 316 GLY A N 1
ATOM 2334 C CA . GLY A 1 316 ? -2.086 -17.274 -2.947 1.00 97.00 316 GLY A CA 1
ATOM 2335 C C . GLY A 1 316 ? -1.877 -17.838 -1.533 1.00 97.00 316 GLY A C 1
ATOM 2336 O O . GLY A 1 316 ? -0.850 -18.460 -1.250 1.00 97.00 316 GLY A O 1
ATOM 2337 N N . PRO A 1 317 ? -2.866 -17.690 -0.636 1.00 95.62 317 PRO A N 1
ATOM 2338 C CA . PRO A 1 317 ? -2.817 -18.279 0.697 1.00 95.62 317 PRO A CA 1
ATOM 2339 C C . PRO A 1 317 ? -2.690 -19.801 0.655 1.00 95.62 317 PRO A C 1
ATOM 2341 O O . PRO A 1 317 ? -3.476 -20.475 -0.013 1.00 95.62 317 PRO A O 1
ATOM 2344 N N . GLY A 1 318 ? -1.719 -20.333 1.399 1.00 94.88 318 GLY A N 1
ATOM 2345 C CA . GLY A 1 318 ? -1.360 -21.755 1.390 1.00 94.88 318 GLY A CA 1
ATOM 2346 C C . GLY A 1 318 ? -0.308 -22.142 0.343 1.00 94.88 318 GLY A C 1
ATOM 2347 O O . GLY A 1 318 ? 0.137 -23.285 0.345 1.00 94.88 318 GLY A O 1
ATOM 2348 N N . GLU A 1 319 ? 0.115 -21.209 -0.515 1.00 96.25 319 GLU A N 1
ATOM 2349 C CA . GLU A 1 319 ? 1.240 -21.393 -1.446 1.00 96.25 319 GLU A CA 1
ATOM 2350 C C . GLU A 1 319 ? 2.540 -20.733 -0.956 1.00 96.25 319 GLU A C 1
ATOM 2352 O O . GLU A 1 319 ? 3.574 -20.876 -1.605 1.00 96.25 319 GLU A O 1
ATOM 2357 N N . VAL A 1 320 ? 2.483 -19.971 0.141 1.00 94.50 320 VAL A N 1
ATOM 2358 C CA . VAL A 1 320 ? 3.622 -19.227 0.695 1.00 94.50 320 VAL A CA 1
ATOM 2359 C C . VAL A 1 320 ? 4.410 -20.114 1.658 1.00 94.50 320 VAL A C 1
ATOM 2361 O O . VAL A 1 320 ? 3.846 -20.706 2.582 1.00 94.50 320 VAL A O 1
ATOM 2364 N N . ASP A 1 321 ? 5.724 -20.182 1.456 1.00 90.56 321 ASP A N 1
ATOM 2365 C CA . ASP A 1 321 ? 6.625 -20.933 2.325 1.00 90.56 321 ASP A CA 1
ATOM 2366 C C . ASP A 1 321 ? 6.659 -20.346 3.745 1.00 90.56 321 ASP A C 1
ATOM 2368 O O . ASP A 1 321 ? 6.509 -19.144 3.961 1.00 90.56 321 ASP A O 1
ATOM 2372 N N . HIS A 1 322 ? 6.869 -21.213 4.739 1.00 90.44 322 HIS A N 1
ATOM 2373 C CA . HIS A 1 322 ? 6.962 -20.828 6.154 1.00 90.44 322 HIS A CA 1
ATOM 2374 C C . HIS A 1 322 ? 5.741 -20.058 6.702 1.00 90.44 322 HIS A C 1
ATOM 2376 O O . HIS A 1 322 ? 5.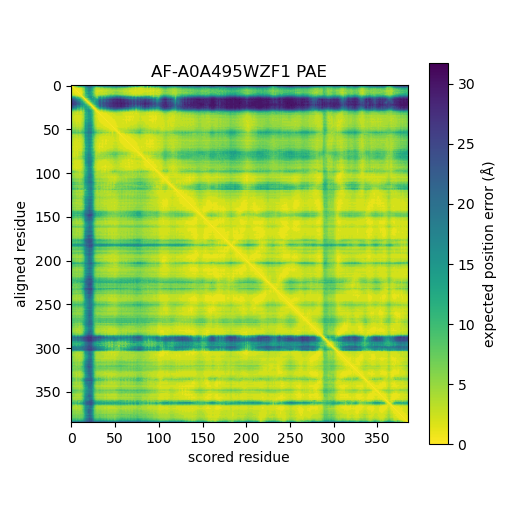851 -19.363 7.712 1.00 90.44 322 HIS A O 1
ATOM 2382 N N . ASP A 1 323 ? 4.563 -20.234 6.093 1.00 94.06 323 ASP A N 1
ATOM 2383 C CA . ASP A 1 323 ? 3.279 -19.724 6.577 1.00 94.06 323 ASP A CA 1
ATOM 2384 C C . ASP A 1 323 ? 2.455 -20.838 7.261 1.00 94.06 323 ASP A C 1
ATOM 2386 O O . ASP A 1 323 ? 1.638 -21.510 6.624 1.00 94.06 323 ASP A O 1
ATOM 2390 N N . PRO A 1 324 ? 2.609 -21.049 8.580 1.00 93.75 324 PRO A N 1
ATOM 2391 C CA . PRO A 1 324 ? 1.928 -22.132 9.291 1.00 93.75 324 PRO A CA 1
ATOM 2392 C C . PRO A 1 324 ? 0.405 -21.952 9.388 1.00 93.75 324 PRO A C 1
ATOM 2394 O O . PRO A 1 324 ? -0.284 -22.857 9.864 1.00 93.75 324 PRO A O 1
ATOM 2397 N N . LYS A 1 325 ? -0.135 -20.784 9.020 1.00 94.56 325 LYS A N 1
ATOM 2398 C CA . LYS A 1 325 ? -1.571 -20.483 9.083 1.00 94.56 325 LYS A CA 1
ATOM 2399 C C . LYS A 1 325 ? -2.233 -20.468 7.704 1.00 94.56 325 LYS A C 1
ATOM 2401 O O . LYS A 1 325 ? -3.461 -20.478 7.658 1.00 94.56 325 LYS A O 1
ATOM 2406 N N . GLY A 1 326 ? -1.463 -20.477 6.613 1.00 95.69 326 GLY A N 1
ATOM 2407 C CA . GLY A 1 326 ? -1.989 -20.460 5.243 1.00 95.69 326 GLY A CA 1
ATOM 2408 C C . GLY A 1 326 ? -2.816 -19.207 4.937 1.00 95.69 326 GLY A C 1
ATOM 2409 O O . GLY A 1 326 ? -3.838 -19.285 4.256 1.00 95.69 326 GLY A O 1
ATOM 2410 N N . TRP A 1 327 ? -2.419 -18.071 5.503 1.00 96.56 327 TRP A N 1
ATOM 2411 C CA . TRP A 1 327 ? -3.120 -16.785 5.467 1.00 96.56 327 TRP A CA 1
ATOM 2412 C C . TRP A 1 327 ? -2.287 -15.635 4.894 1.00 96.56 327 TRP A C 1
ATOM 2414 O O . TRP A 1 327 ? -2.768 -14.503 4.853 1.00 96.56 327 TRP A O 1
ATOM 2424 N N . ILE A 1 328 ? -1.054 -15.898 4.469 1.00 97.69 328 ILE A N 1
ATOM 2425 C CA . ILE A 1 328 ? -0.201 -14.940 3.774 1.00 97.69 328 ILE A CA 1
ATOM 2426 C C . ILE A 1 328 ? -0.380 -15.145 2.275 1.00 97.69 328 ILE A C 1
ATOM 2428 O O . ILE A 1 328 ? -0.419 -16.273 1.794 1.00 97.69 328 ILE A O 1
ATOM 2432 N N . LEU A 1 329 ? -0.471 -14.048 1.536 1.00 98.06 329 LEU A N 1
ATOM 2433 C CA . LEU A 1 329 ? -0.305 -14.033 0.085 1.00 98.06 329 LEU A CA 1
ATOM 2434 C C . LEU A 1 329 ? 0.914 -13.185 -0.277 1.00 98.06 329 LEU A C 1
ATOM 2436 O O . LEU A 1 329 ? 1.337 -12.335 0.517 1.00 98.06 329 LEU A O 1
ATOM 2440 N N . THR A 1 330 ? 1.446 -13.383 -1.483 1.00 97.69 330 THR A N 1
ATOM 2441 C CA . THR A 1 330 ? 2.501 -12.529 -2.040 1.00 97.69 330 THR A CA 1
ATOM 2442 C C . THR A 1 330 ? 2.010 -11.736 -3.244 1.00 97.69 330 THR A C 1
ATOM 2444 O O . THR A 1 330 ? 1.133 -12.186 -3.982 1.00 97.69 330 THR A O 1
ATOM 2447 N N . HIS A 1 331 ? 2.556 -10.540 -3.455 1.00 95.88 331 HIS A N 1
ATOM 2448 C CA . HIS A 1 331 ? 2.197 -9.662 -4.571 1.00 95.88 331 HIS A CA 1
ATOM 2449 C C . HIS A 1 331 ? 3.394 -8.850 -5.082 1.00 95.88 331 HIS A C 1
ATOM 2451 O O . HIS A 1 331 ? 4.358 -8.599 -4.356 1.00 95.88 331 HIS A O 1
ATOM 2457 N N . ASP A 1 332 ? 3.316 -8.404 -6.334 1.00 92.00 332 ASP A N 1
ATOM 2458 C CA . ASP A 1 332 ? 4.405 -7.696 -7.024 1.00 92.00 332 ASP A CA 1
ATOM 2459 C C . ASP A 1 332 ? 4.178 -6.184 -7.195 1.00 92.00 332 ASP A C 1
ATOM 2461 O O . ASP A 1 332 ? 4.971 -5.518 -7.862 1.00 92.00 332 ASP A O 1
ATOM 2465 N N . THR A 1 333 ? 3.114 -5.628 -6.604 1.00 91.12 333 THR A N 1
ATOM 2466 C CA . THR A 1 333 ? 2.857 -4.178 -6.641 1.00 91.12 333 THR A CA 1
ATOM 2467 C C . THR A 1 333 ? 4.053 -3.422 -6.063 1.00 91.12 333 THR A C 1
ATOM 2469 O O . THR A 1 333 ? 4.586 -3.820 -5.026 1.00 91.12 333 THR A O 1
ATOM 2472 N N . SER A 1 334 ? 4.443 -2.296 -6.654 1.00 88.06 334 SER A N 1
ATOM 2473 C CA . SER A 1 334 ? 5.543 -1.496 -6.110 1.00 88.06 334 SER A CA 1
ATOM 2474 C C . SER A 1 334 ? 5.228 -0.953 -4.718 1.00 88.06 334 SER A C 1
ATOM 2476 O O . SER A 1 334 ? 4.209 -0.298 -4.501 1.00 88.06 334 SER A O 1
ATOM 2478 N N . THR A 1 335 ? 6.150 -1.176 -3.784 1.00 83.00 335 THR A N 1
ATOM 2479 C CA . THR A 1 335 ? 6.074 -0.665 -2.416 1.00 83.00 335 THR A CA 1
ATOM 2480 C C . THR A 1 335 ? 7.370 0.043 -2.031 1.00 83.00 335 THR A C 1
ATOM 2482 O O . THR A 1 335 ? 8.425 -0.110 -2.642 1.00 83.00 335 THR A O 1
ATOM 2485 N N . LEU A 1 336 ? 7.246 0.858 -0.996 1.00 79.31 336 LEU A N 1
ATOM 2486 C CA . LEU A 1 336 ? 8.292 1.559 -0.263 1.00 79.31 336 LEU A CA 1
ATOM 2487 C C . LEU A 1 336 ? 7.836 1.673 1.193 1.00 79.31 336 LEU A C 1
ATOM 2489 O O . LEU A 1 336 ? 6.654 1.469 1.496 1.00 79.31 336 LEU A O 1
ATOM 2493 N N . GLY A 1 337 ? 8.745 2.069 2.082 1.00 76.81 337 GLY A N 1
ATOM 2494 C CA . GLY A 1 337 ? 8.400 2.438 3.451 1.00 76.81 337 GLY A CA 1
ATOM 2495 C C . GLY A 1 337 ? 7.236 3.433 3.479 1.00 76.81 337 GLY A C 1
ATOM 2496 O O . GLY A 1 337 ? 7.154 4.343 2.648 1.00 76.81 337 GLY A O 1
ATOM 2497 N N . GLY A 1 338 ? 6.312 3.222 4.414 1.00 82.88 338 GLY A N 1
ATOM 2498 C CA . GLY A 1 338 ? 5.041 3.944 4.497 1.00 82.88 338 GLY A CA 1
ATOM 2499 C C . GLY A 1 338 ? 3.850 3.236 3.831 1.00 82.88 338 GLY A C 1
ATOM 2500 O O . GLY A 1 338 ? 2.708 3.566 4.152 1.00 82.88 338 GLY A O 1
ATOM 2501 N N . ASN A 1 339 ? 4.076 2.218 2.986 1.00 90.31 339 ASN A N 1
ATOM 2502 C CA . ASN A 1 339 ? 2.986 1.369 2.481 1.00 90.31 339 ASN A CA 1
ATOM 2503 C C . ASN A 1 339 ? 2.496 0.330 3.492 1.00 90.31 339 ASN A C 1
ATOM 2505 O O . ASN A 1 339 ? 1.441 -0.253 3.265 1.00 90.31 339 ASN A O 1
ATOM 2509 N N . SER A 1 340 ? 3.197 0.094 4.600 1.00 95.12 340 SER A N 1
ATOM 2510 C CA . SER A 1 340 ? 2.683 -0.761 5.671 1.00 95.12 340 SER A CA 1
ATOM 2511 C C . SER A 1 340 ? 1.268 -0.344 6.073 1.00 95.12 340 SER A C 1
ATOM 2513 O O . SER A 1 340 ? 1.009 0.830 6.346 1.00 95.12 340 SER A O 1
ATOM 2515 N N . GLY A 1 341 ? 0.347 -1.300 6.059 1.00 97.44 341 GLY A N 1
ATOM 2516 C CA . GLY A 1 341 ? -1.065 -1.118 6.360 1.00 97.44 341 GLY A CA 1
ATOM 2517 C C . GLY A 1 341 ? -1.918 -0.770 5.142 1.00 97.44 341 GLY A C 1
ATOM 2518 O O . GLY A 1 341 ? -3.120 -0.569 5.287 1.00 97.44 341 GLY A O 1
ATOM 2519 N N . SER A 1 342 ? -1.329 -0.705 3.945 1.00 98.00 342 SER A N 1
ATOM 2520 C CA . SER A 1 342 ? -2.052 -0.432 2.698 1.00 98.00 342 SER A CA 1
ATOM 2521 C C . SER A 1 342 ? -3.042 -1.537 2.347 1.00 98.00 342 SER A C 1
ATOM 2523 O O . SER A 1 342 ? -2.807 -2.722 2.604 1.00 98.00 342 SER A O 1
ATOM 2525 N N . ALA A 1 343 ? -4.137 -1.128 1.711 1.00 97.12 343 ALA A N 1
ATOM 2526 C CA . ALA A 1 343 ? -5.137 -2.033 1.170 1.00 97.12 343 ALA A CA 1
ATOM 2527 C C . ALA A 1 343 ? -4.663 -2.580 -0.182 1.00 97.12 343 ALA A C 1
ATOM 2529 O O . ALA A 1 343 ? -4.417 -1.806 -1.111 1.00 97.12 343 ALA A O 1
ATOM 2530 N N . LEU A 1 344 ? -4.552 -3.905 -0.289 1.00 98.31 344 LEU A N 1
ATOM 2531 C CA . LEU A 1 344 ? -4.360 -4.614 -1.551 1.00 98.31 344 LEU A CA 1
ATOM 2532 C C . LEU A 1 344 ? -5.738 -4.987 -2.099 1.00 98.31 344 LEU A C 1
ATOM 2534 O O . LEU A 1 344 ? -6.462 -5.748 -1.459 1.00 98.31 344 LEU A O 1
ATOM 2538 N N . VAL A 1 345 ? -6.124 -4.432 -3.242 1.00 98.56 345 VAL A N 1
ATOM 2539 C CA . VAL A 1 345 ? -7.505 -4.439 -3.745 1.00 98.56 345 VAL A CA 1
ATOM 2540 C C . VAL A 1 345 ? -7.604 -5.164 -5.076 1.00 98.56 345 VAL A C 1
ATOM 2542 O O . VAL A 1 345 ? -6.683 -5.128 -5.891 1.00 98.56 345 VAL A O 1
ATOM 2545 N N . ASP A 1 346 ? -8.718 -5.852 -5.284 1.00 97.12 346 ASP A N 1
ATOM 2546 C CA . ASP A 1 346 ? -9.030 -6.544 -6.526 1.00 97.12 346 ASP A CA 1
ATOM 2547 C C . ASP A 1 346 ? -9.123 -5.575 -7.712 1.00 97.12 346 ASP A C 1
ATOM 2549 O O . ASP A 1 346 ? -9.924 -4.642 -7.686 1.00 97.12 346 ASP A O 1
ATOM 2553 N N . LEU A 1 347 ? -8.329 -5.807 -8.761 1.00 96.69 347 LEU A N 1
ATOM 2554 C CA . LEU A 1 347 ? -8.394 -5.042 -10.012 1.00 96.69 347 LEU A CA 1
ATOM 2555 C C . LEU A 1 347 ? -9.248 -5.743 -11.075 1.00 96.69 347 LEU A C 1
ATOM 2557 O O . LEU A 1 347 ? -9.853 -5.076 -11.913 1.00 96.69 347 LEU A O 1
ATOM 2561 N N . ASP A 1 348 ? -9.278 -7.076 -11.058 1.00 94.25 348 ASP A N 1
ATOM 2562 C CA . ASP A 1 348 ? -9.889 -7.877 -12.124 1.00 94.25 348 ASP A CA 1
ATOM 2563 C C . ASP A 1 348 ? -11.393 -8.090 -11.925 1.00 94.25 348 ASP A C 1
ATOM 2565 O O . ASP A 1 348 ? -12.113 -8.342 -12.894 1.00 94.25 348 ASP A O 1
ATOM 2569 N N . GLY A 1 349 ? -11.871 -8.027 -10.680 1.00 89.88 349 GLY A N 1
ATOM 2570 C CA . GLY A 1 349 ? -13.287 -8.141 -10.341 1.00 89.88 349 GLY A CA 1
ATOM 2571 C C . GLY A 1 349 ? -13.975 -6.788 -10.197 1.00 89.88 349 GLY A C 1
ATOM 2572 O O . GLY A 1 349 ? -14.254 -6.106 -11.180 1.00 89.88 349 GLY A O 1
ATOM 2573 N N . ASP A 1 350 ? -14.335 -6.429 -8.965 1.00 91.81 350 ASP A N 1
ATOM 2574 C CA . ASP A 1 350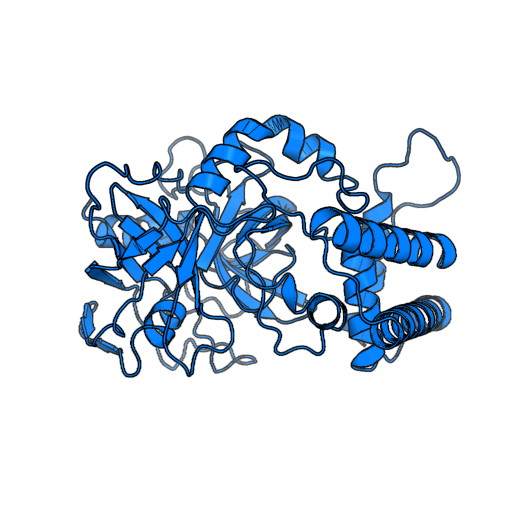 ? -15.224 -5.289 -8.692 1.00 91.81 350 ASP A CA 1
ATOM 2575 C C . ASP A 1 350 ? -14.508 -3.943 -8.495 1.00 91.81 350 ASP A C 1
ATOM 2577 O O . ASP A 1 350 ? -15.174 -2.913 -8.332 1.00 91.81 350 ASP A O 1
ATOM 2581 N N . GLY A 1 351 ? -13.171 -3.944 -8.491 1.00 95.44 351 GLY A N 1
ATOM 2582 C CA . GLY A 1 351 ? -12.366 -2.742 -8.301 1.00 95.44 351 GLY A CA 1
ATOM 2583 C C . GLY A 1 351 ? -12.461 -2.129 -6.905 1.00 95.44 351 GLY A C 1
ATOM 2584 O O . GLY A 1 351 ? -12.118 -0.962 -6.756 1.00 95.44 351 GLY A O 1
ATOM 2585 N N . ARG A 1 352 ? -13.019 -2.830 -5.906 1.00 95.81 352 ARG A N 1
ATOM 2586 C CA . ARG A 1 352 ? -13.267 -2.271 -4.558 1.00 95.81 352 ARG A CA 1
ATOM 2587 C C . ARG A 1 352 ? -13.043 -3.240 -3.405 1.00 95.81 352 ARG A C 1
ATOM 2589 O O . ARG A 1 352 ? -12.951 -2.793 -2.264 1.00 95.81 352 ARG A O 1
ATOM 2596 N N . SER A 1 353 ? -12.999 -4.542 -3.669 1.00 96.88 353 SER A N 1
ATOM 2597 C CA . SER A 1 353 ? -12.816 -5.563 -2.639 1.00 96.88 353 SER A CA 1
ATOM 2598 C C . SER A 1 353 ? -11.355 -5.670 -2.211 1.00 96.88 353 SER A C 1
ATOM 2600 O O . SER A 1 353 ? -10.492 -6.057 -2.998 1.00 96.88 353 SER A O 1
ATOM 2602 N N . VAL A 1 354 ? -11.070 -5.358 -0.946 1.00 98.12 354 VAL A N 1
ATOM 2603 C CA . VAL A 1 354 ? -9.755 -5.568 -0.332 1.00 98.12 354 VAL A CA 1
ATOM 2604 C C . VAL A 1 354 ? -9.491 -7.066 -0.211 1.00 98.12 354 VAL A C 1
ATOM 2606 O O . VAL A 1 354 ? -10.208 -7.778 0.492 1.00 98.12 354 VAL A O 1
ATOM 2609 N N . LEU A 1 355 ? -8.446 -7.530 -0.888 1.00 98.44 355 LEU A N 1
ATOM 2610 C CA . LEU A 1 355 ? -7.956 -8.907 -0.884 1.00 98.44 355 LEU A CA 1
ATOM 2611 C C . LEU A 1 355 ? -6.914 -9.148 0.209 1.00 98.44 355 LEU A C 1
ATOM 2613 O O . LEU A 1 355 ? -6.751 -10.284 0.657 1.00 98.44 355 LEU A O 1
ATOM 2617 N N . GLY A 1 356 ? -6.215 -8.106 0.665 1.00 98.06 356 GLY A N 1
ATOM 2618 C CA . GLY A 1 356 ? -5.251 -8.253 1.746 1.00 98.06 356 GLY A CA 1
ATOM 2619 C C . GLY A 1 356 ? -4.761 -6.957 2.383 1.00 98.06 356 GLY A C 1
ATOM 2620 O O . GLY A 1 356 ? -4.933 -5.861 1.851 1.00 98.06 356 GLY A O 1
ATOM 2621 N N . LEU A 1 357 ? -4.131 -7.121 3.545 1.00 98.44 357 LEU A N 1
ATOM 2622 C CA . LEU A 1 357 ? -3.454 -6.077 4.310 1.00 98.44 357 LEU A CA 1
ATOM 2623 C C . LEU A 1 357 ? -1.942 -6.218 4.123 1.00 98.44 357 LEU A C 1
ATOM 2625 O O . LEU A 1 357 ? -1.343 -7.139 4.685 1.00 98.44 357 LEU A O 1
ATOM 2629 N N . HIS A 1 358 ? -1.331 -5.326 3.343 1.00 98.12 358 HIS A N 1
ATOM 2630 C CA . HIS A 1 358 ? 0.119 -5.325 3.130 1.00 98.12 358 HIS A CA 1
ATOM 2631 C C . HIS A 1 358 ? 0.858 -5.023 4.439 1.00 98.12 358 HIS A C 1
ATOM 2633 O O . HIS A 1 358 ? 0.491 -4.071 5.131 1.00 98.12 358 HIS A O 1
ATOM 2639 N N . PHE A 1 359 ? 1.892 -5.804 4.772 1.00 96.38 359 PHE A N 1
ATOM 2640 C CA . PHE A 1 359 ? 2.642 -5.626 6.026 1.00 96.38 359 PHE A CA 1
ATOM 2641 C C . PHE A 1 359 ? 4.164 -5.624 5.885 1.00 96.38 359 PHE A C 1
ATOM 2643 O O . PHE A 1 359 ? 4.847 -5.050 6.731 1.00 96.38 359 PHE A O 1
ATOM 2650 N N . ALA A 1 360 ? 4.716 -6.245 4.845 1.00 92.88 360 ALA A N 1
ATOM 2651 C CA . ALA A 1 360 ? 6.157 -6.295 4.644 1.00 92.88 360 ALA A CA 1
ATOM 2652 C C . ALA A 1 360 ? 6.499 -6.573 3.179 1.00 92.88 360 ALA A C 1
ATOM 2654 O O . ALA A 1 360 ? 5.648 -6.978 2.388 1.00 92.88 360 ALA A O 1
ATOM 2655 N N . GLY A 1 361 ? 7.768 -6.403 2.824 1.00 87.12 361 GLY A N 1
ATOM 2656 C CA . GLY A 1 361 ? 8.277 -6.831 1.530 1.00 87.12 361 GLY A CA 1
ATOM 2657 C C . GLY A 1 361 ? 9.735 -7.247 1.591 1.00 87.12 361 GLY A C 1
ATOM 2658 O O . GLY A 1 361 ? 10.527 -6.703 2.361 1.00 87.12 361 GLY A O 1
ATOM 2659 N N . ASN A 1 362 ? 10.074 -8.216 0.752 1.00 81.12 362 ASN A N 1
ATOM 2660 C CA . ASN A 1 362 ? 11.431 -8.579 0.406 1.00 81.12 362 ASN A CA 1
ATOM 2661 C C . ASN A 1 362 ? 11.811 -7.831 -0.867 1.00 81.12 362 ASN A C 1
ATOM 2663 O O . ASN A 1 362 ? 11.294 -8.120 -1.952 1.00 81.12 362 ASN A O 1
ATOM 2667 N N . HIS A 1 363 ? 12.696 -6.847 -0.722 1.00 68.88 363 HIS A N 1
ATOM 2668 C CA . HIS A 1 363 ? 13.102 -5.984 -1.822 1.00 68.88 363 HIS A CA 1
ATOM 2669 C C . HIS A 1 363 ? 13.495 -6.818 -3.055 1.00 68.88 363 HIS A C 1
ATOM 2671 O O . HIS A 1 363 ? 14.269 -7.767 -2.948 1.00 68.88 363 HIS A O 1
ATOM 2677 N N . LEU A 1 364 ? 12.948 -6.454 -4.221 1.00 64.31 364 LEU A N 1
ATOM 2678 C CA . LEU A 1 364 ? 13.220 -7.072 -5.533 1.00 64.31 364 LEU A CA 1
ATOM 2679 C C . LEU A 1 364 ? 12.701 -8.501 -5.737 1.00 64.31 364 LEU A C 1
ATOM 2681 O O . LEU A 1 364 ? 12.992 -9.125 -6.764 1.00 64.31 364 LEU A O 1
ATOM 2685 N N . ARG A 1 365 ? 11.945 -9.040 -4.778 1.00 75.38 365 ARG A N 1
ATOM 2686 C CA . ARG A 1 365 ? 11.391 -10.392 -4.875 1.00 75.38 365 ARG A CA 1
ATOM 2687 C C . ARG A 1 365 ? 9.884 -10.397 -4.775 1.00 75.38 365 ARG A C 1
ATOM 2689 O O . ARG A 1 365 ? 9.226 -10.770 -5.736 1.00 75.38 365 ARG A O 1
ATOM 2696 N N . GLU A 1 366 ? 9.355 -9.990 -3.632 1.00 85.25 366 GLU A N 1
ATOM 2697 C CA . GLU A 1 366 ? 7.928 -10.087 -3.356 1.00 85.25 366 GLU A CA 1
ATOM 2698 C C . GLU A 1 366 ? 7.528 -9.210 -2.177 1.00 85.25 366 GLU A C 1
ATOM 2700 O O . GLU A 1 366 ? 8.332 -8.892 -1.301 1.00 85.25 366 GLU A O 1
ATOM 2705 N N . ASN A 1 367 ? 6.255 -8.845 -2.141 1.00 93.88 367 ASN A N 1
ATOM 2706 C CA . ASN A 1 367 ? 5.622 -8.223 -0.992 1.00 93.88 367 ASN A CA 1
ATOM 2707 C C . ASN A 1 367 ? 4.657 -9.202 -0.341 1.00 93.88 367 ASN A C 1
ATOM 2709 O O . ASN A 1 367 ? 4.065 -10.018 -1.040 1.00 93.88 367 ASN A O 1
ATOM 2713 N N . TRP A 1 368 ? 4.452 -9.082 0.967 1.00 97.19 368 TRP A N 1
ATOM 2714 C CA . TRP A 1 368 ? 3.547 -9.929 1.733 1.00 97.19 368 TRP A CA 1
ATOM 2715 C C . TRP A 1 368 ? 2.349 -9.146 2.258 1.00 97.19 368 TRP A C 1
ATOM 2717 O O . TRP A 1 368 ? 2.462 -8.006 2.727 1.00 97.19 368 TRP A O 1
ATOM 2727 N N . ALA A 1 369 ? 1.195 -9.806 2.228 1.00 98.25 369 ALA A N 1
ATOM 2728 C CA . ALA A 1 369 ? -0.033 -9.316 2.829 1.00 98.25 369 ALA A CA 1
ATOM 2729 C C . ALA A 1 369 ? -0.755 -10.437 3.584 1.00 98.25 369 ALA A C 1
ATOM 2731 O O . ALA A 1 369 ? -0.711 -11.600 3.178 1.00 98.25 369 ALA A O 1
ATOM 2732 N N . HIS A 1 370 ? -1.463 -10.085 4.656 1.00 98.38 370 HIS A N 1
ATOM 2733 C CA . HIS A 1 370 ? -2.453 -10.985 5.243 1.00 98.38 370 HIS A CA 1
ATOM 2734 C C . HIS A 1 370 ? -3.679 -11.026 4.333 1.00 98.38 370 HIS A C 1
ATOM 2736 O O . HIS A 1 370 ? -4.274 -9.985 4.055 1.00 98.38 370 HIS A O 1
ATOM 2742 N N . ALA A 1 371 ? -4.060 -12.212 3.872 1.00 98.25 371 ALA A N 1
ATOM 2743 C CA . ALA A 1 371 ? -5.190 -12.408 2.978 1.00 98.25 371 ALA A CA 1
ATOM 2744 C C . ALA A 1 371 ? -6.516 -12.226 3.720 1.00 98.25 371 ALA A C 1
ATOM 2746 O O . ALA A 1 371 ? -6.818 -12.972 4.654 1.00 98.25 371 ALA A O 1
ATOM 2747 N N . ALA A 1 372 ? -7.326 -11.266 3.274 1.00 97.62 372 ALA A N 1
ATOM 2748 C CA . ALA A 1 372 ? -8.584 -10.872 3.908 1.00 97.62 372 ALA A CA 1
ATOM 2749 C C . ALA A 1 372 ? -9.553 -12.057 4.088 1.00 97.62 372 ALA A C 1
ATOM 2751 O O . ALA A 1 372 ? -10.112 -12.262 5.168 1.00 97.62 372 ALA A O 1
ATOM 2752 N N . GLU A 1 373 ? -9.650 -12.917 3.070 1.00 96.69 373 GLU A N 1
ATOM 2753 C CA . GLU A 1 373 ? -10.505 -14.111 3.075 1.00 96.69 373 GLU A CA 1
ATOM 2754 C C . GLU A 1 373 ? -10.074 -15.163 4.118 1.00 96.69 373 GLU A C 1
ATOM 2756 O O . GLU A 1 373 ? -10.865 -16.024 4.498 1.00 96.69 373 GLU A O 1
ATOM 2761 N N . ARG A 1 374 ? -8.830 -15.109 4.615 1.00 97.31 374 ARG A N 1
ATOM 2762 C CA . ARG A 1 374 ? -8.299 -16.032 5.637 1.00 97.31 374 ARG A CA 1
ATOM 2763 C C . ARG A 1 374 ? -8.352 -15.470 7.054 1.00 97.31 374 ARG A C 1
ATOM 2765 O O . ARG A 1 374 ? -8.176 -16.228 8.005 1.00 97.31 374 ARG A O 1
ATOM 2772 N N . ILE A 1 375 ? -8.617 -14.173 7.196 1.00 96.25 375 ILE A N 1
ATOM 2773 C CA . ILE A 1 375 ? -8.721 -13.471 8.484 1.00 96.25 375 ILE A CA 1
ATOM 2774 C C . ILE A 1 375 ? -10.142 -12.976 8.764 1.00 96.25 375 ILE A C 1
ATOM 2776 O O . ILE A 1 375 ? -10.330 -12.124 9.624 1.00 96.25 375 ILE A O 1
ATOM 2780 N N . THR A 1 376 ? -11.154 -13.499 8.064 1.00 96.06 376 THR A N 1
ATOM 2781 C CA . THR A 1 376 ? -12.555 -13.071 8.214 1.00 96.06 376 THR A CA 1
ATOM 2782 C C . THR A 1 376 ? -13.027 -13.133 9.668 1.00 96.06 376 THR A C 1
ATOM 2784 O O . THR A 1 376 ? -13.478 -12.126 10.197 1.00 96.06 376 THR A O 1
ATOM 2787 N N . ALA A 1 377 ? -12.815 -14.260 10.354 1.00 94.12 377 ALA A N 1
ATOM 2788 C CA . ALA A 1 377 ? -13.193 -14.399 11.762 1.00 94.12 377 ALA A CA 1
ATOM 2789 C C . ALA A 1 377 ? -12.391 -13.474 12.700 1.00 94.12 377 ALA A C 1
ATOM 2791 O O . ALA A 1 377 ? -12.928 -12.991 13.693 1.00 94.12 377 ALA A O 1
ATOM 2792 N N . ASP A 1 378 ? -11.113 -13.219 12.393 1.00 94.06 378 ASP A N 1
ATOM 2793 C CA . ASP A 1 378 ? -10.284 -12.287 13.166 1.00 94.06 378 ASP A CA 1
ATOM 2794 C C . ASP A 1 378 ? -10.785 -10.836 13.002 1.00 94.06 378 ASP A C 1
ATOM 2796 O O . ASP A 1 378 ? -10.823 -10.086 13.978 1.00 94.06 378 ASP A O 1
ATOM 2800 N N . LEU A 1 379 ? -11.195 -10.447 11.789 1.00 93.00 379 LEU A N 1
ATOM 2801 C CA . LEU A 1 379 ? -11.782 -9.135 11.504 1.00 93.00 379 LEU A CA 1
ATOM 2802 C C . LEU A 1 379 ? -13.163 -8.979 12.143 1.00 93.00 379 LEU A C 1
ATOM 2804 O O . LEU A 1 379 ? -13.404 -7.958 12.779 1.00 93.00 379 LEU A O 1
ATOM 2808 N N . ASP A 1 380 ? -14.032 -9.984 12.042 1.00 93.81 380 ASP A N 1
ATOM 2809 C CA . ASP A 1 380 ? -15.367 -9.957 12.653 1.00 93.81 380 ASP A CA 1
ATOM 2810 C C . ASP A 1 380 ? -15.271 -9.795 14.173 1.00 93.81 380 ASP A C 1
ATOM 2812 O O . ASP A 1 380 ? -15.878 -8.894 14.753 1.00 93.81 380 ASP A O 1
ATOM 2816 N N . ALA A 1 381 ? -14.396 -10.573 14.817 1.00 90.75 381 ALA A N 1
ATOM 2817 C CA . ALA A 1 381 ? -14.136 -10.449 16.248 1.00 90.75 381 ALA A CA 1
ATOM 2818 C C . ALA A 1 381 ? -13.581 -9.065 16.632 1.00 90.75 381 ALA A C 1
ATOM 2820 O O . ALA A 1 381 ? -13.934 -8.528 17.683 1.00 90.75 381 ALA A O 1
ATOM 2821 N N . ALA A 1 382 ? -12.721 -8.476 15.795 1.00 87.31 382 ALA A N 1
ATOM 2822 C CA . ALA A 1 382 ? -12.143 -7.153 16.025 1.00 87.31 382 ALA A CA 1
ATOM 2823 C C . ALA A 1 382 ? -13.153 -6.007 15.825 1.00 87.31 382 ALA A C 1
ATOM 2825 O O . ALA A 1 382 ? -13.026 -4.963 16.469 1.00 87.31 382 ALA A O 1
ATOM 2826 N N . LEU A 1 383 ? -14.137 -6.200 14.944 1.00 88.56 383 LEU A N 1
ATOM 2827 C CA . LEU A 1 383 ? -15.201 -5.241 14.636 1.00 88.56 383 LEU A CA 1
ATOM 2828 C C . LEU A 1 383 ? -16.461 -5.448 15.493 1.00 88.56 383 LEU A C 1
ATOM 2830 O O . LEU A 1 383 ? -17.293 -4.547 15.569 1.00 88.56 383 LEU A O 1
ATOM 2834 N N . GLY A 1 384 ? -16.577 -6.590 16.176 1.00 83.75 384 GLY A N 1
ATOM 2835 C CA . GLY A 1 384 ? -17.721 -6.940 17.017 1.00 83.75 384 GLY A CA 1
ATOM 2836 C C . GLY A 1 384 ? -18.974 -7.317 16.223 1.00 83.75 384 GLY A C 1
ATOM 2837 O O . GLY A 1 384 ? -20.074 -6.989 16.674 1.00 83.75 384 GLY A O 1
ATOM 2838 N N . VAL A 1 385 ? -18.809 -7.952 15.057 1.00 72.56 385 VAL A N 1
ATOM 2839 C CA . VAL A 1 385 ? -19.896 -8.355 14.139 1.00 72.56 385 VAL A CA 1
ATOM 2840 C C . VAL A 1 385 ? -20.063 -9.861 14.016 1.00 72.56 385 VAL A C 1
ATOM 2842 O O . VAL A 1 385 ? -19.088 -10.596 14.291 1.00 72.56 385 VAL A O 1
#

pLDDT: mean 88.07, std 13.8, range [31.05, 98.81]

InterPro domains:
  IPR009003 Peptidase S1, PA clan [SSF50494] (125-365)

Solvent-accessible surface area (backbone atoms only — not comparable to full-atom values): 19592 Å² total; per-residue (Å²): 87,74,59,36,43,47,50,50,53,44,47,10,52,43,55,78,72,67,69,90,83,56,94,83,77,64,92,60,57,52,72,58,66,69,59,42,53,51,32,32,53,52,38,51,53,46,50,26,66,69,66,70,51,75,58,49,66,68,55,50,49,52,42,52,51,24,25,53,53,32,52,49,41,39,70,72,50,35,49,69,23,84,72,52,69,61,24,51,24,13,44,52,44,34,41,28,18,52,18,52,32,20,73,35,53,24,41,95,44,39,68,55,74,80,48,82,17,41,54,78,50,38,65,54,50,61,77,28,43,69,33,42,26,54,43,43,48,20,36,23,34,32,34,27,74,46,88,86,37,83,80,40,43,58,17,13,28,31,26,68,35,92,48,26,28,38,25,21,33,68,40,49,32,68,48,10,70,86,40,44,81,54,96,69,32,76,48,70,55,71,49,78,80,30,24,37,29,36,26,40,28,51,93,57,64,43,72,81,42,50,32,44,59,67,46,79,71,29,41,43,53,81,39,56,86,91,29,39,31,88,94,42,73,91,42,41,52,50,26,46,69,31,25,33,35,31,45,42,88,47,93,97,43,82,70,56,64,49,48,50,67,37,40,33,82,36,90,82,58,56,44,59,71,62,36,57,66,40,40,24,32,35,42,28,22,42,57,43,68,96,59,73,48,50,61,64,56,44,39,56,91,64,44,55,28,33,30,39,10,46,38,30,27,69,30,19,51,64,67,46,83,75,37,88,68,39,31,42,26,31,27,61,39,61,81,41,38,25,26,40,13,13,46,30,23,32,45,73,72,76,18,40,36,23,39,20,43,29,63,52,68,48,89,89,74,41,28,36,21,46,25,27,34,66,39,38,70,62,50,28,65,54,72,72,102

Mean predicted aligned error: 6.28 Å

Sequence (385 aa):
MTDARNYLHLLGQGRGAARLESAGAAPGTPPPKPELLDKLRAEIAWVEKKTGVQADEDAKRALLDNANEAVSRLYGDGADASLGGPELSGLEAVVRADGSRPVVFVEDDFVDLQTPSLGLFAASLSRVSDAVRDVCRSVGRVDDPSPEATLGYQGTAWVVGDGLVATNFHVLQAIAPGGVRADGRFQGRLKTGVSVHFGHEVGGPLPERRFPIRRVVAVGREGGAGTRHPDFPDLNFGGLDLAILELEPVPGRPFPAPVRVARGDDPVSRGGLATRGRGTYLVGYPGGSTSPDLFAKIFAGVRSFKRLAPGAIMAGPGEVDHDPKGWILTHDTSTLGGNSGSALVDLDGDGRSVLGLHFAGNHLRENWAHAAERITADLDAALGV